Protein AF-A0AAW5D9L4-F1 (afdb_monomer)

Sequence (599 aa):
HSESVCVPRGEPIRIAPPEHSPKPMVFTATVRSLSGSKTNPHVDTQGQYATQVHFDSQVTESVKRLTQYACRGQKQPTGLHFPLLPDSNVLIGCMNNDPDQSYLLGFALNDTQPSVVTSANNTQNVLCSRGQNLLMFDDTPNTPHVVLQTLAGNQHLVLHGDKKRPYIHWLAQLGAMNIFAAKDIQLGSVKSAIRLLTNKTFIASAKQQLALESKKSVIADAATNLDVTANQIDVSATQNITLKAGRSHRSVIQSDIKLKADNNLTITAPAGSQIIQSQGNITIKGSGSGNLTLANGGSEISIDSSGNVNIFADKLLTLKGKAMTVFDGSMEQDIGSKQSATMPSAPQIQALSENARLSLAADGIATMASSTIELSYTYQDGSPIMGAPYTIRFANGTALTGNLDDSGKAKIENAPPGQYTVQYGEDKRNYLPEDNRPKNPLYGQITPAQAAEMVRSGNTAPLIEANGIATQAGDWLWGTLQGDFNQNPSTSQIVVGTLISMIPIIDQVMDLRDITANVMLLTDDDEANDTDAWLAFTLTGIGLVPVVGSAVKGVGKVILKNTGESLSAALAVLRKLGKGDPVKYLRDINWQDLGKQSA

Mean predicted aligned error: 20.17 Å

Radius of gyration: 48.93 Å; Cα contacts (8 Å, |Δi|>4): 688; chains: 1; bounding box: 108×112×160 Å

Nearest PDB structures (foldseek):
  4uhv-assembly2_A  TM=4.428E-01  e=2.367E-08  Pseudomonas aeruginosa PAO1
  6h3n-assembly1_B  TM=4.010E-01  e=1.027E-08  Pseudomonas aeruginosa PAO1

pLDDT: mean 75.52, std 17.88, range [33.03, 98.25]

Foldseek 3Di:
DDDDDDDDPPDPDDDDPPDDDDDPQKFKKFFAAPVNDQFAGDQDPVRATWIGTPVDPDIDHGAAEDFPDDDPDDPDDDGDDAGDGGGFMFMWGAVVSHPVRIHTDGGDDDPVHHDPDDPVQPQKDWDAHPQRQIWIWGNPPQWTKTWGDGPNRLAIWMQTRRPVDTDIDGHHNPDDDDDDDPDDDDDDDDPDDDFDDDPPDDDDDDPPDDDDDDPPDDDDDDPPDDDDDDPDDDDDDPPDDDDDDPPDDDDDDDDDDDDDDPPDDDDDDPPDDDDDDDPDDDDDDDPDQAWDWDDDDFWIWIAGPVGDTDTTHPPDDDDDDPPDDDDPDDDDDDPDDDDTDPDDDDDDDDDDDDDFHFDQDPVRDGDRQKDKDKFFAAAPVRQAQAFKKKWKQFPVRDIDIDTAHRRNIDIDTRDDDHDIDMDIGGRADAKDFDPPDDPDLCVVVADPVNVVVCVVPVDCVVVVVSDPDDPPCPPVVVLLVCALVPVDDDLVSLLVNLVQLLHPPSVVVNLVNQLVSLVVQCVDPVSVPDPVSVVLNVLSLLSQQHPVSSLSSSLSVQCVVDVPPRNVSSVVSSSNRTGGHVVVVVVPDPPVVSNVSSD

Solvent-accessible surface area (backbone atoms only — not comparable to full-atom values): 38967 Å² total; per-residue (Å²): 138,87,85,81,92,82,77,62,96,88,57,83,87,72,79,76,76,74,85,76,73,88,67,79,65,60,46,57,25,30,30,34,28,88,86,68,40,84,79,48,39,34,61,51,100,86,68,18,30,19,33,28,40,78,93,52,93,60,71,47,66,76,36,41,60,67,68,92,43,83,78,84,94,65,92,70,91,61,67,74,84,80,83,71,46,35,66,38,50,27,32,35,33,32,55,94,78,32,76,94,46,43,29,37,71,51,69,57,81,44,96,93,46,70,70,94,55,45,89,92,43,70,49,45,49,76,49,72,46,96,77,47,35,32,44,35,43,34,64,43,86,71,53,30,32,38,39,43,32,29,73,82,61,44,31,32,41,36,46,39,52,28,83,91,68,59,49,76,46,80,46,55,76,87,57,87,86,86,88,86,62,98,73,79,85,87,87,86,54,94,90,70,74,85,84,88,88,72,96,83,74,86,87,88,86,60,97,85,69,84,87,89,86,62,100,82,70,86,87,89,84,60,97,86,68,86,89,88,86,70,100,71,86,89,86,86,62,97,85,72,85,85,90,86,60,99,84,69,83,86,85,88,73,94,81,79,90,87,87,86,59,98,81,72,86,87,87,86,50,97,90,56,82,87,86,87,86,62,98,65,82,86,87,87,84,71,90,58,87,54,64,46,73,51,75,57,96,52,28,34,41,34,33,45,64,87,70,50,76,50,79,48,47,79,87,69,81,83,88,84,56,98,80,73,83,80,79,91,71,90,85,81,90,82,89,72,80,92,81,77,69,84,77,79,80,80,83,84,78,80,85,78,76,82,82,77,56,79,40,69,48,98,84,68,51,76,38,74,68,54,48,67,45,75,48,77,43,57,48,98,87,64,49,52,36,26,47,17,41,35,38,38,41,36,76,88,72,53,73,50,76,52,57,25,37,83,71,8,33,38,78,41,75,69,44,80,88,75,64,67,49,78,46,74,58,56,26,69,46,76,52,43,80,52,91,78,78,75,82,67,91,56,74,89,76,66,53,75,68,56,55,53,49,34,67,74,67,71,56,59,64,72,65,60,77,72,56,92,75,76,99,80,45,69,74,65,49,51,66,38,71,50,51,66,72,46,89,78,72,52,76,67,44,48,55,50,36,32,62,53,36,60,38,88,69,46,28,60,54,49,46,53,49,39,50,52,37,44,53,59,46,50,69,35,82,76,44,57,74,36,68,66,54,54,49,53,45,52,37,50,47,42,28,66,26,79,58,61,18,32,47,51,28,37,34,51,55,40,46,74,75,35,91,83,77,35,63,65,61,38,47,50,54,46,60,74,40,28,51,38,16,56,70,60,42,67,72,68,58,62,66,71,59,54,54,62,67,44,105

Secondary structure (DSSP, 8-state):
--------TTS---PPPPP-----SEEEEEE--TT--SS---B-TTS-EEEEETT-SPEEEEEEEP-S---SS-SS--S---PPPTT-EEEEEEGGG-GGGEEEEEE--BTTB--S--GGGTTEEEEE-TT--EEEEE--TT--EEEEEEGGGTEEEEEE--SSS-EEEEEESSS------SS------SSS------SS------SS------SS------SS------S------SS------SS------SS------SS------TTS------SS-------SSSPEEEEETTEEEEE-TTS-EEEEESS------SS-----S-------------PPPPPPPPPPPPP-PEEE-TTS-EEES-EEEEEE-B-TTS-B-TT-EEEEEETTS-EEEEE--TTSEEEEEEEPSS-EEEEE---SSBPEE-------TTTTTS-HHHHHHHHHH---HHHHHT-SS-TT-HHHHHHHHSGGG-SS--HHHHHHHHHHHTSTTHHHHHHHHHHHHHHHHTTSTTGGG-HHHHHHHHHHHHTTSTTHHHHHHHHHHHHHH-TTT-HHHHHHHHHHHEESBHHHHHHH--HHHHHHHH-

Structure (mmCIF, N/CA/C/O backbone):
data_AF-A0AAW5D9L4-F1
#
_entry.id   AF-A0AAW5D9L4-F1
#
loop_
_atom_site.group_PDB
_atom_site.id
_atom_site.type_symbol
_atom_site.label_atom_id
_atom_site.label_alt_id
_atom_site.label_comp_id
_atom_site.label_asym_id
_atom_site.label_entity_id
_atom_site.label_seq_id
_atom_site.pdbx_PDB_ins_code
_atom_site.Cartn_x
_atom_site.Cartn_y
_atom_site.Cartn_z
_atom_site.occupancy
_atom_site.B_iso_or_equiv
_atom_site.auth_seq_id
_atom_site.auth_comp_id
_atom_site.auth_asym_id
_atom_site.auth_atom_id
_atom_site.pdbx_PDB_model_num
ATOM 1 N N . HIS A 1 1 ? 62.415 17.741 -86.215 1.00 49.44 1 HIS A N 1
ATOM 2 C CA . HIS A 1 1 ? 61.368 18.771 -86.108 1.00 49.44 1 HIS A CA 1
ATOM 3 C C . HIS A 1 1 ? 61.276 19.179 -84.655 1.00 49.44 1 HIS A C 1
ATOM 5 O O . HIS A 1 1 ? 60.987 18.327 -83.828 1.00 49.44 1 HIS A O 1
ATOM 11 N N . SER A 1 2 ? 61.618 20.427 -84.351 1.00 54.44 2 SER A N 1
ATOM 12 C CA . SER A 1 2 ? 61.484 20.989 -83.007 1.00 54.44 2 SER A CA 1
ATOM 13 C C . SER A 1 2 ? 60.299 21.939 -83.046 1.00 54.44 2 SER A C 1
ATOM 15 O O . SER A 1 2 ? 60.297 22.868 -83.850 1.00 54.44 2 SER A O 1
ATOM 17 N N . GLU A 1 3 ? 59.287 21.671 -82.234 1.00 64.00 3 GLU A N 1
ATOM 18 C CA . GLU A 1 3 ? 58.110 22.522 -82.098 1.00 64.00 3 GLU A CA 1
ATOM 19 C C . GLU A 1 3 ? 58.241 23.312 -80.792 1.00 64.00 3 GLU A C 1
ATOM 21 O O . GLU A 1 3 ? 58.731 22.796 -79.787 1.00 64.00 3 GLU A O 1
ATOM 26 N N . SER A 1 4 ? 57.900 24.599 -80.815 1.00 71.69 4 SER A N 1
ATOM 27 C CA . SER A 1 4 ? 57.999 25.486 -79.654 1.00 71.69 4 SER A CA 1
ATOM 28 C C . SER A 1 4 ? 56.685 26.225 -79.476 1.00 71.69 4 SER A C 1
ATOM 30 O O . SER A 1 4 ? 56.174 26.824 -80.419 1.00 71.69 4 SER A O 1
ATOM 32 N N . VAL A 1 5 ? 56.149 26.179 -78.258 1.00 73.19 5 VAL A N 1
ATOM 33 C CA . VAL A 1 5 ? 54.929 26.889 -77.873 1.00 73.19 5 VAL A CA 1
ATOM 34 C C . VAL A 1 5 ? 55.338 28.220 -77.247 1.00 73.19 5 VAL A C 1
ATOM 36 O O . VAL A 1 5 ? 55.982 28.249 -76.200 1.00 73.19 5 VAL A O 1
ATOM 39 N N . CYS A 1 6 ? 54.985 29.323 -77.903 1.00 73.50 6 CYS A N 1
ATOM 40 C CA . CYS A 1 6 ? 55.267 30.684 -77.445 1.00 73.50 6 CYS A CA 1
ATOM 41 C C . CYS A 1 6 ? 53.976 31.337 -76.936 1.00 73.50 6 CYS A C 1
ATOM 43 O O . CYS A 1 6 ? 52.929 31.184 -77.561 1.00 73.50 6 CYS A O 1
ATOM 45 N N . VAL A 1 7 ? 54.052 32.100 -75.840 1.00 75.00 7 VAL A N 1
ATOM 46 C CA . VAL A 1 7 ? 52.904 32.824 -75.260 1.00 75.00 7 VAL A CA 1
ATOM 47 C C . VAL A 1 7 ? 53.143 34.343 -75.368 1.00 75.00 7 VAL A C 1
ATOM 49 O O . VAL A 1 7 ? 54.280 34.777 -75.152 1.00 75.00 7 VAL A O 1
ATOM 52 N N . PRO A 1 8 ? 52.141 35.171 -75.733 1.00 78.56 8 PRO A N 1
ATOM 53 C CA . PRO A 1 8 ? 52.316 36.617 -75.906 1.00 78.56 8 PRO A CA 1
ATOM 54 C C . PRO A 1 8 ? 52.785 37.330 -74.629 1.00 78.56 8 PRO A C 1
ATOM 56 O O . PRO A 1 8 ? 52.255 37.106 -73.547 1.00 78.56 8 PRO A O 1
ATOM 59 N N . ARG A 1 9 ? 53.734 38.270 -74.758 1.00 74.06 9 ARG A N 1
ATOM 60 C CA . ARG A 1 9 ? 54.400 38.976 -73.636 1.00 74.06 9 ARG A CA 1
ATOM 61 C C . ARG A 1 9 ? 53.457 39.749 -72.690 1.00 74.06 9 ARG A C 1
ATOM 63 O O . ARG A 1 9 ? 53.872 40.093 -71.588 1.00 74.06 9 ARG A O 1
ATOM 70 N N . GLY A 1 10 ? 52.229 40.049 -73.118 1.00 76.44 10 GLY A N 1
ATOM 71 C CA . GLY A 1 10 ? 51.215 40.757 -72.326 1.00 76.44 10 GLY A CA 1
ATOM 72 C C . GLY A 1 10 ? 50.153 39.858 -71.689 1.00 76.44 10 GLY A C 1
ATOM 73 O O . GLY A 1 10 ? 49.334 40.359 -70.923 1.00 76.44 10 GLY A O 1
ATOM 74 N N . GLU A 1 11 ? 50.154 38.556 -71.986 1.00 74.44 11 GLU A N 1
ATOM 75 C CA . GLU A 1 11 ? 49.182 37.610 -71.445 1.00 74.44 11 GLU A CA 1
ATOM 76 C C . GLU A 1 11 ? 49.843 36.733 -70.374 1.00 74.44 11 GLU A C 1
ATOM 78 O O . GLU A 1 11 ? 50.841 36.061 -70.649 1.00 74.44 11 GLU A O 1
ATOM 83 N N . PRO A 1 12 ? 49.328 36.724 -69.132 1.00 74.88 12 PRO A N 1
ATOM 84 C CA . PRO A 1 12 ? 49.855 35.840 -68.107 1.00 74.88 12 PRO A CA 1
ATOM 85 C C . PRO A 1 12 ? 49.635 34.382 -68.523 1.00 74.88 12 PRO A C 1
ATOM 87 O O . PRO A 1 12 ? 48.502 33.958 -68.760 1.00 74.88 12 PRO A O 1
ATOM 90 N N . ILE A 1 13 ? 50.723 33.609 -68.579 1.00 76.38 13 ILE A N 1
ATOM 91 C CA . ILE A 1 13 ? 50.680 32.167 -68.839 1.00 76.38 13 ILE A CA 1
ATOM 92 C C . ILE A 1 13 ? 49.817 31.512 -67.757 1.00 76.38 13 ILE A C 1
ATOM 94 O O . ILE A 1 13 ? 50.177 31.517 -66.580 1.00 76.38 13 ILE A O 1
ATOM 98 N N . ARG A 1 14 ? 48.683 30.927 -68.151 1.00 71.50 14 ARG A N 1
ATOM 99 C CA . ARG A 1 14 ? 47.897 30.045 -67.285 1.00 71.50 14 ARG A CA 1
ATOM 100 C C . ARG A 1 14 ? 48.244 28.608 -67.635 1.00 71.50 14 ARG A C 1
ATOM 102 O O . ARG A 1 14 ? 47.965 28.156 -68.741 1.00 71.50 14 ARG A O 1
ATOM 109 N N . ILE A 1 15 ? 48.866 27.904 -66.695 1.00 75.81 15 ILE A N 1
ATOM 110 C CA . ILE A 1 15 ? 49.065 26.459 -66.806 1.00 75.81 15 ILE A CA 1
ATOM 111 C C . ILE A 1 15 ? 47.669 25.835 -66.844 1.00 75.81 15 ILE A C 1
ATOM 113 O O . ILE A 1 15 ? 46.850 26.118 -65.965 1.00 75.81 15 ILE A O 1
ATOM 117 N N . ALA A 1 16 ? 47.378 25.045 -67.880 1.00 69.56 16 ALA A N 1
ATOM 118 C CA . ALA A 1 16 ? 46.135 24.290 -67.929 1.00 69.56 16 ALA A CA 1
ATOM 119 C C . ALA A 1 16 ? 46.063 23.423 -66.661 1.00 69.56 16 ALA A C 1
ATOM 121 O O . ALA A 1 16 ? 47.038 22.723 -66.367 1.00 69.56 16 ALA A O 1
ATOM 122 N N . PRO A 1 17 ? 44.977 23.501 -65.872 1.00 66.88 17 PRO A N 1
ATOM 123 C CA . PRO A 1 17 ? 44.864 22.669 -64.689 1.00 66.88 17 PRO A CA 1
ATOM 124 C C . PRO A 1 17 ? 44.977 21.200 -65.122 1.00 66.88 17 PRO A C 1
ATOM 126 O O . PRO A 1 17 ? 44.405 20.836 -66.154 1.00 66.88 17 PRO A O 1
ATOM 129 N N . PRO A 1 18 ? 45.741 20.371 -64.390 1.00 70.31 18 PRO A N 1
ATOM 130 C CA . PRO A 1 18 ? 45.852 18.956 -64.709 1.00 70.31 18 PRO A CA 1
ATOM 131 C C . PRO A 1 18 ? 44.459 18.322 -64.770 1.00 70.31 18 PRO A C 1
ATOM 133 O O . PRO A 1 18 ? 43.557 18.711 -64.022 1.00 70.31 18 PRO A O 1
ATOM 136 N N . GLU A 1 19 ? 44.290 17.360 -65.678 1.00 65.44 19 GLU A N 1
ATOM 137 C CA . GLU A 1 19 ? 43.034 16.635 -65.851 1.00 65.44 19 GLU A CA 1
ATOM 138 C C . GLU A 1 19 ? 42.618 16.024 -64.504 1.00 65.44 19 GLU A C 1
ATOM 140 O O . GLU A 1 19 ? 43.398 15.335 -63.841 1.00 65.44 19 GLU A O 1
ATOM 145 N N . HIS A 1 20 ? 41.418 16.367 -64.034 1.00 59.72 20 HIS A N 1
ATOM 146 C CA . HIS A 1 20 ? 41.008 16.043 -62.675 1.00 59.72 20 HIS A CA 1
ATOM 147 C C . HIS A 1 20 ? 40.617 14.562 -62.608 1.00 59.72 20 HIS A C 1
ATOM 149 O O . HIS A 1 20 ? 39.579 14.168 -63.139 1.00 59.72 20 HIS A O 1
ATOM 155 N N . SER A 1 21 ? 41.426 13.733 -61.943 1.00 60.91 21 SER A N 1
ATOM 156 C CA . SER A 1 21 ? 41.052 12.342 -61.673 1.00 60.91 21 SER A CA 1
ATOM 157 C C . SER A 1 21 ? 39.732 12.296 -60.887 1.00 60.91 21 SER A C 1
ATOM 159 O O . SER A 1 21 ? 39.571 13.079 -59.941 1.00 60.91 21 SER A O 1
ATOM 161 N N . PRO A 1 22 ? 38.782 11.401 -61.225 1.00 61.88 22 PRO A N 1
ATOM 162 C CA . PRO A 1 22 ? 37.550 11.251 -60.459 1.00 61.88 22 PRO A CA 1
ATOM 163 C C . PRO A 1 22 ? 37.895 10.832 -59.025 1.00 61.88 22 PRO A C 1
ATOM 165 O O . PRO A 1 22 ? 38.379 9.727 -58.782 1.00 61.88 22 PRO A O 1
ATOM 168 N N . LYS A 1 23 ? 37.691 11.743 -58.069 1.00 63.66 23 LYS A N 1
ATOM 169 C CA . LYS A 1 23 ? 37.896 11.482 -56.639 1.00 63.66 23 LYS A CA 1
ATOM 170 C C . LYS A 1 23 ? 36.647 10.795 -56.070 1.00 63.66 23 LYS A C 1
ATOM 172 O O . LYS A 1 23 ? 35.537 11.159 -56.469 1.00 63.66 23 LYS A O 1
ATOM 177 N N . PRO A 1 24 ? 36.787 9.827 -55.146 1.00 64.88 24 PRO A N 1
ATOM 178 C CA . PRO A 1 24 ? 35.636 9.233 -54.475 1.00 64.88 24 PRO A CA 1
ATOM 179 C C . PRO A 1 24 ? 34.849 10.324 -53.735 1.00 64.88 24 PRO A C 1
ATOM 181 O O . PRO A 1 24 ? 35.404 11.056 -52.922 1.00 64.88 24 PRO A O 1
ATOM 184 N N . MET A 1 25 ? 33.556 10.449 -54.044 1.00 79.38 25 MET A N 1
ATOM 185 C CA . MET A 1 25 ? 32.675 11.495 -53.497 1.00 79.38 25 MET A CA 1
ATOM 186 C C . MET A 1 25 ? 32.329 11.282 -52.019 1.00 79.38 25 MET A C 1
ATOM 188 O O . MET A 1 25 ? 31.965 12.223 -51.313 1.00 79.38 25 MET A O 1
ATOM 192 N N . VAL A 1 26 ? 32.417 10.030 -51.574 1.00 87.06 26 VAL A N 1
ATOM 193 C CA . VAL A 1 26 ? 32.274 9.608 -50.187 1.00 87.06 26 VAL A CA 1
ATOM 194 C C . VAL A 1 26 ? 33.347 8.564 -49.923 1.00 87.06 26 VAL A C 1
ATOM 196 O O . VAL A 1 26 ? 33.497 7.623 -50.704 1.00 87.06 26 VAL A O 1
ATOM 199 N N . PHE A 1 27 ? 34.093 8.723 -48.839 1.00 87.88 27 PHE A N 1
ATOM 200 C CA . PHE A 1 27 ? 35.146 7.789 -48.446 1.00 87.88 27 PHE A CA 1
ATOM 201 C C . PHE A 1 27 ? 35.152 7.563 -46.938 1.00 87.88 27 PHE A C 1
ATOM 203 O O . PHE A 1 27 ? 34.604 8.349 -46.163 1.00 87.88 27 PHE A O 1
ATOM 210 N N . THR A 1 28 ? 35.753 6.454 -46.520 1.00 90.00 28 THR A N 1
ATOM 211 C CA . THR A 1 28 ? 35.854 6.078 -45.115 1.00 90.00 28 THR A CA 1
ATOM 212 C C . THR A 1 28 ? 37.047 6.752 -44.444 1.00 90.00 28 THR A C 1
ATOM 214 O O . THR A 1 28 ? 38.124 6.914 -45.026 1.00 90.00 28 THR A O 1
ATOM 217 N N . ALA A 1 29 ? 36.851 7.137 -43.190 1.00 90.50 29 ALA A N 1
ATOM 218 C CA . ALA A 1 29 ? 37.896 7.646 -42.321 1.00 90.50 29 ALA A CA 1
ATOM 219 C C . ALA A 1 29 ? 37.723 7.094 -40.908 1.00 90.50 29 ALA A C 1
ATOM 221 O O . ALA A 1 29 ? 36.645 6.647 -40.519 1.00 90.50 29 ALA A O 1
ATOM 222 N N . THR A 1 30 ? 38.787 7.158 -40.127 1.00 90.56 30 THR A N 1
ATOM 223 C CA . THR A 1 30 ? 38.804 6.788 -38.718 1.00 90.56 30 THR A CA 1
ATOM 224 C C . THR A 1 30 ? 38.936 8.050 -37.876 1.00 90.56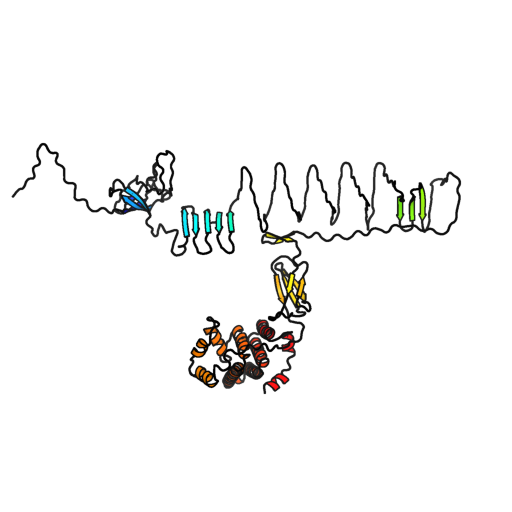 30 THR A C 1
ATOM 226 O O . THR A 1 30 ? 39.826 8.867 -38.110 1.00 90.56 30 THR A O 1
ATOM 229 N N . VAL A 1 31 ? 38.061 8.227 -36.888 1.00 89.94 31 VAL A N 1
ATOM 230 C CA . VAL A 1 31 ? 38.156 9.331 -35.920 1.00 89.94 31 VAL A CA 1
ATOM 231 C C . VAL A 1 31 ? 39.387 9.132 -35.043 1.00 89.94 31 VAL A C 1
ATOM 233 O O . VAL A 1 31 ? 39.611 8.042 -34.527 1.00 89.94 31 VAL A O 1
ATOM 236 N N . ARG A 1 32 ? 40.190 10.176 -34.835 1.00 90.06 32 ARG A N 1
ATOM 237 C CA . ARG A 1 32 ? 41.437 10.094 -34.065 1.00 90.06 32 ARG A CA 1
ATOM 238 C C . ARG A 1 32 ? 41.388 10.926 -32.793 1.00 90.06 32 ARG A C 1
ATOM 240 O O . ARG A 1 32 ? 40.601 11.860 -32.636 1.00 90.06 32 ARG A O 1
ATOM 247 N N . SER A 1 33 ? 42.264 10.560 -31.867 1.00 85.38 33 SER A N 1
ATOM 248 C CA . SER A 1 33 ? 42.548 11.329 -30.663 1.00 85.38 33 SER A CA 1
ATOM 249 C C . SER A 1 33 ? 43.945 11.926 -30.779 1.00 85.38 33 SER A C 1
ATOM 251 O O . SER A 1 33 ? 44.928 11.189 -30.759 1.00 85.38 33 SER A O 1
ATOM 253 N N . LEU A 1 34 ? 44.043 13.254 -30.894 1.00 83.44 34 LEU A N 1
ATOM 254 C CA . LEU A 1 34 ? 45.335 13.950 -30.993 1.00 83.44 34 LEU A CA 1
ATOM 255 C C . LEU A 1 34 ? 46.171 13.825 -29.707 1.00 83.44 34 LEU A C 1
ATOM 257 O O . LEU A 1 34 ? 47.389 13.929 -29.748 1.00 83.44 34 LEU A O 1
ATOM 261 N N . SER A 1 35 ? 45.532 13.549 -28.566 1.00 80.62 35 SER A N 1
ATOM 262 C CA . SER A 1 35 ? 46.207 13.275 -27.290 1.00 80.62 35 SER A CA 1
ATOM 263 C C . SER A 1 35 ? 46.583 11.800 -27.096 1.00 80.62 35 SER A C 1
ATOM 265 O O . SER A 1 35 ? 47.120 11.442 -26.050 1.00 80.62 35 SER A O 1
ATOM 267 N N . GLY A 1 36 ? 46.260 10.924 -28.057 1.00 75.50 36 GLY A N 1
ATOM 268 C CA . GLY A 1 36 ? 46.433 9.474 -27.929 1.00 75.50 36 GLY A CA 1
ATOM 269 C C . GLY A 1 36 ? 45.449 8.805 -26.960 1.00 75.50 36 GLY A C 1
ATOM 270 O O . GLY A 1 36 ? 45.633 7.642 -26.595 1.00 75.50 36 GLY A O 1
ATOM 271 N N . SER A 1 37 ? 44.401 9.511 -26.518 1.00 74.94 37 SER A N 1
ATOM 272 C CA . SER A 1 37 ? 43.390 8.946 -25.624 1.00 74.94 37 SER A CA 1
ATOM 273 C C . SER A 1 37 ? 42.578 7.855 -26.324 1.00 74.94 37 SER A C 1
ATOM 275 O O . SER A 1 37 ? 41.976 8.083 -27.370 1.00 74.94 37 SER A O 1
ATOM 277 N N . LYS A 1 38 ? 42.492 6.680 -25.689 1.00 70.81 38 LYS A N 1
ATOM 278 C CA . LYS A 1 38 ? 41.616 5.577 -26.122 1.00 70.81 38 LYS A CA 1
ATOM 279 C C . LYS A 1 38 ? 40.153 5.762 -25.713 1.00 70.81 38 LYS A C 1
ATOM 281 O O . LYS A 1 38 ? 39.304 4.971 -26.104 1.00 70.81 38 LYS A O 1
ATOM 286 N N . THR A 1 39 ? 39.850 6.766 -24.891 1.00 70.12 39 THR A N 1
ATOM 287 C CA . THR A 1 39 ? 38.508 6.970 -24.328 1.00 70.12 39 THR A CA 1
ATOM 288 C C . THR A 1 39 ? 37.787 8.166 -24.932 1.00 70.12 39 THR A C 1
ATOM 290 O O . THR A 1 39 ? 36.566 8.120 -25.055 1.00 70.12 39 THR A O 1
ATOM 293 N N . ASN A 1 40 ? 38.521 9.210 -25.334 1.00 76.88 40 ASN A N 1
ATOM 294 C CA . ASN A 1 40 ? 37.947 10.459 -25.831 1.00 76.88 40 ASN A CA 1
ATOM 295 C C . ASN A 1 40 ? 38.543 10.839 -27.199 1.00 76.88 40 ASN A C 1
ATOM 297 O O . ASN A 1 40 ? 39.775 10.878 -27.327 1.00 76.88 40 ASN A O 1
ATOM 301 N N . PRO A 1 41 ? 37.712 11.130 -28.220 1.00 79.88 41 PRO A N 1
ATOM 302 C CA . PRO A 1 41 ? 38.208 11.626 -29.505 1.00 79.88 41 PRO A CA 1
ATOM 303 C C . PRO A 1 41 ? 38.769 13.047 -29.349 1.00 79.88 41 PRO A C 1
ATOM 305 O O . PRO A 1 41 ? 38.509 13.724 -28.351 1.00 79.88 41 PRO A O 1
ATOM 308 N N . HIS A 1 42 ? 39.468 13.540 -30.369 1.00 83.94 42 HIS A N 1
ATOM 309 C CA . HIS A 1 42 ? 39.678 14.978 -30.491 1.00 83.94 42 HIS A CA 1
ATOM 310 C C . HIS A 1 42 ? 38.401 15.643 -31.017 1.00 83.94 42 HIS A C 1
ATOM 312 O O . HIS A 1 42 ? 37.926 15.292 -32.098 1.00 83.94 42 HIS A O 1
ATOM 318 N N . VAL A 1 43 ? 37.858 16.582 -30.241 1.00 88.00 43 VAL A N 1
ATOM 319 C CA . VAL A 1 43 ? 36.800 17.505 -30.662 1.00 88.00 43 VAL A CA 1
ATOM 320 C C . VAL A 1 43 ? 37.238 18.911 -30.289 1.00 88.00 43 VAL A C 1
ATOM 322 O O . VAL A 1 43 ? 37.539 19.162 -29.120 1.00 88.00 43 VAL A O 1
ATOM 325 N N . ASP A 1 44 ? 37.299 19.807 -31.268 1.00 88.12 44 ASP A N 1
ATOM 326 C CA . ASP A 1 44 ? 37.724 21.188 -31.045 1.00 88.12 44 ASP A CA 1
ATOM 327 C C . ASP A 1 44 ? 36.606 22.066 -30.442 1.00 88.12 44 ASP A C 1
ATOM 329 O O . ASP A 1 44 ? 35.477 21.628 -30.198 1.00 88.12 44 ASP A O 1
ATOM 333 N N . THR A 1 45 ? 36.905 23.346 -30.205 1.00 87.81 45 THR A N 1
ATOM 334 C CA . THR A 1 45 ? 35.947 24.312 -29.633 1.00 87.81 45 THR A CA 1
ATOM 335 C C . THR A 1 45 ? 34.752 24.617 -30.544 1.00 87.81 45 THR A C 1
ATOM 337 O O . THR A 1 45 ? 33.788 25.232 -30.089 1.00 87.81 45 THR A O 1
ATOM 340 N N . GLN A 1 46 ? 34.797 24.192 -31.810 1.00 86.12 46 GLN A N 1
ATOM 341 C CA . GLN A 1 46 ? 33.735 24.334 -32.806 1.00 86.12 46 GLN A CA 1
ATOM 342 C C . GLN A 1 46 ? 32.978 23.016 -33.048 1.00 86.12 46 GLN A C 1
ATOM 344 O O . GLN A 1 46 ? 32.074 22.977 -33.884 1.00 86.12 46 GLN A O 1
ATOM 349 N N . GLY A 1 47 ? 33.316 21.936 -32.333 1.00 87.12 47 GLY A N 1
ATOM 350 C CA . GLY A 1 47 ? 32.673 20.631 -32.485 1.00 87.12 47 GLY A CA 1
ATOM 351 C C . GLY A 1 47 ? 33.179 19.801 -33.672 1.00 87.12 47 GLY A C 1
ATOM 352 O O . GLY A 1 47 ? 32.486 18.867 -34.083 1.00 87.12 47 GLY A O 1
ATOM 353 N N . GLN A 1 48 ? 34.341 20.139 -34.238 1.00 91.06 48 GLN A N 1
ATOM 354 C CA . GLN A 1 48 ? 34.956 19.442 -35.374 1.00 91.06 48 GLN A CA 1
ATOM 355 C C . GLN A 1 48 ? 35.871 18.314 -34.894 1.00 91.06 48 GLN A C 1
ATOM 357 O O . GLN A 1 48 ? 36.401 18.373 -33.787 1.00 91.06 48 GLN A O 1
ATOM 362 N N . TYR A 1 49 ? 36.041 17.281 -35.719 1.00 92.06 49 TYR A N 1
ATOM 363 C CA . TYR A 1 49 ? 36.767 16.060 -35.368 1.00 92.06 49 TYR A CA 1
ATOM 364 C C . TYR A 1 49 ? 38.112 15.965 -36.078 1.00 92.06 49 TYR A C 1
ATOM 366 O O . TYR A 1 49 ? 38.220 16.339 -37.245 1.00 92.06 49 TYR A O 1
ATOM 374 N N . ALA A 1 50 ? 39.083 15.338 -35.412 1.00 91.75 50 ALA A N 1
ATOM 375 C CA . ALA A 1 50 ? 40.266 14.838 -36.095 1.00 91.75 50 ALA A CA 1
ATOM 376 C C . ALA A 1 50 ? 39.951 13.496 -36.774 1.00 91.75 50 ALA A C 1
ATOM 378 O O . ALA A 1 50 ? 39.459 12.573 -36.119 1.00 91.75 50 ALA A O 1
ATOM 379 N N . THR A 1 51 ? 40.246 13.354 -38.064 1.00 91.06 51 THR A N 1
ATOM 380 C CA . THR A 1 51 ? 39.994 12.121 -38.824 1.00 91.06 51 THR A CA 1
ATOM 381 C C . THR A 1 51 ? 41.179 11.744 -39.697 1.00 91.06 51 THR A C 1
ATOM 383 O O . THR A 1 51 ? 41.833 12.610 -40.268 1.00 91.06 51 THR A O 1
ATOM 386 N N . GLN A 1 52 ? 41.416 10.446 -39.843 1.00 91.25 52 GLN A N 1
ATOM 387 C CA . GLN A 1 52 ? 42.400 9.876 -40.754 1.00 91.25 52 GLN A CA 1
ATOM 388 C C . GLN A 1 52 ? 41.675 9.085 -41.842 1.00 91.25 52 GLN A C 1
ATOM 390 O O . GLN A 1 52 ? 40.998 8.102 -41.538 1.00 91.25 52 GLN A O 1
ATOM 395 N N . VAL A 1 53 ? 41.791 9.506 -43.098 1.00 89.38 53 VAL A N 1
ATOM 396 C CA . VAL A 1 53 ? 41.195 8.790 -44.238 1.00 89.38 53 VAL A CA 1
ATOM 397 C C . VAL A 1 53 ? 41.953 7.489 -44.504 1.00 89.38 53 VAL A C 1
ATOM 399 O O . VAL A 1 53 ? 43.155 7.422 -44.295 1.00 89.38 53 VAL A O 1
ATOM 402 N N . HIS A 1 54 ? 41.282 6.431 -44.961 1.00 87.88 54 HIS A N 1
ATOM 403 C CA . HIS A 1 54 ? 41.920 5.101 -45.055 1.00 87.88 54 HIS A CA 1
ATOM 404 C C . HIS A 1 54 ? 42.943 4.944 -46.184 1.00 87.88 54 HIS A C 1
ATOM 406 O O . HIS A 1 54 ? 43.712 3.987 -46.183 1.00 87.88 54 HIS A O 1
ATOM 412 N N . PHE A 1 55 ? 42.965 5.873 -47.136 1.00 85.00 55 PHE A N 1
ATOM 413 C CA . PHE A 1 55 ? 43.929 5.899 -48.237 1.00 85.00 55 PHE A CA 1
ATOM 414 C C . PHE A 1 55 ? 45.118 6.841 -47.977 1.00 85.00 55 PHE A C 1
ATOM 416 O O . PHE A 1 55 ? 45.956 7.002 -48.862 1.00 85.00 55 PHE A O 1
ATOM 423 N N . ASP A 1 56 ? 45.200 7.463 -46.793 1.00 82.19 56 ASP A N 1
ATOM 424 C CA . ASP A 1 56 ? 46.294 8.358 -46.402 1.00 82.19 56 ASP A CA 1
ATOM 425 C C . ASP A 1 56 ? 46.729 8.097 -44.945 1.00 82.19 56 ASP A C 1
ATOM 427 O O . ASP A 1 56 ? 45.973 7.636 -44.089 1.00 82.19 56 ASP A O 1
ATOM 431 N N . SER A 1 57 ? 47.987 8.390 -44.640 1.00 82.50 57 SER A N 1
ATOM 432 C CA . SER A 1 57 ? 48.531 8.313 -43.283 1.00 82.50 57 SER A CA 1
ATOM 433 C C . SER A 1 57 ? 48.355 9.611 -42.484 1.00 82.50 57 SER A C 1
ATOM 435 O O . SER A 1 57 ? 48.541 9.598 -41.267 1.00 82.50 57 SER A O 1
ATOM 437 N N . GLN A 1 58 ? 47.978 10.718 -43.136 1.00 86.75 58 GLN A N 1
ATOM 438 C CA . GLN A 1 58 ? 47.797 12.014 -42.481 1.00 86.75 58 GLN A CA 1
ATOM 439 C C . GLN A 1 58 ? 46.467 12.134 -41.724 1.00 86.75 58 GLN A C 1
ATOM 441 O O . GLN A 1 58 ? 45.434 11.592 -42.122 1.00 86.75 58 GLN A O 1
ATOM 446 N N . VAL A 1 59 ? 46.497 12.884 -40.620 1.00 85.25 59 VAL A N 1
ATOM 447 C CA . VAL A 1 59 ? 45.314 13.227 -39.822 1.00 85.25 59 VAL A CA 1
ATOM 448 C C . VAL A 1 59 ? 44.878 14.645 -40.172 1.00 85.25 59 VAL A C 1
ATOM 450 O O . VAL A 1 59 ? 45.652 15.588 -40.037 1.00 85.25 59 VAL A O 1
ATOM 453 N N . THR A 1 60 ? 43.624 14.808 -40.578 1.00 85.44 60 THR A N 1
ATOM 454 C CA . THR A 1 60 ? 42.976 16.116 -40.699 1.00 85.44 60 THR A CA 1
ATOM 455 C C . THR A 1 60 ? 42.359 16.475 -39.355 1.00 85.44 60 THR A C 1
ATOM 457 O O . THR A 1 60 ? 41.489 15.751 -38.887 1.00 85.44 60 THR A O 1
ATOM 460 N N . GLU A 1 61 ? 42.794 17.564 -38.722 1.00 85.50 61 GLU A N 1
ATOM 461 C CA . GLU A 1 61 ? 42.429 17.877 -37.328 1.00 85.50 61 GLU A CA 1
ATOM 462 C C . GLU A 1 61 ? 41.044 18.527 -37.158 1.00 85.50 61 GLU A C 1
ATOM 464 O O . GLU A 1 61 ? 40.448 18.427 -36.086 1.00 85.50 61 GLU A O 1
ATOM 469 N N . SER A 1 62 ? 40.512 19.152 -38.213 1.00 87.06 62 SER A N 1
ATOM 470 C CA . SER A 1 62 ? 39.295 19.975 -38.156 1.00 87.06 62 SER A CA 1
ATOM 471 C C . SER A 1 62 ? 38.306 19.603 -39.262 1.00 87.06 62 SER A C 1
ATOM 473 O O . SER A 1 62 ? 38.122 20.333 -40.235 1.00 87.06 62 SER A O 1
ATOM 475 N N . VAL A 1 63 ? 37.665 18.440 -39.126 1.00 89.31 63 VAL A N 1
ATOM 476 C CA . VAL A 1 63 ? 36.593 18.005 -40.032 1.00 89.31 63 VAL A CA 1
ATOM 477 C C . VAL A 1 63 ? 35.227 18.302 -39.423 1.00 89.31 63 VAL A C 1
ATOM 479 O O . VAL A 1 63 ? 34.880 17.829 -38.336 1.00 89.31 63 VAL A O 1
ATOM 482 N N . LYS A 1 64 ? 34.421 19.089 -40.142 1.00 88.62 64 LYS A N 1
ATOM 483 C CA . LYS A 1 64 ? 33.064 19.471 -39.725 1.00 88.62 64 LYS A CA 1
ATOM 484 C C . LYS A 1 64 ? 32.129 18.269 -39.780 1.00 88.62 64 LYS A C 1
ATOM 486 O O . LYS A 1 64 ? 32.247 17.438 -40.669 1.00 88.62 64 LYS A O 1
ATOM 491 N N . ARG A 1 65 ? 31.144 18.194 -38.885 1.00 88.00 65 ARG A N 1
ATOM 492 C CA . ARG A 1 65 ? 30.081 17.180 -38.953 1.00 88.00 65 ARG A CA 1
ATOM 493 C C . ARG A 1 65 ? 28.820 17.751 -39.586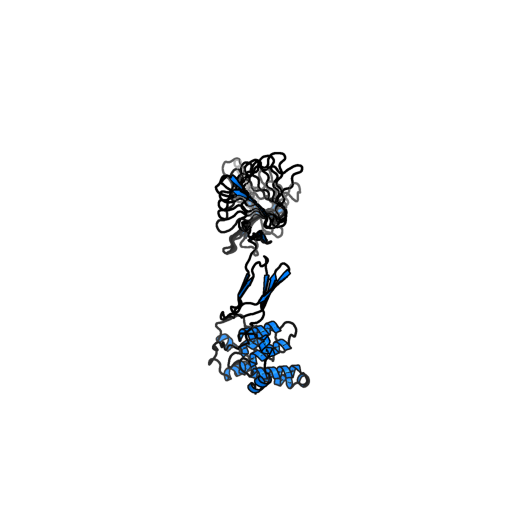 1.00 88.00 65 ARG A C 1
ATOM 495 O O . ARG A 1 65 ? 28.435 18.878 -39.276 1.00 88.00 65 ARG A O 1
ATOM 502 N N . LEU A 1 66 ? 28.129 16.952 -40.396 1.00 86.44 66 LEU A N 1
ATOM 503 C CA . LEU A 1 66 ? 26.757 17.251 -40.785 1.00 86.44 66 LEU A CA 1
ATOM 504 C C . LEU A 1 66 ? 25.876 17.319 -39.524 1.00 86.44 66 LEU A C 1
ATOM 506 O O . LEU A 1 66 ? 25.945 16.459 -38.637 1.00 86.44 66 LEU A O 1
ATOM 510 N N . THR A 1 67 ? 25.054 18.363 -39.426 1.00 78.38 67 THR A N 1
ATOM 511 C CA . THR A 1 67 ? 24.108 18.537 -38.319 1.00 78.38 67 THR A CA 1
ATOM 512 C C . THR A 1 67 ? 22.684 18.287 -38.796 1.00 78.38 67 THR A C 1
ATOM 514 O O . THR A 1 67 ? 22.277 18.776 -39.845 1.00 78.38 67 THR A O 1
ATOM 517 N N . GLN A 1 68 ? 21.919 17.525 -38.014 1.00 76.31 68 GLN A N 1
ATOM 518 C CA . GLN A 1 68 ? 20.524 17.186 -38.318 1.00 76.31 68 GLN A CA 1
ATOM 519 C C . GLN A 1 68 ? 19.531 18.266 -37.854 1.00 76.31 68 GLN A C 1
ATOM 521 O O . GLN A 1 68 ? 18.350 18.199 -38.175 1.00 76.31 68 GLN A O 1
ATOM 526 N N . TYR A 1 69 ? 19.994 19.269 -37.103 1.00 78.25 69 TYR A N 1
ATOM 527 C CA . TYR A 1 69 ? 19.186 20.405 -36.666 1.00 78.25 69 TYR A CA 1
ATOM 528 C C . TYR A 1 69 ? 20.078 21.645 -36.544 1.00 78.25 69 TYR A C 1
ATOM 530 O O . TYR A 1 69 ? 21.121 21.596 -35.888 1.00 78.25 69 TYR A O 1
ATOM 538 N N . ALA A 1 70 ? 19.686 22.745 -37.189 1.00 72.31 70 ALA A N 1
ATOM 539 C CA . ALA A 1 70 ? 20.410 24.013 -37.174 1.00 72.31 70 ALA A CA 1
ATOM 540 C C . ALA A 1 70 ? 19.429 25.177 -37.003 1.00 72.31 70 ALA A C 1
ATOM 542 O O . ALA A 1 70 ? 18.351 25.180 -37.595 1.00 72.31 70 ALA A O 1
ATOM 543 N N . CYS A 1 71 ? 19.820 26.186 -36.226 1.00 71.69 71 CYS A N 1
ATOM 544 C CA . CYS A 1 71 ? 19.049 27.416 -36.072 1.00 71.69 71 CYS A CA 1
ATOM 545 C C . CYS A 1 71 ? 19.711 28.569 -36.822 1.00 71.69 71 CYS A C 1
ATOM 547 O O . CYS A 1 71 ? 20.936 28.667 -36.898 1.00 71.69 71 CYS A O 1
ATOM 549 N N . ARG A 1 72 ? 18.889 29.486 -37.338 1.00 78.69 72 ARG A N 1
ATOM 550 C CA . ARG A 1 72 ? 19.355 30.685 -38.037 1.00 78.69 72 ARG A CA 1
ATOM 551 C C . ARG A 1 72 ? 19.357 31.883 -37.088 1.00 78.69 72 ARG A C 1
ATOM 553 O O . ARG A 1 72 ? 18.320 32.229 -36.539 1.00 78.69 72 ARG A O 1
ATOM 560 N N . GLY A 1 73 ? 20.501 32.555 -36.963 1.00 76.44 73 GLY A N 1
ATOM 561 C CA . GLY A 1 73 ? 20.572 33.894 -36.364 1.00 76.44 73 GLY A CA 1
ATOM 562 C C . GLY A 1 73 ? 20.535 33.959 -34.833 1.00 76.44 73 GLY A C 1
ATOM 563 O O . GLY A 1 73 ? 20.141 34.986 -34.292 1.00 76.44 73 GLY A O 1
ATOM 564 N N . GLN A 1 74 ? 20.961 32.910 -34.125 1.00 76.31 74 GLN A N 1
ATOM 565 C CA . GLN A 1 74 ? 21.049 32.920 -32.660 1.00 76.31 74 GLN A CA 1
ATOM 566 C C . GLN A 1 74 ? 22.449 32.554 -32.161 1.00 76.31 74 GLN A C 1
ATOM 568 O O . GLN A 1 74 ? 23.157 31.776 -32.792 1.00 76.31 74 GLN A O 1
ATOM 573 N N . LYS A 1 75 ? 22.840 33.120 -31.012 1.00 74.56 75 LYS A N 1
ATOM 574 C CA . LYS A 1 75 ? 24.152 32.879 -30.382 1.00 74.56 75 LYS A CA 1
ATOM 575 C C . LYS A 1 75 ? 24.207 31.597 -29.540 1.00 74.56 75 LYS A C 1
ATOM 577 O O . LYS A 1 75 ? 25.296 31.143 -29.217 1.00 74.56 75 LYS A O 1
ATOM 582 N N . GLN A 1 76 ? 23.057 31.042 -29.155 1.00 79.75 76 GLN A N 1
ATOM 583 C CA . GLN A 1 76 ? 22.981 29.835 -28.326 1.00 79.75 76 GLN A CA 1
ATOM 584 C C . GLN A 1 76 ? 23.114 28.573 -29.202 1.00 79.75 76 GLN A C 1
ATOM 586 O O . GLN A 1 76 ? 22.376 28.467 -30.188 1.00 79.75 76 GLN A O 1
ATOM 591 N N . PRO A 1 77 ? 24.004 27.615 -28.868 1.00 76.31 77 PRO A N 1
ATOM 592 C CA . PRO A 1 77 ? 24.097 26.338 -29.572 1.00 76.31 77 PRO A CA 1
ATOM 593 C C . PRO A 1 77 ? 22.785 25.548 -29.493 1.00 76.31 77 PRO A C 1
ATOM 595 O O . PRO A 1 77 ? 22.204 25.390 -28.422 1.00 76.31 77 PRO A O 1
ATOM 598 N N . THR A 1 78 ? 22.333 25.014 -30.624 1.00 77.00 78 THR A N 1
ATOM 599 C CA . THR A 1 78 ? 21.147 24.149 -30.722 1.00 77.00 78 THR A CA 1
ATOM 600 C C . THR A 1 78 ? 21.396 23.060 -31.748 1.00 77.00 78 THR A C 1
ATOM 602 O O . THR A 1 78 ? 21.872 23.361 -32.841 1.00 77.00 78 THR A O 1
ATOM 605 N N . GLY A 1 79 ? 21.048 21.817 -31.430 1.00 82.69 79 GLY A N 1
ATOM 606 C CA . GLY A 1 79 ? 21.275 20.686 -32.322 1.00 82.69 79 GLY A CA 1
ATOM 607 C C . GLY A 1 79 ? 21.257 19.352 -31.588 1.00 82.69 79 GLY A C 1
ATOM 608 O O . GLY A 1 79 ? 21.058 19.297 -30.376 1.00 82.69 79 GLY A O 1
ATOM 609 N N . LEU A 1 80 ? 21.502 18.280 -32.336 1.00 85.00 80 LEU A N 1
ATOM 610 C CA . LEU A 1 80 ? 21.730 16.936 -31.808 1.00 85.00 80 LEU A CA 1
ATOM 611 C C . LEU A 1 80 ? 23.215 16.615 -31.948 1.00 85.00 80 LEU A C 1
ATOM 613 O O . LEU A 1 80 ? 23.718 16.577 -33.067 1.00 85.00 80 LEU A O 1
ATOM 617 N N . HIS A 1 81 ? 23.932 16.373 -30.849 1.00 84.69 81 HIS A N 1
ATOM 618 C CA . HIS A 1 81 ? 25.353 16.008 -30.888 1.00 84.69 81 HIS A CA 1
ATOM 619 C C . HIS A 1 81 ? 25.637 14.796 -30.008 1.00 84.69 81 HIS A C 1
ATOM 621 O O . HIS A 1 81 ? 25.707 14.912 -28.791 1.00 84.69 81 HIS A O 1
ATOM 627 N N . PHE A 1 82 ? 25.877 13.647 -30.639 1.00 84.38 82 PHE A N 1
ATOM 628 C CA . PHE A 1 82 ? 26.429 12.464 -29.980 1.00 84.38 82 PHE A CA 1
ATOM 629 C C . PHE A 1 82 ? 27.931 12.414 -30.263 1.00 84.38 82 PHE A C 1
ATOM 631 O O . PHE A 1 82 ? 28.308 12.292 -31.433 1.00 84.38 82 PHE A O 1
ATOM 638 N N . PRO A 1 83 ? 28.799 12.589 -29.248 1.00 83.81 83 PRO A N 1
ATOM 639 C CA . PRO A 1 83 ? 30.233 12.548 -29.470 1.00 83.81 83 PRO A CA 1
ATOM 640 C C . PRO A 1 83 ? 30.671 11.192 -30.017 1.00 83.81 83 PRO A C 1
ATOM 642 O O . PRO A 1 83 ? 30.256 10.151 -29.508 1.00 83.81 83 PRO A O 1
ATOM 645 N N . LEU A 1 84 ? 31.514 11.223 -31.046 1.00 85.31 84 LEU A N 1
ATOM 646 C CA . LEU A 1 84 ? 32.133 10.022 -31.601 1.00 85.31 84 LEU A CA 1
ATOM 647 C C . LEU A 1 84 ? 33.128 9.420 -30.604 1.00 85.31 84 LEU A C 1
ATOM 649 O O . LEU A 1 84 ? 33.525 10.080 -29.646 1.00 85.31 84 LEU A O 1
ATOM 653 N N . LEU A 1 85 ? 33.548 8.180 -30.822 1.00 80.75 85 LEU A N 1
ATOM 654 C CA . LEU A 1 85 ? 34.626 7.563 -30.047 1.00 80.75 85 LEU A CA 1
ATOM 655 C C . LEU A 1 85 ? 35.927 7.578 -30.855 1.00 80.75 85 LEU A C 1
ATOM 657 O O . LEU A 1 85 ? 35.862 7.597 -32.091 1.00 80.75 85 LEU A O 1
ATOM 661 N N . PRO A 1 86 ? 37.101 7.549 -30.198 1.00 80.81 86 PRO A N 1
ATOM 662 C CA . PRO A 1 86 ? 38.341 7.233 -30.890 1.00 80.81 86 PRO A CA 1
ATOM 663 C C . PRO A 1 86 ? 38.173 5.962 -31.712 1.00 80.81 86 PRO A C 1
ATOM 665 O O . PRO A 1 86 ? 37.481 5.032 -31.305 1.00 80.81 86 PRO A O 1
ATOM 668 N N . ASP A 1 87 ? 38.787 5.969 -32.880 1.00 84.50 87 ASP A N 1
ATOM 669 C CA . ASP A 1 87 ? 38.808 4.871 -33.830 1.00 84.50 87 ASP A CA 1
ATOM 670 C C . ASP A 1 87 ? 37.441 4.498 -34.446 1.00 84.50 87 ASP A C 1
ATOM 672 O O . ASP A 1 87 ? 37.325 3.492 -35.143 1.00 84.50 87 ASP A O 1
ATOM 676 N N . SER A 1 88 ? 36.411 5.342 -34.280 1.00 86.88 88 SER A N 1
ATOM 677 C CA . SER A 1 88 ? 35.125 5.168 -34.978 1.00 86.88 88 SER A CA 1
ATOM 678 C C . SER A 1 88 ? 35.308 5.286 -36.493 1.00 86.88 88 SER A C 1
ATOM 680 O O . SER A 1 88 ? 35.922 6.247 -36.964 1.00 86.88 88 SER A O 1
ATOM 682 N N . ASN A 1 89 ? 34.712 4.366 -37.256 1.00 89.94 89 ASN A N 1
ATOM 683 C CA . ASN A 1 89 ? 34.712 4.423 -38.717 1.00 89.94 89 ASN A CA 1
ATOM 684 C C . ASN A 1 89 ? 33.553 5.282 -39.226 1.00 89.94 89 ASN A C 1
ATOM 686 O O . ASN A 1 89 ? 32.376 5.015 -38.972 1.00 89.94 89 ASN A O 1
ATOM 690 N N . VAL A 1 90 ? 33.902 6.326 -39.966 1.00 90.75 90 VAL A N 1
ATOM 691 C CA . VAL A 1 90 ? 32.980 7.362 -40.421 1.00 90.75 90 VAL A CA 1
ATOM 692 C C . VAL A 1 90 ? 33.031 7.514 -41.929 1.00 90.75 90 VAL A C 1
ATOM 694 O O . VAL A 1 90 ? 34.018 7.163 -42.572 1.00 90.75 90 VAL A O 1
ATOM 697 N N . LEU A 1 91 ? 31.951 8.047 -42.486 1.00 91.44 91 LEU A N 1
ATOM 698 C CA . LEU A 1 91 ? 31.872 8.448 -43.882 1.00 91.44 91 LEU A CA 1
ATOM 699 C C . LEU A 1 91 ? 32.123 9.950 -43.977 1.00 91.44 91 LEU A C 1
ATOM 701 O O . LEU A 1 91 ? 31.447 10.741 -43.313 1.00 91.44 91 LEU A O 1
ATOM 705 N N . ILE A 1 92 ? 33.080 10.331 -44.813 1.00 91.19 92 ILE A N 1
ATOM 706 C CA . ILE A 1 92 ? 33.387 11.715 -45.154 1.00 91.19 92 ILE A CA 1
ATOM 707 C C . ILE A 1 92 ? 32.843 11.991 -46.551 1.00 91.19 92 ILE A C 1
ATOM 709 O O . ILE A 1 92 ? 33.124 11.237 -47.481 1.00 91.19 92 ILE A O 1
ATOM 713 N N . GLY A 1 93 ? 32.052 13.051 -46.684 1.00 90.50 93 GLY A N 1
ATOM 714 C CA . GLY A 1 93 ? 31.597 13.598 -47.958 1.00 90.50 93 GLY A CA 1
ATOM 715 C C . GLY A 1 93 ? 32.266 14.936 -48.256 1.00 90.50 93 GLY A C 1
ATOM 716 O O . GLY A 1 93 ? 32.817 15.577 -47.362 1.00 90.50 93 GLY A O 1
ATOM 717 N N . CYS A 1 94 ? 32.190 15.371 -49.509 1.00 87.25 94 CYS A N 1
ATOM 718 C CA . CYS A 1 94 ? 32.756 16.639 -49.976 1.00 87.25 94 CYS A CA 1
ATOM 719 C C . CYS A 1 94 ? 31.648 17.538 -50.532 1.00 87.25 94 CYS A C 1
ATOM 721 O O . CYS A 1 94 ? 30.887 17.118 -51.408 1.00 87.25 94 CYS A O 1
ATOM 723 N N . MET A 1 95 ? 31.511 18.766 -50.019 1.00 84.06 95 MET A N 1
ATOM 724 C CA . MET A 1 95 ? 30.481 19.690 -50.510 1.00 84.06 95 MET A CA 1
ATOM 725 C C . MET A 1 95 ? 30.836 20.115 -51.931 1.00 84.06 95 MET A C 1
ATOM 727 O O . MET A 1 95 ? 31.966 20.508 -52.185 1.00 84.06 95 MET A O 1
ATOM 731 N N . ASN A 1 96 ? 29.884 20.036 -52.865 1.00 83.00 96 ASN A N 1
ATOM 732 C CA . ASN A 1 96 ? 30.104 20.387 -54.276 1.00 83.00 96 ASN A CA 1
ATOM 733 C C . ASN A 1 96 ? 31.319 19.684 -54.920 1.00 83.00 96 ASN A C 1
ATOM 735 O O . ASN A 1 96 ? 31.942 20.242 -55.819 1.00 83.00 96 ASN A O 1
ATOM 739 N N . ASN A 1 97 ? 31.655 18.468 -54.468 1.00 77.56 97 ASN A N 1
ATOM 740 C CA . ASN A 1 97 ? 32.847 17.721 -54.891 1.00 77.56 97 ASN A CA 1
ATOM 741 C C . ASN A 1 97 ? 34.184 18.438 -54.614 1.00 77.56 97 ASN A C 1
ATOM 743 O O . ASN A 1 97 ? 35.175 18.166 -55.290 1.00 77.56 97 ASN A O 1
ATOM 747 N N . ASP A 1 98 ? 34.221 19.317 -53.611 1.00 81.38 98 ASP A N 1
ATOM 748 C CA . ASP A 1 98 ? 35.422 20.006 -53.143 1.00 81.38 98 ASP A CA 1
ATOM 749 C C . ASP A 1 98 ? 36.004 19.297 -51.897 1.00 81.38 98 ASP A C 1
ATOM 751 O O . ASP A 1 98 ? 35.386 19.345 -50.825 1.00 81.38 98 ASP A O 1
ATOM 755 N N . PRO A 1 99 ? 37.162 18.608 -51.999 1.00 79.00 99 PRO A N 1
ATOM 756 C CA . PRO A 1 99 ? 37.811 17.947 -50.863 1.00 79.00 99 PRO A CA 1
ATOM 757 C C . PRO A 1 99 ? 38.207 18.892 -49.726 1.00 79.00 99 PRO A C 1
ATOM 759 O O . PRO A 1 99 ? 38.227 18.461 -48.571 1.00 79.00 99 PRO A O 1
ATOM 762 N N . ASP A 1 100 ? 38.450 20.171 -50.027 1.00 81.62 100 ASP A N 1
ATOM 763 C CA . ASP A 1 100 ? 38.758 21.186 -49.014 1.00 81.62 100 ASP A CA 1
ATOM 764 C C . ASP A 1 100 ? 37.511 21.544 -48.183 1.00 81.62 100 ASP A C 1
ATOM 766 O O . ASP A 1 100 ? 37.602 22.108 -47.091 1.00 81.62 100 ASP A O 1
ATOM 770 N N . GLN A 1 101 ? 36.325 21.151 -48.660 1.00 84.69 101 GLN A N 1
ATOM 771 C CA . GLN A 1 101 ? 35.042 21.274 -47.971 1.00 84.69 101 GLN A CA 1
ATOM 772 C C . GLN A 1 101 ? 34.506 19.904 -47.545 1.00 84.69 101 GLN A C 1
ATOM 774 O O . GLN A 1 101 ? 33.343 19.554 -47.785 1.00 84.69 101 GLN A O 1
ATOM 779 N N . SER A 1 102 ? 35.370 19.119 -46.904 1.00 87.75 102 SER A N 1
ATOM 780 C CA . SER A 1 102 ? 35.006 17.824 -46.340 1.00 87.75 102 SER A CA 1
ATOM 781 C C . SER A 1 102 ? 34.120 17.950 -45.095 1.00 87.75 102 SER A C 1
ATOM 783 O O . SER A 1 102 ? 34.223 18.887 -44.295 1.00 87.75 102 SER A O 1
ATOM 785 N N . TYR A 1 103 ? 33.217 16.987 -44.931 1.00 89.94 103 TYR A N 1
ATOM 786 C CA . TYR A 1 103 ? 32.347 16.888 -43.771 1.00 89.94 103 TYR A CA 1
ATOM 787 C C . TYR A 1 103 ? 32.001 15.438 -43.446 1.00 89.94 103 TYR A C 1
ATOM 789 O O . TYR A 1 103 ? 31.812 14.592 -44.316 1.00 89.94 103 TYR A O 1
ATOM 797 N N . LEU A 1 104 ? 31.876 15.157 -42.159 1.00 91.38 104 LEU A N 1
ATOM 798 C CA . LEU A 1 104 ? 31.469 13.870 -41.634 1.00 91.38 104 LEU A CA 1
ATOM 799 C C . LEU A 1 104 ? 29.955 13.706 -41.807 1.00 91.38 104 LEU A C 1
ATOM 801 O O . LEU A 1 104 ? 29.170 14.419 -41.178 1.00 91.38 104 LEU A O 1
ATOM 805 N N . LEU A 1 105 ? 29.562 12.762 -42.660 1.00 88.94 105 LEU A N 1
ATOM 806 C CA . LEU A 1 105 ? 28.175 12.430 -43.001 1.00 88.94 105 LEU A CA 1
ATOM 807 C C . LEU A 1 105 ? 27.498 11.585 -41.920 1.00 88.94 105 LEU A C 1
ATOM 809 O O . LEU A 1 105 ? 26.346 11.815 -41.559 1.00 88.94 105 LEU A O 1
ATOM 813 N N . GLY A 1 106 ? 28.220 10.586 -41.422 1.00 85.56 106 GLY A N 1
ATOM 814 C CA . GLY A 1 106 ? 27.703 9.572 -40.515 1.00 85.56 106 GLY A CA 1
ATOM 815 C C . GLY A 1 106 ? 28.697 8.431 -40.354 1.00 85.56 106 GLY A C 1
ATOM 816 O O . GLY A 1 106 ? 29.897 8.613 -40.554 1.00 85.56 106 GLY A O 1
ATOM 817 N N . PHE A 1 107 ? 28.197 7.251 -40.009 1.00 80.88 107 PHE A N 1
ATOM 818 C CA . PHE A 1 107 ? 29.021 6.081 -39.725 1.00 80.88 107 PHE A CA 1
ATOM 819 C C . PHE A 1 107 ? 28.775 4.960 -40.720 1.00 80.88 107 PHE A C 1
ATOM 821 O O . PHE A 1 107 ? 27.662 4.808 -41.224 1.00 80.88 107 PHE A O 1
ATOM 828 N N . ALA A 1 108 ? 29.799 4.139 -40.926 1.00 75.19 108 ALA A N 1
ATOM 829 C CA . ALA A 1 108 ? 29.660 2.856 -41.597 1.00 75.19 108 ALA A CA 1
ATOM 830 C C . ALA A 1 108 ? 29.556 1.740 -40.544 1.00 75.19 108 ALA A C 1
ATOM 832 O O . ALA A 1 108 ? 30.447 1.597 -39.703 1.00 75.19 108 ALA A O 1
ATOM 833 N N . LEU A 1 109 ? 28.477 0.951 -40.593 1.00 79.12 109 LEU A N 1
ATOM 834 C CA . LEU A 1 109 ? 28.323 -0.249 -39.762 1.00 79.12 109 LEU A CA 1
ATOM 835 C C . LEU A 1 109 ? 29.477 -1.226 -40.024 1.00 79.12 109 LEU A C 1
ATOM 837 O O . LEU A 1 109 ? 29.873 -1.426 -41.171 1.00 79.12 109 LEU A O 1
ATOM 841 N N . ASN A 1 110 ? 30.017 -1.821 -38.961 1.00 78.62 110 ASN A N 1
ATOM 842 C CA . ASN A 1 110 ? 31.091 -2.817 -39.021 1.00 78.62 110 ASN A CA 1
ATOM 843 C C . ASN A 1 110 ? 31.124 -3.647 -37.720 1.00 78.62 110 ASN A C 1
ATOM 845 O O . ASN A 1 110 ? 30.417 -3.320 -36.769 1.00 78.62 110 ASN A O 1
ATOM 849 N N . ASP A 1 111 ? 31.970 -4.677 -37.648 1.00 79.50 111 ASP A N 1
ATOM 850 C CA . ASP A 1 111 ? 32.035 -5.605 -36.501 1.00 79.50 111 ASP A CA 1
ATOM 851 C C . ASP A 1 111 ? 32.405 -4.929 -35.172 1.00 79.50 111 ASP A C 1
ATOM 853 O O . ASP A 1 111 ? 32.019 -5.388 -34.098 1.00 79.50 111 ASP A O 1
ATOM 857 N N . THR A 1 112 ? 33.125 -3.808 -35.229 1.00 75.00 112 THR A N 1
ATOM 858 C CA . THR A 1 112 ? 33.487 -3.012 -34.043 1.00 75.00 112 THR A CA 1
ATOM 859 C C . THR A 1 112 ? 32.456 -1.930 -33.709 1.00 75.00 112 THR A C 1
ATOM 861 O O . THR A 1 112 ? 32.538 -1.298 -32.658 1.00 75.00 112 THR A O 1
ATOM 864 N N . GLN A 1 113 ? 31.459 -1.736 -34.577 1.00 76.62 113 GLN A N 1
ATOM 865 C CA . GLN A 1 113 ? 30.368 -0.780 -34.420 1.00 76.62 113 GLN A CA 1
ATOM 866 C C . GLN A 1 113 ? 29.030 -1.421 -34.846 1.00 76.62 113 GLN A C 1
ATOM 868 O O . GLN A 1 113 ? 28.471 -1.066 -35.893 1.00 76.62 113 GLN A O 1
ATOM 873 N N . PRO A 1 114 ? 28.521 -2.390 -34.060 1.00 84.50 114 PRO A N 1
ATOM 874 C CA . PRO A 1 114 ? 27.292 -3.102 -34.384 1.00 84.50 114 PRO A CA 1
ATOM 875 C C . PRO A 1 114 ? 26.065 -2.188 -34.294 1.00 84.50 114 PRO A C 1
ATOM 877 O O . PRO A 1 114 ? 26.048 -1.186 -33.574 1.00 84.50 114 PRO A O 1
ATOM 880 N N . SER A 1 115 ? 25.006 -2.565 -35.009 1.00 89.00 115 SER A N 1
ATOM 881 C CA . SER A 1 115 ? 23.714 -1.887 -34.918 1.00 89.00 115 SER A CA 1
ATOM 882 C C . SER A 1 115 ? 22.999 -2.240 -33.611 1.00 89.00 115 SER A C 1
ATOM 884 O O . SER A 1 115 ? 23.020 -3.387 -33.169 1.00 89.00 115 SER A O 1
ATOM 886 N N . VAL A 1 116 ? 22.302 -1.263 -33.027 1.00 90.94 116 VAL A N 1
ATOM 887 C CA . VAL A 1 116 ? 21.377 -1.473 -31.896 1.00 90.94 116 VAL A CA 1
ATOM 888 C C . VAL A 1 116 ? 20.048 -2.108 -32.328 1.00 90.94 116 VAL A C 1
ATOM 890 O O . VAL A 1 116 ? 19.286 -2.590 -31.491 1.00 90.94 116 VAL A O 1
ATOM 893 N N . VAL A 1 117 ? 19.784 -2.127 -33.636 1.00 93.81 117 VAL A N 1
ATOM 894 C CA . VAL A 1 117 ? 18.630 -2.776 -34.263 1.00 93.81 117 VAL A CA 1
ATOM 895 C C . VAL A 1 117 ? 19.134 -3.802 -35.270 1.00 93.81 117 VAL A C 1
ATOM 897 O O . VAL A 1 117 ? 19.907 -3.493 -36.177 1.00 93.81 117 VAL A O 1
ATOM 900 N N . THR A 1 118 ? 18.692 -5.035 -35.105 1.00 93.81 118 THR A N 1
ATOM 901 C CA . THR A 1 118 ? 19.042 -6.204 -35.910 1.00 93.81 118 THR A CA 1
ATOM 902 C C . THR A 1 118 ? 17.761 -6.897 -36.368 1.00 93.81 118 THR A C 1
ATOM 904 O O . THR A 1 118 ? 16.656 -6.487 -36.010 1.00 93.81 118 THR A O 1
ATOM 907 N N . SER A 1 119 ? 17.878 -7.987 -37.128 1.00 94.56 119 SER A N 1
ATOM 908 C CA . SER A 1 119 ? 16.717 -8.814 -37.478 1.00 94.56 119 SER A CA 1
ATOM 909 C C . SER A 1 119 ? 15.971 -9.362 -36.253 1.00 94.56 119 SER A C 1
ATOM 911 O O . SER A 1 119 ? 14.772 -9.600 -36.350 1.00 94.56 119 SER A O 1
ATOM 913 N N . ALA A 1 120 ? 16.645 -9.520 -35.107 1.00 94.12 120 ALA A N 1
ATOM 914 C CA . ALA A 1 120 ? 16.039 -10.011 -33.870 1.00 94.12 120 ALA A CA 1
ATOM 915 C C . ALA A 1 120 ? 15.102 -8.992 -33.193 1.00 94.12 120 ALA A C 1
ATOM 917 O O . ALA A 1 120 ? 14.284 -9.378 -32.364 1.00 94.12 120 ALA A O 1
ATOM 918 N N . ASN A 1 121 ? 15.220 -7.704 -33.526 1.00 94.38 121 ASN A N 1
ATOM 919 C CA . ASN A 1 121 ? 14.456 -6.617 -32.914 1.00 94.38 121 ASN A CA 1
ATOM 920 C C . ASN A 1 121 ? 14.081 -5.524 -33.930 1.00 94.38 121 ASN A C 1
ATOM 922 O O . ASN A 1 121 ? 14.138 -4.331 -33.645 1.00 94.38 121 ASN A O 1
ATOM 926 N N . ASN A 1 122 ? 13.699 -5.944 -35.135 1.00 95.75 122 ASN A N 1
ATOM 927 C CA . ASN A 1 122 ? 13.455 -5.077 -36.292 1.00 95.75 122 ASN A CA 1
ATOM 928 C C . ASN A 1 122 ? 12.219 -4.160 -36.186 1.00 95.75 122 ASN A C 1
ATOM 930 O O . ASN A 1 122 ? 12.023 -3.310 -37.050 1.00 95.75 122 ASN A O 1
ATOM 934 N N . THR A 1 123 ? 11.402 -4.319 -35.147 1.00 96.69 123 THR A N 1
ATOM 935 C CA . THR A 1 123 ? 10.281 -3.432 -34.803 1.00 96.69 123 THR A CA 1
ATOM 936 C C . THR A 1 123 ? 10.685 -2.313 -33.843 1.00 96.69 123 THR A C 1
ATOM 938 O O . THR A 1 123 ? 9.849 -1.489 -33.479 1.00 96.69 123 THR A O 1
ATOM 941 N N . GLN A 1 124 ? 11.943 -2.284 -33.394 1.00 97.19 124 GLN A N 1
ATOM 942 C CA . GLN A 1 124 ? 12.425 -1.320 -32.412 1.00 97.19 124 GLN A CA 1
ATOM 943 C C . GLN A 1 124 ? 13.127 -0.141 -33.077 1.00 97.19 124 GLN A C 1
ATOM 945 O O . GLN A 1 124 ? 13.981 -0.295 -33.947 1.00 97.19 124 GLN A O 1
ATOM 950 N N . ASN A 1 125 ? 12.835 1.051 -32.574 1.00 97.25 125 ASN A N 1
ATOM 951 C CA . ASN A 1 125 ? 13.542 2.285 -32.869 1.00 97.25 125 ASN A CA 1
ATOM 952 C C . ASN A 1 125 ? 14.337 2.662 -31.618 1.00 97.25 125 ASN A C 1
ATOM 954 O O . ASN A 1 125 ? 13.742 3.008 -30.596 1.00 97.25 125 ASN A O 1
ATOM 958 N N . VAL A 1 126 ? 15.668 2.569 -31.670 1.00 96.31 126 VAL A N 1
ATOM 959 C CA . VAL A 1 126 ? 16.527 2.647 -30.477 1.00 96.31 126 VAL A CA 1
ATOM 960 C C . VAL A 1 126 ? 17.521 3.801 -30.575 1.00 96.31 126 VAL A C 1
ATOM 962 O O . VAL A 1 126 ? 18.324 3.874 -31.501 1.00 96.31 126 VAL A O 1
ATOM 965 N N . LEU A 1 127 ? 17.536 4.654 -29.552 1.00 94.00 127 LEU A N 1
ATOM 966 C CA . LEU A 1 127 ? 18.609 5.600 -29.269 1.00 94.00 127 LEU A CA 1
ATOM 967 C C . LEU A 1 127 ? 19.337 5.117 -28.016 1.00 94.00 127 LEU A C 1
ATOM 969 O O . LEU A 1 127 ? 18.783 5.171 -26.922 1.00 94.00 127 LEU A O 1
ATOM 973 N N . CYS A 1 128 ? 20.578 4.654 -28.170 1.00 91.44 128 CYS A N 1
ATOM 974 C CA . CYS A 1 128 ? 21.403 4.160 -27.069 1.00 91.44 128 CYS A CA 1
ATOM 975 C C . CYS A 1 128 ? 22.721 4.939 -26.999 1.00 91.44 128 CYS A C 1
ATOM 977 O O . CYS A 1 128 ? 23.424 5.090 -27.996 1.00 91.44 128 CYS A O 1
ATOM 979 N N . SER A 1 129 ? 23.060 5.444 -25.815 1.00 89.19 129 SER A N 1
ATOM 980 C CA . SER A 1 129 ? 24.347 6.103 -25.556 1.00 89.19 129 SER A CA 1
ATOM 981 C C . SER A 1 129 ? 25.398 5.115 -25.035 1.00 89.19 129 SER A C 1
ATOM 983 O O . SER A 1 129 ? 25.064 4.037 -24.550 1.00 89.19 129 SER A O 1
ATOM 985 N N . ARG A 1 130 ? 26.677 5.521 -25.007 1.00 82.69 130 ARG A N 1
ATOM 986 C CA . ARG A 1 130 ? 27.785 4.716 -24.445 1.00 82.69 130 ARG A CA 1
ATOM 987 C C . ARG A 1 130 ? 27.542 4.249 -23.004 1.00 82.69 130 ARG A C 1
ATOM 989 O O . ARG A 1 130 ? 27.975 3.168 -22.626 1.00 82.69 130 ARG A O 1
ATOM 996 N N . GLY A 1 131 ? 26.866 5.066 -22.196 1.00 84.75 131 GLY A N 1
ATOM 997 C CA . GLY A 1 131 ? 26.510 4.722 -20.816 1.00 84.75 131 GLY A CA 1
ATOM 998 C C . GLY A 1 131 ? 25.360 3.719 -20.699 1.00 84.75 131 GLY A C 1
ATOM 999 O O . GLY A 1 131 ? 24.882 3.500 -19.593 1.00 84.75 131 GLY A O 1
ATOM 1000 N N . GLN A 1 132 ? 24.883 3.164 -21.819 1.00 87.38 132 GLN A N 1
ATOM 1001 C CA . GLN A 1 132 ? 23.676 2.339 -21.907 1.00 87.38 132 GLN A CA 1
ATOM 1002 C C . GLN A 1 132 ? 22.412 3.063 -21.417 1.00 87.38 132 GLN A C 1
ATOM 1004 O O . GLN A 1 132 ? 21.452 2.438 -20.972 1.00 87.38 132 GLN A O 1
ATOM 1009 N N . ASN A 1 133 ? 22.392 4.398 -21.522 1.00 93.88 133 ASN A N 1
ATOM 1010 C CA . ASN A 1 133 ? 21.136 5.142 -21.460 1.00 93.88 133 ASN A CA 1
ATOM 1011 C C . ASN A 1 133 ? 20.400 4.913 -22.772 1.00 93.88 133 ASN A C 1
ATOM 1013 O O . ASN A 1 133 ? 20.990 5.160 -23.830 1.00 93.88 133 ASN A O 1
ATOM 1017 N N . LEU A 1 134 ? 19.153 4.463 -22.696 1.00 95.62 134 LEU A N 1
ATOM 1018 C CA . LEU A 1 134 ? 18.366 4.081 -23.860 1.00 95.62 134 LEU A CA 1
ATOM 1019 C C . LEU A 1 134 ? 17.002 4.766 -23.850 1.00 95.62 134 LEU A C 1
ATOM 1021 O O . LEU A 1 134 ? 16.325 4.809 -22.825 1.00 95.62 134 LEU A O 1
ATOM 1025 N N . LEU A 1 135 ? 16.621 5.276 -25.017 1.00 97.50 135 LEU A N 1
ATOM 1026 C CA . LEU A 1 135 ? 15.261 5.641 -25.384 1.00 97.50 135 LEU A CA 1
ATOM 1027 C C . LEU A 1 135 ? 14.844 4.725 -26.537 1.00 97.50 135 LEU A C 1
ATOM 1029 O O . LEU A 1 135 ? 15.504 4.717 -27.575 1.00 97.50 135 LEU A O 1
ATOM 1033 N N . MET A 1 136 ? 13.781 3.949 -26.356 1.00 97.50 136 MET A N 1
ATOM 1034 C CA . MET A 1 136 ? 13.296 2.998 -27.355 1.00 97.50 136 MET A CA 1
ATOM 1035 C C . MET A 1 136 ? 11.799 3.137 -27.573 1.00 97.50 136 MET A C 1
ATOM 1037 O O . MET A 1 136 ? 11.042 3.236 -26.608 1.00 97.50 136 MET A O 1
ATOM 1041 N N . PHE A 1 137 ? 11.399 3.072 -28.840 1.00 98.19 137 PHE A N 1
ATOM 1042 C CA . PHE A 1 137 ? 10.019 2.900 -29.278 1.00 98.19 137 PHE A CA 1
ATOM 1043 C C . PHE A 1 137 ? 9.912 1.538 -29.957 1.00 98.19 137 PHE A C 1
ATOM 1045 O O . PHE A 1 137 ? 10.580 1.311 -30.964 1.00 98.19 137 PHE A O 1
ATOM 1052 N N . ASP A 1 138 ? 9.124 0.631 -29.396 1.00 96.88 138 ASP A N 1
ATOM 1053 C CA . ASP A 1 138 ? 8.874 -0.686 -29.975 1.00 96.88 138 ASP A CA 1
ATOM 1054 C C . ASP A 1 138 ? 7.486 -0.704 -30.620 1.00 96.88 138 ASP A C 1
ATOM 1056 O O . ASP A 1 138 ? 6.477 -0.510 -29.935 1.00 96.88 138 ASP A O 1
ATOM 1060 N N . ASP A 1 139 ? 7.454 -0.942 -31.930 1.00 96.06 139 ASP A N 1
ATOM 1061 C CA . ASP A 1 139 ? 6.247 -0.974 -32.755 1.00 96.06 139 ASP A CA 1
ATOM 1062 C C . ASP A 1 139 ? 5.687 -2.398 -32.931 1.00 96.06 139 ASP A C 1
ATOM 1064 O O . ASP A 1 139 ? 4.873 -2.652 -33.825 1.00 96.06 139 ASP A O 1
ATOM 1068 N N . THR A 1 140 ? 6.100 -3.352 -32.084 1.00 94.25 140 THR A N 1
ATOM 1069 C CA . THR A 1 140 ? 5.576 -4.724 -32.105 1.00 94.25 140 THR A CA 1
ATOM 1070 C C . THR A 1 140 ? 4.038 -4.717 -32.073 1.00 94.25 140 THR A C 1
ATOM 1072 O O . THR A 1 140 ? 3.434 -4.143 -31.155 1.00 94.25 140 THR A O 1
ATOM 1075 N N . PRO A 1 141 ? 3.359 -5.373 -33.038 1.00 90.50 141 PRO A N 1
ATOM 1076 C CA . PRO A 1 141 ? 1.904 -5.357 -33.119 1.00 90.50 141 PRO A CA 1
ATOM 1077 C C . PRO A 1 141 ? 1.224 -5.811 -31.821 1.00 90.50 141 PRO A C 1
ATOM 1079 O O . PRO A 1 141 ? 1.534 -6.861 -31.271 1.00 90.50 141 PRO A O 1
ATOM 1082 N N . ASN A 1 142 ? 0.217 -5.052 -31.378 1.00 89.81 142 ASN A N 1
ATOM 1083 C CA . ASN A 1 142 ? -0.589 -5.275 -30.162 1.00 89.81 142 ASN A CA 1
ATOM 1084 C C . ASN A 1 142 ? 0.118 -5.079 -28.810 1.00 89.81 142 ASN A C 1
ATOM 1086 O O . ASN A 1 142 ? -0.588 -4.989 -27.804 1.00 89.81 142 ASN A O 1
ATOM 1090 N N . THR A 1 143 ? 1.444 -4.958 -28.779 1.00 93.81 143 THR A N 1
ATOM 1091 C CA . THR A 1 143 ? 2.225 -4.679 -27.562 1.00 93.81 143 THR A CA 1
ATOM 1092 C C . THR A 1 143 ? 3.234 -3.540 -27.768 1.00 93.81 143 THR A C 1
ATOM 1094 O O . THR A 1 143 ? 4.405 -3.692 -27.398 1.00 93.81 143 THR A O 1
ATOM 1097 N N . PRO A 1 144 ? 2.825 -2.396 -28.357 1.00 95.38 144 PRO A N 1
ATOM 1098 C CA . PRO A 1 144 ? 3.742 -1.285 -28.531 1.00 95.38 144 PRO A CA 1
ATOM 1099 C C . PRO A 1 144 ? 4.131 -0.729 -27.165 1.00 95.38 144 PRO A C 1
ATOM 1101 O O . PRO A 1 144 ? 3.299 -0.653 -26.252 1.00 95.38 144 PRO A O 1
ATOM 1104 N N . HIS A 1 145 ? 5.385 -0.330 -27.004 1.00 96.25 145 HIS A N 1
ATOM 1105 C CA . HIS A 1 145 ? 5.830 0.256 -25.749 1.00 96.25 145 HIS A CA 1
ATOM 1106 C C . HIS A 1 145 ? 6.986 1.231 -25.941 1.00 96.25 145 HIS A C 1
ATOM 1108 O O . HIS A 1 145 ? 7.752 1.155 -26.900 1.00 96.25 145 HIS A O 1
ATOM 1114 N N . VAL A 1 146 ? 7.096 2.171 -25.003 1.00 98.25 146 VAL A N 1
ATOM 1115 C CA . VAL A 1 146 ? 8.184 3.150 -24.956 1.00 98.25 146 VAL A CA 1
ATOM 1116 C C . VAL A 1 146 ? 8.987 2.926 -23.688 1.00 98.25 146 VAL A C 1
ATOM 1118 O O . VAL A 1 146 ? 8.409 2.823 -22.604 1.00 98.25 146 VAL A O 1
ATOM 1121 N N . VAL A 1 147 ? 10.311 2.870 -23.820 1.00 97.56 147 VAL A N 1
ATOM 1122 C CA . VAL A 1 147 ? 11.238 2.678 -22.701 1.00 97.56 147 VAL A CA 1
ATOM 1123 C C . VAL A 1 147 ? 12.220 3.832 -22.643 1.00 97.56 147 VAL A C 1
ATOM 1125 O O . VAL A 1 147 ? 12.913 4.110 -23.617 1.00 97.56 147 VAL A O 1
ATOM 1128 N N . LEU A 1 148 ? 12.315 4.461 -21.474 1.00 97.88 148 LEU A N 1
ATOM 1129 C CA . LEU A 1 148 ? 13.427 5.326 -21.099 1.00 97.88 148 LEU A CA 1
ATOM 1130 C C . LEU A 1 148 ? 14.178 4.654 -19.950 1.00 97.88 148 LEU A C 1
ATOM 1132 O O . LEU A 1 148 ? 13.596 4.457 -18.885 1.00 97.88 148 LEU A O 1
ATOM 1136 N N . GLN A 1 149 ? 15.448 4.305 -20.149 1.00 95.19 149 GLN A N 1
ATOM 1137 C CA . GLN A 1 149 ? 16.235 3.578 -19.150 1.00 95.19 149 GLN A CA 1
ATOM 1138 C C . GLN A 1 149 ? 17.659 4.104 -18.968 1.00 95.19 149 GLN A C 1
ATOM 1140 O O . GLN A 1 149 ? 18.257 4.696 -19.869 1.00 95.19 149 GLN A O 1
ATOM 1145 N N . THR A 1 150 ? 18.213 3.796 -17.798 1.00 93.44 150 THR A N 1
ATOM 1146 C CA . THR A 1 150 ? 19.629 3.932 -17.444 1.00 93.44 150 THR A CA 1
ATOM 1147 C C . THR A 1 150 ? 20.054 2.770 -16.534 1.00 93.44 150 THR A C 1
ATOM 1149 O O . THR A 1 150 ? 19.232 1.930 -16.157 1.00 93.44 150 THR A O 1
ATOM 1152 N N . LEU A 1 151 ? 21.346 2.694 -16.197 1.00 85.12 151 LEU A N 1
ATOM 1153 C CA . LEU A 1 151 ? 21.930 1.675 -15.313 1.00 85.12 151 LEU A CA 1
ATOM 1154 C C . LEU A 1 151 ? 21.565 0.238 -15.719 1.00 85.12 151 LEU A C 1
ATOM 1156 O O . LEU A 1 151 ? 21.154 -0.562 -14.877 1.00 85.12 151 LEU A O 1
ATOM 1160 N N . ALA A 1 152 ? 21.691 -0.072 -17.013 1.00 80.50 152 ALA A N 1
ATOM 1161 C CA . ALA A 1 152 ? 21.371 -1.386 -17.578 1.00 80.50 152 ALA A CA 1
ATOM 1162 C C . ALA A 1 152 ? 19.943 -1.876 -17.242 1.00 80.50 152 ALA A C 1
ATOM 1164 O O . ALA A 1 152 ? 19.723 -3.058 -17.001 1.00 80.50 152 ALA A O 1
ATOM 1165 N N . GLY A 1 153 ? 18.977 -0.954 -17.176 1.00 83.69 153 GLY A N 1
ATOM 1166 C CA . GLY A 1 153 ? 17.565 -1.268 -16.941 1.00 83.69 153 GLY A CA 1
ATOM 1167 C C . GLY A 1 153 ? 17.135 -1.265 -15.473 1.00 83.69 153 GLY A C 1
ATOM 1168 O O . GLY A 1 153 ? 15.938 -1.332 -15.202 1.00 83.69 153 GLY A O 1
ATOM 1169 N N . ASN A 1 154 ? 18.056 -1.092 -14.516 1.00 86.25 154 ASN A N 1
ATOM 1170 C CA . ASN A 1 154 ? 17.714 -1.003 -13.086 1.00 86.25 154 ASN A CA 1
ATOM 1171 C C . ASN A 1 154 ? 16.941 0.280 -12.720 1.00 86.25 154 ASN A C 1
ATOM 1173 O O . ASN A 1 154 ? 16.367 0.389 -11.631 1.00 86.25 154 ASN A O 1
ATOM 1177 N N . GLN A 1 155 ? 16.953 1.269 -13.614 1.00 91.38 155 GLN A N 1
ATOM 1178 C CA . GLN A 1 155 ? 16.159 2.486 -13.524 1.00 91.38 155 GLN A CA 1
ATOM 1179 C C . GLN A 1 155 ? 15.479 2.723 -14.863 1.00 91.38 155 GLN A C 1
ATOM 1181 O O . GLN A 1 155 ? 16.153 2.965 -15.867 1.00 91.38 155 GLN A O 1
ATOM 1186 N N . HIS A 1 156 ? 14.151 2.645 -14.881 1.00 93.75 156 HIS A N 1
ATOM 1187 C CA . HIS A 1 156 ? 13.404 2.824 -16.115 1.00 93.75 156 HIS A CA 1
ATOM 1188 C C . HIS A 1 156 ? 12.004 3.392 -15.906 1.00 93.75 156 HIS A C 1
ATOM 1190 O O . HIS A 1 156 ? 11.376 3.230 -14.856 1.00 93.75 156 HIS A O 1
ATOM 1196 N N . LEU A 1 157 ? 11.520 4.028 -16.967 1.00 97.00 157 LEU A N 1
ATOM 1197 C CA . LEU A 1 157 ? 10.126 4.358 -17.193 1.00 97.00 157 LEU A CA 1
ATOM 1198 C C . LEU A 1 157 ? 9.657 3.598 -18.435 1.00 97.00 157 LEU A C 1
ATOM 1200 O O . LEU A 1 157 ? 10.234 3.756 -19.511 1.00 97.00 157 LEU A O 1
ATOM 1204 N N . VAL A 1 158 ? 8.613 2.789 -18.278 1.00 96.88 158 VAL A N 1
ATOM 1205 C CA . VAL A 1 158 ? 7.990 2.027 -19.365 1.00 96.88 158 VAL A CA 1
ATOM 1206 C C . VAL A 1 158 ? 6.545 2.479 -19.520 1.00 96.88 158 VAL A C 1
ATOM 1208 O O . VAL A 1 158 ? 5.776 2.440 -18.560 1.00 96.88 158 VAL A O 1
ATOM 1211 N N . LEU A 1 159 ? 6.178 2.876 -20.736 1.00 97.50 159 LEU A N 1
ATOM 1212 C CA . LEU A 1 159 ? 4.800 3.118 -21.157 1.00 97.50 159 LEU A CA 1
ATOM 1213 C C . LEU A 1 159 ? 4.366 1.923 -22.006 1.00 97.50 159 LEU A C 1
ATOM 1215 O O . LEU A 1 159 ? 4.779 1.813 -23.159 1.00 97.50 159 LEU A O 1
ATOM 1219 N N . HIS A 1 160 ? 3.584 1.010 -21.435 1.00 95.12 160 HIS A N 1
ATOM 1220 C CA . HIS A 1 160 ? 3.216 -0.245 -22.084 1.00 95.12 160 HIS A CA 1
ATOM 1221 C C . HIS A 1 160 ? 1.792 -0.189 -22.645 1.00 95.12 160 HIS A C 1
ATOM 1223 O O . HIS A 1 160 ? 0.822 -0.039 -21.898 1.00 95.12 160 HIS A O 1
ATOM 1229 N N . GLY A 1 161 ? 1.666 -0.332 -23.964 1.00 91.94 161 GLY A N 1
ATOM 1230 C CA . GLY A 1 161 ? 0.424 -0.193 -24.727 1.00 91.94 161 GLY A CA 1
ATOM 1231 C C . GLY A 1 161 ? -0.297 -1.505 -25.050 1.00 91.94 161 GLY A C 1
ATOM 1232 O O . GLY A 1 161 ? -0.999 -1.570 -26.058 1.00 91.94 161 GLY A O 1
ATOM 1233 N N . ASP A 1 162 ? -0.133 -2.554 -24.238 1.00 87.81 162 ASP A N 1
ATOM 1234 C CA . ASP A 1 162 ? -0.867 -3.819 -24.412 1.00 87.81 162 ASP A CA 1
ATOM 1235 C C . ASP A 1 162 ? -2.385 -3.583 -24.351 1.00 87.81 162 ASP A C 1
ATOM 1237 O O . ASP A 1 162 ? -2.909 -3.049 -23.374 1.00 87.81 162 ASP A O 1
ATOM 1241 N N . LYS A 1 163 ? -3.107 -4.016 -25.393 1.00 84.00 163 LYS A N 1
ATOM 1242 C CA . LYS A 1 163 ? -4.565 -3.832 -25.515 1.00 84.00 163 LYS A CA 1
ATOM 1243 C C . LYS A 1 163 ? -5.374 -4.483 -24.388 1.00 84.00 163 LYS A C 1
ATOM 1245 O O . LYS A 1 163 ? -6.468 -4.017 -24.080 1.00 84.00 163 LYS A O 1
ATOM 1250 N N . LYS A 1 164 ? -4.884 -5.576 -23.802 1.00 88.12 164 LYS A N 1
ATOM 1251 C CA . LYS A 1 164 ? -5.538 -6.303 -22.706 1.00 88.12 164 LYS A CA 1
ATOM 1252 C C . LYS A 1 164 ? -5.158 -5.727 -21.347 1.00 88.12 164 LYS A C 1
ATOM 1254 O O . LYS A 1 164 ? -5.985 -5.752 -20.435 1.00 88.12 164 LYS A O 1
ATOM 1259 N N . ARG A 1 165 ? -3.910 -5.270 -21.186 1.00 87.31 165 ARG A N 1
ATOM 1260 C CA . ARG A 1 165 ? -3.352 -4.816 -19.899 1.00 87.31 165 ARG A CA 1
ATOM 1261 C C . ARG A 1 165 ? -2.340 -3.675 -20.085 1.00 87.31 165 ARG A C 1
ATOM 1263 O O . ARG A 1 165 ? -1.144 -3.898 -19.905 1.00 87.31 165 ARG A O 1
ATOM 1270 N N . PRO A 1 166 ? -2.788 -2.454 -20.418 1.00 92.94 166 PRO A N 1
ATOM 1271 C CA . PRO A 1 166 ? -1.883 -1.319 -20.511 1.00 92.94 166 PRO A CA 1
ATOM 1272 C C . PRO A 1 166 ? -1.408 -0.920 -19.111 1.00 92.94 166 PRO A C 1
ATOM 1274 O O . PRO A 1 166 ? -2.183 -0.956 -18.150 1.00 92.94 166 PRO A O 1
ATOM 1277 N N . TYR A 1 167 ? -0.143 -0.530 -18.984 1.00 92.56 167 TYR A N 1
ATOM 1278 C CA . TYR A 1 167 ? 0.415 -0.085 -17.708 1.00 92.56 167 TYR A CA 1
ATOM 1279 C C . TYR A 1 167 ? 1.550 0.916 -17.900 1.00 92.56 167 TYR A C 1
ATOM 1281 O O . TYR A 1 167 ? 2.174 1.001 -18.956 1.00 92.56 167 TYR A O 1
ATOM 1289 N N . ILE A 1 168 ? 1.830 1.664 -16.836 1.00 95.62 168 ILE A N 1
ATOM 1290 C CA . ILE A 1 168 ? 3.028 2.487 -16.713 1.00 95.62 168 ILE A CA 1
ATOM 1291 C C . ILE A 1 168 ? 3.854 1.901 -15.577 1.00 95.62 168 ILE A C 1
ATOM 1293 O O . ILE A 1 168 ? 3.320 1.660 -14.494 1.00 95.62 168 ILE A O 1
ATOM 1297 N N . HIS A 1 169 ? 5.140 1.674 -15.817 1.00 93.19 169 HIS A N 1
ATOM 1298 C CA . HIS A 1 169 ? 6.065 1.205 -14.794 1.00 93.19 169 HIS A CA 1
ATOM 1299 C C . HIS A 1 169 ? 7.174 2.230 -14.600 1.00 93.19 169 HIS A C 1
ATOM 1301 O O . HIS A 1 169 ? 7.920 2.512 -15.533 1.00 93.19 169 HIS A O 1
ATOM 1307 N N . TRP A 1 170 ? 7.269 2.787 -13.393 1.00 94.31 170 TRP A N 1
ATOM 1308 C CA . TRP A 1 170 ? 8.365 3.659 -12.987 1.00 94.31 170 TRP A CA 1
ATOM 1309 C C . TRP A 1 170 ? 9.146 2.966 -11.877 1.00 94.31 170 TRP A C 1
ATOM 1311 O O . TRP A 1 170 ? 8.626 2.759 -10.782 1.00 94.31 170 TRP A O 1
ATOM 1321 N N . LEU A 1 171 ? 10.380 2.573 -12.182 1.00 90.88 171 LEU A N 1
ATOM 1322 C CA . LEU A 1 171 ? 11.179 1.704 -11.332 1.00 90.88 171 LEU A CA 1
ATOM 1323 C C . LEU A 1 171 ? 12.542 2.326 -11.027 1.00 90.88 171 LEU A C 1
ATOM 1325 O O . LEU A 1 171 ? 13.216 2.841 -11.919 1.00 90.88 171 LEU A O 1
ATOM 1329 N N . ALA A 1 172 ? 12.967 2.207 -9.768 1.00 90.62 172 ALA A N 1
ATOM 1330 C CA . ALA A 1 172 ? 14.334 2.461 -9.324 1.00 90.62 172 ALA A CA 1
ATOM 1331 C C . ALA A 1 172 ? 14.776 1.344 -8.361 1.00 90.62 172 ALA A C 1
ATOM 1333 O O . ALA A 1 172 ? 14.464 1.386 -7.176 1.00 90.62 172 ALA A O 1
ATOM 1334 N N . GLN A 1 173 ? 15.481 0.324 -8.862 1.00 85.75 173 GLN A N 1
ATOM 1335 C CA . GLN A 1 173 ? 15.847 -0.862 -8.064 1.00 85.75 173 GLN A CA 1
ATOM 1336 C C . GLN A 1 173 ? 17.028 -0.628 -7.116 1.00 85.75 173 GLN A C 1
ATOM 1338 O O . GLN A 1 173 ? 17.098 -1.237 -6.054 1.00 85.75 173 GLN A O 1
ATOM 1343 N N . LEU A 1 174 ? 17.962 0.246 -7.500 1.00 81.69 174 LEU A N 1
ATOM 1344 C CA . LEU A 1 174 ? 19.230 0.458 -6.790 1.00 81.69 174 LEU A CA 1
ATOM 1345 C C . LEU A 1 174 ? 19.316 1.822 -6.089 1.00 81.69 174 LEU A C 1
ATOM 1347 O O . LEU A 1 174 ? 20.401 2.243 -5.694 1.00 81.69 174 LEU A O 1
ATOM 1351 N N . GLY A 1 175 ? 18.207 2.555 -5.961 1.00 81.81 175 GLY A N 1
ATOM 1352 C CA . GLY A 1 175 ? 18.248 3.921 -5.442 1.00 81.81 175 GLY A CA 1
ATOM 1353 C C . GLY A 1 175 ? 16.912 4.455 -4.945 1.00 81.81 175 GLY A C 1
ATOM 1354 O O . GLY A 1 175 ? 15.898 3.765 -4.951 1.00 81.81 175 GLY A O 1
ATOM 1355 N N . ALA A 1 176 ? 16.934 5.710 -4.501 1.00 89.44 176 ALA A N 1
ATOM 1356 C CA . ALA A 1 176 ? 15.747 6.421 -4.047 1.00 89.44 176 ALA A CA 1
ATOM 1357 C C . ALA A 1 176 ? 14.958 7.009 -5.226 1.00 89.44 176 ALA A C 1
ATOM 1359 O O . ALA A 1 176 ? 15.532 7.424 -6.233 1.00 89.44 176 ALA A O 1
ATOM 1360 N N . MET A 1 177 ? 13.642 7.112 -5.055 1.00 93.19 177 MET A N 1
ATOM 1361 C CA . MET A 1 177 ? 12.754 7.862 -5.938 1.00 93.19 177 MET A CA 1
ATOM 1362 C C . MET A 1 177 ? 12.206 9.065 -5.171 1.00 93.19 177 MET A C 1
ATOM 1364 O O . MET A 1 177 ? 11.575 8.897 -4.130 1.00 93.19 177 MET A O 1
ATOM 1368 N N . ASN A 1 178 ? 12.449 10.271 -5.685 1.00 94.62 178 ASN A N 1
ATOM 1369 C CA . ASN A 1 178 ? 11.966 11.518 -5.096 1.00 94.62 178 ASN A CA 1
ATOM 1370 C C . ASN A 1 178 ? 10.941 12.162 -6.034 1.00 94.62 178 ASN A C 1
ATOM 1372 O O . ASN A 1 178 ? 11.249 12.414 -7.197 1.00 94.62 178 ASN A O 1
ATOM 1376 N N . ILE A 1 179 ? 9.747 12.461 -5.520 1.00 95.25 179 ILE A N 1
ATOM 1377 C CA . ILE A 1 179 ? 8.682 13.154 -6.256 1.00 95.25 179 ILE A CA 1
ATOM 1378 C C . ILE A 1 179 ? 8.385 14.458 -5.514 1.00 95.25 179 ILE A C 1
ATOM 1380 O O . ILE A 1 179 ? 7.963 14.433 -4.361 1.00 95.25 179 ILE A O 1
ATOM 1384 N N . PHE A 1 180 ? 8.635 15.592 -6.167 1.00 96.12 180 PHE A N 1
ATOM 1385 C CA . PHE A 1 180 ? 8.458 16.931 -5.603 1.00 96.12 180 PHE A CA 1
ATOM 1386 C C . PHE A 1 180 ? 7.668 17.810 -6.571 1.00 96.12 180 PHE A C 1
ATOM 1388 O O . PHE A 1 180 ? 7.938 17.812 -7.771 1.00 96.12 180 PHE A O 1
ATOM 1395 N N . ALA A 1 181 ? 6.733 18.596 -6.040 1.00 97.44 181 ALA A N 1
ATOM 1396 C CA . ALA A 1 181 ? 6.015 19.622 -6.786 1.00 97.44 181 ALA A CA 1
ATOM 1397 C C . ALA A 1 181 ? 5.957 20.913 -5.965 1.00 97.44 181 ALA A C 1
ATOM 1399 O O . ALA A 1 181 ? 5.839 20.875 -4.744 1.00 97.44 181 ALA A O 1
ATOM 1400 N N . ALA A 1 182 ? 6.023 22.063 -6.640 1.00 97.56 182 ALA A N 1
ATOM 1401 C CA . ALA A 1 182 ? 5.861 23.370 -5.995 1.00 97.56 182 ALA A CA 1
ATOM 1402 C C . ALA A 1 182 ? 4.399 23.675 -5.614 1.00 97.56 182 ALA A C 1
ATOM 1404 O O . ALA A 1 182 ? 4.143 24.564 -4.808 1.00 97.56 182 ALA A O 1
ATOM 1405 N N . LYS A 1 183 ? 3.455 22.963 -6.237 1.00 97.12 183 LYS A N 1
ATOM 1406 C CA . LYS A 1 183 ? 2.019 23.033 -5.970 1.00 97.12 183 LYS A CA 1
ATOM 1407 C C . LYS A 1 183 ? 1.552 21.656 -5.497 1.00 97.12 183 LYS A C 1
ATOM 1409 O O . LYS A 1 183 ? 2.007 21.182 -4.462 1.00 97.12 183 LYS A O 1
ATOM 1414 N N . ASP A 1 184 ? 0.732 20.989 -6.297 1.00 96.56 184 ASP A N 1
ATOM 1415 C CA . ASP A 1 184 ? 0.032 19.779 -5.898 1.00 96.56 184 ASP A CA 1
ATOM 1416 C C . ASP A 1 184 ? 0.634 18.525 -6.539 1.00 96.56 184 ASP A C 1
ATOM 1418 O O . ASP A 1 184 ? 1.054 18.529 -7.699 1.00 96.56 184 ASP A O 1
ATOM 1422 N N . ILE A 1 185 ? 0.619 17.427 -5.782 1.00 97.56 185 ILE A N 1
ATOM 1423 C CA . ILE A 1 185 ? 0.767 16.066 -6.301 1.00 97.56 185 ILE A CA 1
ATOM 1424 C C . ILE A 1 185 ? -0.567 15.370 -6.052 1.00 97.56 185 ILE A C 1
ATOM 1426 O O . ILE A 1 185 ? -0.959 15.176 -4.903 1.00 97.56 185 ILE A O 1
ATOM 1430 N N . GLN A 1 186 ? -1.256 14.977 -7.120 1.00 96.00 186 GLN A N 1
ATOM 1431 C CA . GLN A 1 186 ? -2.521 14.254 -7.031 1.00 96.00 186 GLN A CA 1
ATOM 1432 C C . GLN A 1 186 ? -2.338 12.812 -7.503 1.00 96.00 186 GLN A C 1
ATOM 1434 O O . GLN A 1 186 ? -1.910 12.567 -8.629 1.00 96.00 186 GLN A O 1
ATOM 1439 N N . LEU A 1 187 ? -2.713 11.859 -6.650 1.00 95.38 187 LEU A N 1
ATOM 1440 C CA . LEU A 1 187 ? -2.762 10.434 -6.971 1.00 95.38 187 LEU A CA 1
ATOM 1441 C C . LEU A 1 187 ? -4.215 9.967 -6.855 1.00 95.38 187 LEU A C 1
ATOM 1443 O O . LEU A 1 187 ? -4.850 10.167 -5.822 1.00 95.38 187 LEU A O 1
ATOM 1447 N N . GLY A 1 188 ? -4.755 9.372 -7.919 1.00 94.19 188 GLY A N 1
ATOM 1448 C CA . GLY A 1 188 ? -6.168 9.005 -8.014 1.00 94.19 188 GLY A CA 1
ATOM 1449 C C . GLY A 1 188 ? -6.374 7.697 -8.772 1.00 94.19 188 GLY A C 1
ATOM 1450 O O . GLY A 1 188 ? -5.710 7.447 -9.773 1.00 94.19 188 GLY A O 1
ATOM 1451 N N . SER A 1 189 ? -7.325 6.878 -8.318 1.00 94.62 189 SER A N 1
ATOM 1452 C CA . SER A 1 189 ? -7.825 5.708 -9.049 1.00 94.62 189 SER A CA 1
ATOM 1453 C C . SER A 1 189 ? -9.348 5.776 -9.102 1.00 94.62 189 SER A C 1
ATOM 1455 O O . SER A 1 189 ? -9.994 5.909 -8.069 1.00 94.62 189 SER A O 1
ATOM 1457 N N . VAL A 1 190 ? -9.925 5.717 -10.305 1.00 93.81 190 VAL A N 1
ATOM 1458 C CA . VAL A 1 190 ? -11.377 5.908 -10.509 1.00 93.81 190 VAL A CA 1
ATOM 1459 C C . VAL A 1 190 ? -12.159 4.606 -10.332 1.00 93.81 190 VAL A C 1
ATOM 1461 O O . VAL A 1 190 ? -13.286 4.616 -9.850 1.00 93.81 190 VAL A O 1
ATOM 1464 N N . LYS A 1 191 ? -11.577 3.475 -10.745 1.00 90.94 191 LYS A N 1
ATOM 1465 C CA . LYS A 1 191 ? -12.278 2.180 -10.803 1.00 90.94 191 LYS A CA 1
ATOM 1466 C C . LYS A 1 191 ? -11.911 1.220 -9.678 1.00 90.94 191 LYS A C 1
ATOM 1468 O O . LYS A 1 191 ? -12.584 0.212 -9.494 1.00 90.94 191 LYS A O 1
ATOM 1473 N N . SER A 1 192 ? -10.800 1.450 -8.989 1.00 92.00 192 SER A N 1
ATOM 1474 C CA . SER A 1 192 ? -10.284 0.497 -8.006 1.00 92.00 192 SER A CA 1
ATOM 1475 C C . SER A 1 192 ? -9.619 1.232 -6.850 1.00 92.00 192 SER A C 1
ATOM 1477 O O . SER A 1 192 ? -10.256 2.067 -6.220 1.00 92.00 192 SER A O 1
ATOM 1479 N N . ALA A 1 193 ? -8.371 0.905 -6.534 1.00 89.25 193 ALA A N 1
ATOM 1480 C CA . ALA A 1 193 ? -7.717 1.320 -5.308 1.00 89.25 193 ALA A CA 1
ATOM 1481 C C . ALA A 1 193 ? -6.362 1.967 -5.595 1.00 89.25 193 ALA A C 1
ATOM 1483 O O . ALA A 1 193 ? -5.756 1.735 -6.643 1.00 89.25 193 ALA A O 1
ATOM 1484 N N . ILE A 1 194 ? -5.888 2.735 -4.619 1.00 93.38 194 ILE A N 1
ATOM 1485 C CA . ILE A 1 194 ? -4.489 3.137 -4.482 1.00 93.38 194 ILE A CA 1
ATOM 1486 C C . ILE A 1 194 ? -3.895 2.272 -3.373 1.00 93.38 194 ILE A C 1
ATOM 1488 O O . ILE A 1 194 ? -4.503 2.125 -2.314 1.00 93.38 194 ILE A O 1
ATOM 1492 N N . ARG A 1 195 ? -2.721 1.687 -3.621 1.00 90.25 195 ARG A N 1
ATOM 1493 C CA . ARG A 1 195 ? -1.992 0.864 -2.650 1.00 90.25 195 ARG A CA 1
ATOM 1494 C C . ARG A 1 195 ? -0.621 1.473 -2.410 1.00 90.25 195 ARG A C 1
ATOM 1496 O O . ARG A 1 195 ? 0.114 1.704 -3.364 1.00 90.25 195 ARG A O 1
ATOM 1503 N N . LEU A 1 196 ? -0.294 1.711 -1.144 1.00 93.00 196 LEU A N 1
ATOM 1504 C CA . LEU A 1 196 ? 1.011 2.192 -0.698 1.00 93.00 196 LEU A CA 1
ATOM 1505 C C . LEU A 1 196 ? 1.604 1.122 0.219 1.00 93.00 196 LEU A C 1
ATOM 1507 O O . LEU A 1 196 ? 1.010 0.803 1.247 1.00 93.00 196 LEU A O 1
ATOM 1511 N N . LEU A 1 197 ? 2.740 0.546 -0.172 1.00 89.38 197 LEU A N 1
ATOM 1512 C CA . LEU A 1 197 ? 3.387 -0.556 0.539 1.00 89.38 197 LEU A CA 1
ATOM 1513 C C . LEU A 1 197 ? 4.830 -0.184 0.887 1.00 89.38 197 LEU A C 1
ATOM 1515 O O . LEU A 1 197 ? 5.550 0.384 0.071 1.00 89.38 197 LEU A O 1
ATOM 1519 N N . THR A 1 198 ? 5.251 -0.529 2.101 1.00 88.19 198 THR A N 1
ATOM 1520 C CA . THR A 1 198 ? 6.623 -0.365 2.591 1.00 88.19 198 THR A CA 1
ATOM 1521 C C . THR A 1 198 ? 6.969 -1.531 3.507 1.00 88.19 198 THR A C 1
ATOM 1523 O O . THR A 1 198 ? 6.115 -2.017 4.244 1.00 88.19 198 THR A O 1
ATOM 1526 N N . ASN A 1 199 ? 8.229 -1.964 3.488 1.00 85.62 199 ASN A N 1
ATOM 1527 C CA . ASN A 1 199 ? 8.693 -3.070 4.330 1.00 85.62 199 ASN A CA 1
ATOM 1528 C C . ASN A 1 199 ? 9.103 -2.624 5.738 1.00 85.62 199 ASN A C 1
ATOM 1530 O O . ASN A 1 199 ? 9.257 -3.464 6.619 1.00 85.62 199 ASN A O 1
ATOM 1534 N N . LYS A 1 200 ? 9.360 -1.326 5.943 1.00 90.50 200 LYS A N 1
ATOM 1535 C CA . LYS A 1 200 ? 9.907 -0.812 7.208 1.00 90.50 200 LYS A CA 1
ATOM 1536 C C . LYS A 1 200 ? 9.049 0.297 7.789 1.00 90.50 200 LYS A C 1
ATOM 1538 O O . LYS A 1 200 ? 8.470 0.137 8.855 1.00 90.50 200 LYS A O 1
ATOM 1543 N N . THR A 1 201 ? 8.991 1.434 7.105 1.00 91.44 201 THR A N 1
ATOM 1544 C CA . THR A 1 201 ? 8.400 2.649 7.669 1.00 91.44 201 THR A CA 1
ATOM 1545 C C . THR A 1 201 ? 7.625 3.400 6.602 1.00 91.44 201 THR A C 1
ATOM 1547 O O . THR A 1 201 ? 8.098 3.557 5.475 1.00 91.44 201 THR A O 1
ATOM 1550 N N . PHE A 1 202 ? 6.433 3.860 6.975 1.00 95.81 202 PHE A N 1
ATOM 1551 C CA . PHE A 1 202 ? 5.643 4.842 6.245 1.00 95.81 202 PHE A CA 1
ATOM 1552 C C . PHE A 1 202 ? 5.525 6.082 7.131 1.00 95.81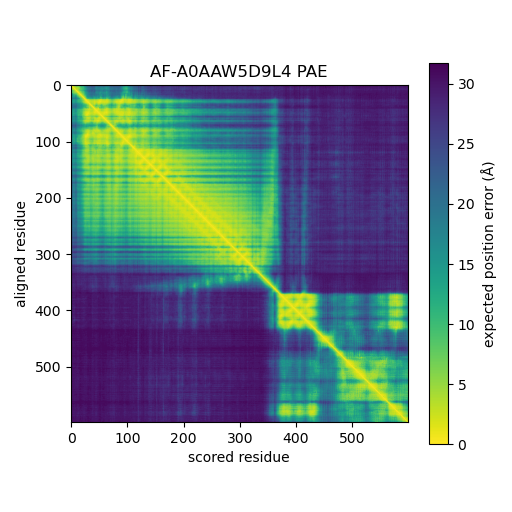 202 PHE A C 1
ATOM 1554 O O . PHE A 1 202 ? 5.161 5.963 8.299 1.00 95.81 202 PHE A O 1
ATOM 1561 N N . ILE A 1 203 ? 5.853 7.257 6.596 1.00 94.75 203 ILE A N 1
ATOM 1562 C CA . ILE A 1 203 ? 5.774 8.525 7.327 1.00 94.75 203 ILE A CA 1
ATOM 1563 C C . ILE A 1 203 ? 4.891 9.471 6.521 1.00 94.75 203 ILE A C 1
ATOM 1565 O O . ILE A 1 203 ? 5.205 9.786 5.375 1.00 94.75 203 ILE A O 1
ATOM 1569 N N . ALA A 1 204 ? 3.814 9.946 7.142 1.00 96.19 204 ALA A N 1
ATOM 1570 C CA . ALA A 1 204 ? 2.980 11.022 6.626 1.00 96.19 204 ALA A CA 1
ATOM 1571 C C . ALA A 1 204 ? 3.078 12.210 7.584 1.00 96.19 204 ALA A C 1
ATOM 1573 O O . ALA A 1 204 ? 2.830 12.072 8.779 1.00 96.19 204 ALA A O 1
ATOM 1574 N N . SER A 1 205 ? 3.465 13.371 7.064 1.00 95.50 205 SER A N 1
ATOM 1575 C CA . SER A 1 205 ? 3.604 14.597 7.846 1.00 95.50 205 SER A CA 1
ATOM 1576 C C . SER A 1 205 ? 3.052 15.776 7.060 1.00 95.50 205 SER A C 1
ATOM 1578 O O . SER A 1 205 ? 3.279 15.891 5.856 1.00 95.50 205 SER A O 1
ATOM 1580 N N . ALA A 1 206 ? 2.330 16.652 7.752 1.00 97.06 206 ALA A N 1
ATOM 1581 C CA . ALA A 1 206 ? 1.778 17.877 7.203 1.00 97.06 206 ALA A CA 1
ATOM 1582 C C . ALA A 1 206 ? 1.982 19.018 8.202 1.00 97.06 206 ALA A C 1
ATOM 1584 O O . ALA A 1 206 ? 1.816 18.838 9.405 1.00 97.06 206 ALA A O 1
ATOM 1585 N N . LYS A 1 207 ? 2.332 20.209 7.702 1.00 96.44 207 LYS A N 1
ATOM 1586 C CA . LYS A 1 207 ? 2.597 21.383 8.555 1.00 96.44 207 LYS A CA 1
ATOM 1587 C C . LYS A 1 207 ? 1.336 22.000 9.163 1.00 96.44 207 LYS A C 1
ATOM 1589 O O . LYS A 1 207 ? 1.437 22.686 10.171 1.00 96.44 207 LYS A O 1
ATOM 1594 N N . GLN A 1 208 ? 0.185 21.814 8.519 1.00 96.94 208 GLN A N 1
ATOM 1595 C CA . GLN A 1 208 ? -1.086 22.412 8.935 1.00 96.94 208 GLN A CA 1
ATOM 1596 C C . GLN A 1 208 ? -2.121 21.341 9.270 1.00 96.94 208 GLN A C 1
ATOM 1598 O O . GLN A 1 208 ? -2.659 21.340 10.370 1.00 96.94 208 GLN A O 1
ATOM 1603 N N . GLN A 1 209 ? -2.387 20.423 8.338 1.00 96.56 209 GLN A N 1
ATOM 1604 C CA . GLN A 1 209 ? -3.447 19.435 8.500 1.00 96.56 209 GLN A CA 1
ATOM 1605 C C . GLN A 1 209 ? -3.140 18.149 7.734 1.00 96.56 209 GLN A C 1
ATOM 1607 O O . GLN A 1 209 ? -2.696 18.189 6.588 1.00 96.56 209 GLN A O 1
ATOM 1612 N N . LEU A 1 210 ? -3.448 17.016 8.362 1.00 97.00 210 LEU A N 1
ATOM 1613 C CA . LEU A 1 210 ? -3.578 15.714 7.720 1.00 97.00 210 LEU A CA 1
ATOM 1614 C C . LEU A 1 210 ? -5.040 15.270 7.862 1.00 97.00 210 LEU A C 1
ATOM 1616 O O . LEU A 1 210 ? -5.530 15.145 8.982 1.00 97.00 210 LEU A O 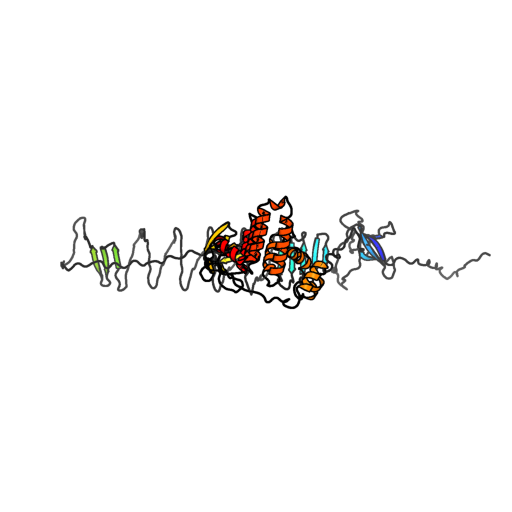1
ATOM 1620 N N . ALA A 1 211 ? -5.739 15.064 6.746 1.00 96.75 211 ALA A N 1
ATOM 1621 C CA . ALA A 1 211 ? -7.143 14.657 6.728 1.00 96.75 211 ALA A CA 1
ATOM 1622 C C . ALA A 1 211 ? -7.297 13.269 6.095 1.00 96.75 211 ALA A C 1
ATOM 1624 O O . ALA A 1 211 ? -6.723 12.997 5.041 1.00 96.75 211 ALA A O 1
ATOM 1625 N N . LEU A 1 212 ? -8.089 12.406 6.735 1.00 96.00 212 LEU A N 1
ATOM 1626 C CA . LEU A 1 212 ? -8.460 11.082 6.238 1.00 96.00 212 LEU A CA 1
ATOM 1627 C C . LEU A 1 212 ? -9.985 10.996 6.206 1.00 96.00 212 LEU A C 1
ATOM 1629 O O . LEU A 1 212 ? -10.628 10.963 7.252 1.00 96.00 212 LEU A O 1
ATOM 1633 N N . GLU A 1 213 ? -10.557 10.970 5.007 1.00 95.31 213 GLU A N 1
ATOM 1634 C CA . GLU A 1 213 ? -12.003 10.933 4.800 1.00 95.31 213 GLU A CA 1
ATOM 1635 C C . GLU A 1 213 ? -12.401 9.658 4.053 1.00 95.31 213 GLU A C 1
ATOM 1637 O O . GLU A 1 213 ? -11.778 9.266 3.066 1.00 95.31 213 GLU A O 1
ATOM 1642 N N . SER A 1 214 ? -13.466 9.007 4.517 1.00 93.88 214 SER A N 1
ATOM 1643 C CA . SER A 1 214 ? -14.068 7.858 3.848 1.00 93.88 214 SER A CA 1
ATOM 1644 C C . SER A 1 214 ? -15.577 7.891 4.027 1.00 93.88 214 SER A C 1
ATOM 1646 O O . SER A 1 214 ? -16.075 8.093 5.130 1.00 93.88 214 SER A O 1
ATOM 1648 N N . LYS A 1 215 ? -16.317 7.622 2.947 1.00 92.56 215 LYS A N 1
ATOM 1649 C CA . LYS A 1 215 ? -17.789 7.546 2.977 1.00 92.56 215 LYS A CA 1
ATOM 1650 C C . LYS A 1 215 ? -18.325 6.282 3.654 1.00 92.56 215 LYS A C 1
ATOM 1652 O O . LYS A 1 215 ? -19.529 6.177 3.859 1.00 92.56 215 LYS A O 1
ATOM 1657 N N . LYS A 1 216 ? -17.462 5.295 3.920 1.00 92.06 216 LYS A N 1
ATOM 1658 C CA . LYS A 1 216 ? -17.852 4.014 4.527 1.00 92.06 216 LYS A CA 1
ATOM 1659 C C . LYS A 1 216 ? -17.116 3.766 5.834 1.00 92.06 216 LYS A C 1
ATOM 1661 O O . LYS A 1 216 ? -17.741 3.679 6.880 1.00 92.06 216 LYS A O 1
ATOM 1666 N N . SER A 1 217 ? -15.796 3.633 5.767 1.00 89.31 217 SER A N 1
ATOM 1667 C CA . SER A 1 217 ? -14.986 3.237 6.918 1.00 89.31 217 SER A CA 1
ATOM 1668 C C . SER A 1 217 ? -13.540 3.695 6.782 1.00 89.31 217 SER A C 1
ATOM 1670 O O . SER A 1 217 ? -12.983 3.697 5.680 1.00 89.31 217 SER A O 1
ATOM 1672 N N . VAL A 1 218 ? -12.927 4.008 7.920 1.00 93.00 218 VAL A N 1
ATOM 1673 C CA . VAL A 1 218 ? -11.477 4.149 8.101 1.00 93.00 218 VAL A CA 1
ATOM 1674 C C . VAL A 1 218 ? -11.054 3.084 9.110 1.00 93.00 218 VAL A C 1
ATOM 1676 O O . VAL A 1 218 ? -11.704 2.940 10.143 1.00 93.00 218 VAL A O 1
ATOM 1679 N N . ILE A 1 219 ? -10.003 2.318 8.805 1.00 89.62 219 ILE A N 1
ATOM 1680 C CA . ILE A 1 219 ? -9.497 1.255 9.683 1.00 89.62 219 ILE A CA 1
ATOM 1681 C C . ILE A 1 219 ? -8.013 1.507 9.949 1.00 89.62 219 ILE A C 1
ATOM 1683 O O . ILE A 1 219 ? -7.237 1.658 9.007 1.00 89.62 219 ILE A O 1
ATOM 1687 N N . ALA A 1 220 ? -7.635 1.539 11.227 1.00 92.12 220 ALA A N 1
ATOM 1688 C CA . ALA A 1 220 ? -6.254 1.601 11.691 1.00 92.12 220 ALA A CA 1
ATOM 1689 C C . ALA A 1 220 ? -5.976 0.365 12.555 1.00 92.12 220 ALA A C 1
ATOM 1691 O O . ALA A 1 220 ? -6.608 0.186 13.595 1.00 92.12 220 ALA A O 1
ATOM 1692 N N . ASP A 1 221 ? -5.064 -0.492 12.101 1.00 89.25 221 ASP A N 1
ATOM 1693 C CA . ASP A 1 221 ? -4.698 -1.745 12.765 1.00 89.25 221 ASP A CA 1
ATOM 1694 C C . ASP A 1 221 ? -3.180 -1.798 12.967 1.00 89.25 221 ASP A C 1
ATOM 1696 O O . ASP A 1 221 ? -2.414 -1.407 12.083 1.00 89.25 221 ASP A O 1
ATOM 1700 N N . ALA A 1 222 ? -2.750 -2.258 14.139 1.00 88.75 222 ALA A N 1
ATOM 1701 C CA . ALA A 1 222 ? -1.346 -2.365 14.513 1.00 88.75 222 ALA A CA 1
ATOM 1702 C C . ALA A 1 222 ? -1.128 -3.605 15.386 1.00 88.75 222 ALA A C 1
ATOM 1704 O O . ALA A 1 222 ? -1.838 -3.828 16.366 1.00 88.75 222 ALA A O 1
ATOM 1705 N N . ALA A 1 223 ? -0.117 -4.410 15.049 1.00 88.44 223 ALA A N 1
ATOM 1706 C CA . ALA A 1 223 ? 0.142 -5.674 15.739 1.00 88.44 223 ALA A CA 1
ATOM 1707 C C . ALA A 1 223 ? 0.635 -5.491 17.186 1.00 88.44 223 ALA A C 1
ATOM 1709 O O . ALA A 1 223 ? 0.393 -6.357 18.027 1.00 88.44 223 ALA A O 1
ATOM 1710 N N . THR A 1 224 ? 1.338 -4.390 17.463 1.00 92.12 224 THR A N 1
ATOM 1711 C CA . THR A 1 224 ? 1.988 -4.128 18.755 1.00 92.12 224 THR A CA 1
ATOM 1712 C C . THR A 1 224 ? 1.296 -3.015 19.535 1.00 92.12 224 THR A C 1
ATOM 1714 O O . THR A 1 224 ? 0.860 -3.236 20.663 1.00 92.12 224 THR A O 1
ATOM 1717 N N . ASN A 1 225 ? 1.196 -1.822 18.952 1.00 94.50 225 ASN A N 1
ATOM 1718 C CA . ASN A 1 225 ? 0.721 -0.615 19.620 1.00 94.50 225 ASN A CA 1
ATOM 1719 C C . ASN A 1 225 ? 0.142 0.384 18.612 1.00 94.50 225 ASN A C 1
ATOM 1721 O O . ASN A 1 225 ? 0.598 0.468 17.474 1.00 94.50 225 ASN A O 1
ATOM 1725 N N . LEU A 1 226 ? -0.838 1.161 19.072 1.00 96.38 226 LEU A N 1
ATOM 1726 C CA . LEU A 1 226 ? -1.361 2.346 18.401 1.00 96.38 226 LEU A CA 1
ATOM 1727 C C . LEU A 1 226 ? -1.282 3.506 19.395 1.00 96.38 226 LEU A C 1
ATOM 1729 O O . LEU A 1 226 ? -2.010 3.509 20.387 1.00 96.38 226 LEU A O 1
ATOM 1733 N N . ASP A 1 227 ? -0.408 4.470 19.122 1.00 96.81 227 ASP A N 1
ATOM 1734 C CA . ASP A 1 227 ? -0.199 5.636 19.979 1.00 96.81 227 ASP A CA 1
ATOM 1735 C C . ASP A 1 227 ? -0.849 6.877 19.363 1.00 96.81 227 ASP A C 1
ATOM 1737 O O . ASP A 1 227 ? -0.657 7.179 18.184 1.00 96.81 227 ASP A O 1
ATOM 1741 N N . VAL A 1 228 ? -1.610 7.613 20.176 1.00 97.38 228 VAL A N 1
ATOM 1742 C CA . VAL A 1 228 ? -2.238 8.882 19.794 1.00 97.38 228 VAL A CA 1
ATOM 1743 C C . VAL A 1 228 ? -1.868 9.927 20.836 1.00 97.38 228 VAL A C 1
ATOM 1745 O O . VAL A 1 228 ? -2.290 9.841 21.988 1.00 97.38 228 VAL A O 1
ATOM 1748 N N . THR A 1 229 ? -1.093 10.922 20.415 1.00 97.19 229 THR A N 1
ATOM 1749 C CA . THR A 1 229 ? -0.630 12.018 21.272 1.00 97.19 229 THR A CA 1
ATOM 1750 C C . THR A 1 229 ? -0.999 13.341 20.625 1.00 97.19 229 THR A C 1
ATOM 1752 O O . THR A 1 229 ? -0.626 13.602 19.482 1.00 97.19 229 THR A O 1
ATOM 1755 N N . ALA A 1 230 ? -1.721 14.183 21.357 1.00 97.44 230 ALA A N 1
ATOM 1756 C CA . ALA A 1 230 ? -2.134 15.505 20.911 1.00 97.44 230 ALA A CA 1
ATOM 1757 C C . ALA A 1 230 ? -2.415 16.407 22.120 1.00 97.44 230 ALA A C 1
ATOM 1759 O O . ALA A 1 230 ? -2.603 15.918 23.233 1.00 97.44 230 ALA A O 1
ATOM 1760 N N . ASN A 1 231 ? -2.500 17.718 21.886 1.00 97.81 231 ASN A N 1
ATOM 1761 C CA . ASN A 1 231 ? -2.979 18.661 22.903 1.00 97.81 231 ASN A CA 1
ATOM 1762 C C . ASN A 1 231 ? -4.462 18.429 23.242 1.00 97.81 231 ASN A C 1
ATOM 1764 O O . ASN A 1 231 ? -4.880 18.670 24.369 1.00 97.81 231 ASN A O 1
ATOM 1768 N N . GLN A 1 232 ? -5.247 17.960 22.267 1.00 97.81 232 GLN A N 1
ATOM 1769 C CA . GLN A 1 232 ? -6.664 17.639 22.402 1.00 97.81 232 GLN A CA 1
ATOM 1770 C C . GLN A 1 232 ? -7.007 16.440 21.514 1.00 97.81 232 GLN A C 1
ATOM 1772 O O . GLN A 1 232 ? -6.492 16.322 20.401 1.00 97.81 232 GLN A O 1
ATOM 1777 N N . ILE A 1 233 ? -7.873 15.557 22.014 1.00 98.00 233 ILE A N 1
ATOM 1778 C CA . ILE A 1 233 ? -8.409 14.407 21.282 1.00 98.00 233 ILE A CA 1
ATOM 1779 C C . ILE A 1 233 ? -9.929 14.440 21.429 1.00 98.00 233 ILE A C 1
ATOM 1781 O O . ILE A 1 233 ? -10.439 14.257 22.533 1.00 98.00 233 ILE A O 1
ATOM 1785 N N . ASP A 1 234 ? -10.635 14.626 20.315 1.00 97.62 234 ASP A N 1
ATOM 1786 C CA . ASP A 1 234 ? -12.095 14.570 20.257 1.00 97.62 234 ASP A CA 1
ATOM 1787 C C . ASP A 1 234 ? -12.542 13.299 19.531 1.00 97.62 234 ASP A C 1
ATOM 1789 O O . ASP A 1 234 ? -12.123 13.025 18.405 1.00 97.62 234 ASP A O 1
ATOM 1793 N N . VAL A 1 235 ? -13.420 12.521 20.167 1.00 97.38 235 VAL A N 1
ATOM 1794 C CA . VAL A 1 235 ? -14.032 11.324 19.579 1.00 97.38 235 VAL A CA 1
ATOM 1795 C C . VAL A 1 235 ? -15.541 11.478 19.661 1.00 97.38 235 VAL A C 1
ATOM 1797 O O . VAL A 1 235 ? -16.102 11.601 20.747 1.00 97.38 235 VAL A O 1
ATOM 1800 N N . SER A 1 236 ? -16.205 11.466 18.508 1.00 96.81 236 SER A N 1
ATOM 1801 C CA . SER A 1 236 ? -17.659 11.570 18.413 1.00 96.81 236 SER A CA 1
ATOM 1802 C C . SER A 1 236 ? -18.206 10.521 17.451 1.00 96.81 236 SER A C 1
ATOM 1804 O O . SER A 1 236 ? -17.581 10.190 16.445 1.00 96.81 236 SER A O 1
ATOM 1806 N N . ALA A 1 237 ? -19.375 9.976 17.780 1.00 96.44 237 ALA A N 1
ATOM 1807 C CA . ALA A 1 237 ? -20.114 9.054 16.932 1.00 96.44 237 ALA A CA 1
ATOM 1808 C C . ALA A 1 237 ? -21.610 9.336 17.079 1.00 96.44 237 ALA A C 1
ATOM 1810 O O . ALA A 1 237 ? -22.081 9.637 18.174 1.00 96.44 237 ALA A O 1
ATOM 1811 N N . THR A 1 238 ? -22.360 9.224 15.985 1.00 95.75 238 THR A N 1
ATOM 1812 C CA . THR A 1 238 ? -23.815 9.455 15.983 1.00 95.75 238 THR A CA 1
ATOM 1813 C C . THR A 1 238 ? -24.610 8.280 16.548 1.00 95.75 238 THR A C 1
ATOM 1815 O O . THR A 1 238 ? -25.759 8.462 16.933 1.00 95.75 238 THR A O 1
ATOM 1818 N N . GLN A 1 239 ? -24.013 7.084 16.586 1.00 93.69 239 GLN A N 1
ATOM 1819 C CA . GLN A 1 239 ? -24.646 5.870 17.105 1.00 93.69 239 GLN A CA 1
ATOM 1820 C C . GLN A 1 239 ? -23.968 5.402 18.393 1.00 93.69 239 GLN A C 1
ATOM 1822 O O . GLN A 1 239 ? -24.560 5.478 19.465 1.00 93.69 239 GLN A O 1
ATOM 1827 N N . ASN A 1 240 ? -22.719 4.937 18.311 1.00 92.75 240 ASN A N 1
ATOM 1828 C CA . ASN A 1 240 ? -22.027 4.348 19.453 1.00 92.75 240 ASN A CA 1
ATOM 1829 C C . ASN A 1 240 ? -20.510 4.560 19.399 1.00 92.75 240 ASN A C 1
ATOM 1831 O O . ASN A 1 240 ? -19.901 4.564 18.332 1.00 92.75 240 ASN A O 1
ATOM 1835 N N . ILE A 1 241 ? -19.903 4.660 20.583 1.00 95.19 241 ILE A N 1
ATOM 1836 C CA . ILE A 1 241 ? -18.460 4.521 20.803 1.00 95.19 241 ILE A CA 1
ATOM 1837 C C . ILE A 1 241 ? -18.255 3.252 21.631 1.00 95.19 241 ILE A C 1
ATOM 1839 O O . ILE A 1 241 ? -18.899 3.071 22.664 1.00 95.19 241 ILE A O 1
ATOM 1843 N N . THR A 1 242 ? -17.353 2.375 21.193 1.00 91.94 242 THR A N 1
ATOM 1844 C CA . THR A 1 242 ? -17.043 1.117 21.884 1.00 91.94 242 THR A CA 1
ATOM 1845 C C . THR A 1 242 ? -15.546 1.026 22.154 1.00 91.94 242 THR A C 1
ATOM 1847 O O . THR A 1 242 ? -14.741 1.110 21.232 1.00 91.94 242 THR A O 1
ATOM 1850 N N . LEU A 1 243 ? -15.174 0.817 23.419 1.00 92.81 243 LEU A N 1
ATOM 1851 C CA . LEU A 1 243 ? -13.790 0.628 23.854 1.00 92.81 243 LEU A CA 1
ATOM 1852 C C . LEU A 1 243 ? -13.646 -0.770 24.460 1.00 92.81 243 LEU A C 1
ATOM 1854 O O . LEU A 1 243 ? -14.157 -1.040 25.545 1.00 92.81 243 LEU A O 1
ATOM 1858 N N . LYS A 1 244 ? -12.954 -1.666 23.752 1.00 89.38 244 LYS A N 1
ATOM 1859 C CA . LYS A 1 244 ? -12.717 -3.051 24.181 1.00 89.38 244 LYS A CA 1
ATOM 1860 C C . LYS A 1 244 ? -11.233 -3.254 24.469 1.00 89.38 244 LYS A C 1
ATOM 1862 O O . LYS A 1 244 ? -10.397 -2.996 23.609 1.00 89.38 244 LYS A O 1
ATOM 1867 N N . ALA A 1 245 ? -10.913 -3.757 25.658 1.00 90.69 245 ALA A N 1
ATOM 1868 C CA . ALA A 1 245 ? -9.556 -4.124 26.049 1.00 90.69 245 ALA A CA 1
ATOM 1869 C C . ALA A 1 245 ? -9.519 -5.591 26.493 1.00 90.69 245 ALA A C 1
ATOM 1871 O O . ALA A 1 245 ? -10.359 -6.015 27.280 1.00 90.69 245 ALA A O 1
ATOM 1872 N N . GLY A 1 246 ? -8.537 -6.362 26.016 1.00 87.06 246 GLY A N 1
ATOM 1873 C CA . GLY A 1 246 ? -8.409 -7.784 26.368 1.00 87.06 246 GLY A CA 1
ATOM 1874 C C . GLY A 1 246 ? -7.921 -8.045 27.800 1.00 87.06 246 GLY A C 1
ATOM 1875 O O . GLY A 1 246 ? -8.069 -9.154 28.297 1.00 87.06 246 GLY A O 1
ATOM 1876 N N . ARG A 1 247 ? -7.326 -7.041 28.463 1.00 90.81 247 ARG A N 1
ATOM 1877 C CA . ARG A 1 247 ? -6.811 -7.150 29.842 1.00 90.81 247 ARG A CA 1
ATOM 1878 C C . ARG A 1 247 ? -7.350 -6.053 30.752 1.00 90.81 247 ARG A C 1
ATOM 1880 O O . ARG A 1 247 ? -8.008 -6.351 31.739 1.00 90.81 247 ARG A O 1
ATOM 1887 N N . SER A 1 248 ? -7.061 -4.791 30.443 1.00 93.88 248 SER A N 1
ATOM 1888 C CA . SER A 1 248 ? -7.509 -3.651 31.246 1.00 93.88 248 SER A CA 1
ATOM 1889 C C . SER A 1 248 ? -7.692 -2.394 30.401 1.00 93.88 248 SER A C 1
ATOM 1891 O O . SER A 1 248 ? -6.967 -2.170 29.432 1.00 93.88 248 SER A O 1
ATOM 1893 N N . HIS A 1 249 ? -8.657 -1.564 30.795 1.00 96.19 249 HIS A N 1
ATOM 1894 C CA . HIS A 1 249 ? -8.760 -0.172 30.372 1.00 96.19 249 HIS A CA 1
ATOM 1895 C C . HIS A 1 249 ? -8.298 0.713 31.533 1.00 96.19 249 HIS A C 1
ATOM 1897 O O . HIS A 1 249 ? -8.727 0.510 32.668 1.00 96.19 249 HIS A O 1
ATOM 1903 N N . ARG A 1 250 ? -7.410 1.674 31.268 1.00 96.62 250 ARG A N 1
ATOM 1904 C CA . ARG A 1 250 ? -6.876 2.593 32.280 1.00 96.62 250 ARG A CA 1
ATOM 1905 C C . ARG A 1 250 ? -6.977 4.024 31.778 1.00 96.62 250 ARG A C 1
ATOM 1907 O O . ARG A 1 250 ? -6.316 4.375 30.806 1.00 96.62 250 ARG A O 1
ATOM 1914 N N . SER A 1 251 ? -7.748 4.839 32.485 1.00 96.50 251 SER A N 1
ATOM 1915 C CA . SER A 1 251 ? -7.868 6.277 32.243 1.00 96.50 251 SER A CA 1
ATOM 1916 C C . SER A 1 251 ? -7.217 7.020 33.406 1.00 96.50 251 SER A C 1
ATOM 1918 O O . SER A 1 251 ? -7.563 6.784 34.561 1.00 96.50 251 SER A O 1
ATOM 1920 N N . VAL A 1 252 ? -6.262 7.899 33.112 1.00 97.62 252 VAL A N 1
ATOM 1921 C CA . VAL A 1 252 ? -5.619 8.767 34.108 1.00 97.62 252 VAL A CA 1
ATOM 1922 C C . VAL A 1 252 ? -5.944 10.206 33.728 1.00 97.62 252 VAL A C 1
ATOM 1924 O O . VAL A 1 252 ? -5.501 10.675 32.684 1.00 97.62 252 VAL A O 1
ATOM 1927 N N . ILE A 1 253 ? -6.747 10.882 34.548 1.00 97.50 253 ILE A N 1
ATOM 1928 C CA . ILE A 1 253 ? -7.212 12.251 34.309 1.00 97.50 253 ILE A CA 1
ATOM 1929 C C . ILE A 1 253 ? -6.717 13.143 35.451 1.00 97.50 253 ILE A C 1
ATOM 1931 O O . ILE A 1 253 ? -6.840 12.773 36.613 1.00 97.50 253 ILE A O 1
ATOM 1935 N N . GLN A 1 254 ? -6.150 14.307 35.116 1.00 97.62 254 GLN A N 1
ATOM 1936 C CA . GLN A 1 254 ? -5.571 15.234 36.101 1.00 97.62 254 GLN A CA 1
ATOM 1937 C C . GLN A 1 254 ? -6.598 16.162 36.762 1.00 97.62 254 GLN A C 1
ATOM 1939 O O . GLN A 1 254 ? -6.391 16.563 37.901 1.00 97.62 254 GLN A O 1
ATOM 1944 N N . SER A 1 255 ? -7.672 16.515 36.049 1.00 97.19 255 SER A N 1
ATOM 1945 C CA . SER A 1 255 ? -8.747 17.371 36.566 1.00 97.19 255 SER A CA 1
ATOM 1946 C C . SER A 1 255 ? -10.034 16.564 36.713 1.00 97.19 255 SER A C 1
ATOM 1948 O O . SER A 1 255 ? -10.214 15.878 37.713 1.00 97.19 255 SER A O 1
ATOM 1950 N N . ASP A 1 256 ? -10.903 16.581 35.697 1.00 96.88 256 ASP A N 1
ATOM 1951 C CA . ASP A 1 256 ? -12.280 16.116 35.850 1.00 96.88 256 ASP A CA 1
ATOM 1952 C C . ASP A 1 256 ? -12.623 14.996 34.871 1.00 96.88 256 ASP A C 1
ATOM 1954 O O . ASP A 1 256 ? -12.332 15.081 33.677 1.00 96.88 256 ASP A O 1
ATOM 1958 N N . ILE A 1 257 ? -13.364 14.000 35.356 1.00 96.94 257 ILE A N 1
ATOM 1959 C CA . ILE A 1 257 ? -14.093 13.053 34.510 1.00 96.94 257 ILE A CA 1
ATOM 1960 C C . ILE A 1 257 ? -15.570 13.449 34.538 1.00 96.94 257 ILE A C 1
ATOM 1962 O O . ILE A 1 257 ? -16.188 13.470 35.602 1.00 96.94 257 ILE A O 1
ATOM 1966 N N . LYS A 1 258 ? -16.151 13.745 33.370 1.00 96.94 258 LYS A N 1
ATOM 1967 C CA . LYS A 1 258 ? -17.577 14.071 33.218 1.00 96.94 258 LYS A CA 1
ATOM 1968 C C . LYS A 1 258 ? -18.249 13.010 32.354 1.00 96.94 258 LYS A C 1
ATOM 1970 O O . LYS A 1 258 ? -17.918 12.874 31.182 1.00 96.94 258 LYS A O 1
ATOM 1975 N N . LEU A 1 259 ? -19.193 12.273 32.937 1.00 96.38 259 LEU A N 1
ATOM 1976 C CA . LEU A 1 259 ? -19.989 11.259 32.247 1.00 96.38 259 LEU A CA 1
ATOM 1977 C C . LEU A 1 259 ? -21.459 11.669 32.296 1.00 96.38 259 LEU A C 1
ATOM 1979 O O . LEU A 1 259 ? -22.009 11.879 33.376 1.00 96.38 259 LEU A O 1
ATOM 1983 N N . LYS A 1 260 ? -22.088 11.778 31.127 1.00 95.38 260 LYS A N 1
ATOM 1984 C CA . LYS A 1 260 ? -23.522 12.023 30.987 1.00 95.38 260 LYS A CA 1
ATOM 1985 C C . LYS A 1 260 ? -24.100 10.965 30.056 1.00 95.38 260 LYS A C 1
ATOM 1987 O O . LYS A 1 260 ? -23.593 10.775 28.956 1.00 95.38 260 LYS A O 1
ATOM 1992 N N . ALA A 1 261 ? -25.172 10.322 30.496 1.00 94.50 261 ALA A N 1
ATOM 1993 C CA . ALA A 1 261 ? -26.021 9.486 29.665 1.00 94.50 261 ALA A CA 1
ATOM 1994 C C . ALA A 1 261 ? -27.454 10.010 29.784 1.00 94.50 261 ALA A C 1
ATOM 1996 O O . ALA A 1 261 ? -27.888 10.331 30.888 1.00 94.50 261 ALA A O 1
ATOM 1997 N N . ASP A 1 262 ? -28.176 10.104 28.668 1.00 93.12 262 ASP A N 1
ATOM 1998 C CA . ASP A 1 262 ? -29.563 10.592 28.683 1.00 93.12 262 ASP A CA 1
ATOM 1999 C C . ASP A 1 262 ? -30.549 9.547 29.235 1.00 93.12 262 ASP A C 1
ATOM 2001 O O . ASP A 1 262 ? -31.639 9.905 29.667 1.00 93.12 262 ASP A O 1
ATOM 2005 N N . ASN A 1 263 ? -30.165 8.264 29.238 1.00 91.31 263 ASN A N 1
ATOM 2006 C CA . ASN A 1 263 ? -30.966 7.175 29.798 1.00 91.31 263 ASN A CA 1
ATOM 2007 C C . ASN A 1 263 ? -30.299 6.581 31.051 1.00 91.31 263 ASN A C 1
ATOM 2009 O O . ASN A 1 263 ? -30.654 6.944 32.165 1.00 91.31 263 ASN A O 1
ATOM 2013 N N . ASN A 1 264 ? -29.289 5.717 30.882 1.00 89.69 264 ASN A N 1
ATOM 2014 C CA . ASN A 1 264 ? -28.650 5.007 31.993 1.00 89.69 264 ASN A CA 1
ATOM 2015 C C . ASN A 1 264 ? -27.120 5.081 31.928 1.00 89.69 264 ASN A C 1
ATOM 2017 O O . ASN A 1 264 ? -26.534 4.981 30.851 1.00 89.69 264 ASN A O 1
ATOM 2021 N N . LEU A 1 265 ? -26.482 5.168 33.099 1.00 93.06 265 LEU A N 1
ATOM 2022 C CA . LEU A 1 265 ? -25.058 4.888 33.294 1.00 93.06 265 LEU A CA 1
ATOM 2023 C C . LEU A 1 265 ? -24.922 3.582 34.087 1.00 93.06 265 LEU A C 1
ATOM 2025 O O . LEU A 1 265 ? -25.363 3.504 35.231 1.00 93.06 265 LEU A O 1
ATOM 2029 N N . THR A 1 266 ? -24.301 2.563 33.494 1.00 91.25 266 THR A N 1
ATOM 2030 C CA . THR A 1 266 ? -24.105 1.248 34.125 1.00 91.25 266 THR A CA 1
ATOM 2031 C C . THR A 1 266 ? -22.616 0.946 34.267 1.00 91.25 266 THR A C 1
ATOM 2033 O O . THR A 1 266 ? -21.870 1.022 33.294 1.00 91.25 266 THR A O 1
ATOM 2036 N N . ILE A 1 267 ? -22.189 0.573 35.477 1.00 91.94 267 ILE A N 1
ATOM 2037 C CA . ILE A 1 267 ? -20.831 0.106 35.782 1.00 91.94 267 ILE A CA 1
ATOM 2038 C C . ILE A 1 267 ? -20.962 -1.264 36.449 1.00 91.94 267 ILE A C 1
ATOM 2040 O O . ILE A 1 267 ? -21.703 -1.422 37.419 1.00 91.94 267 ILE A O 1
ATOM 2044 N N . THR A 1 268 ? -20.265 -2.271 35.921 1.00 87.25 268 THR A N 1
ATOM 2045 C CA . THR A 1 268 ? -20.389 -3.659 36.384 1.00 87.25 268 THR A CA 1
ATOM 2046 C C . THR A 1 268 ? -19.013 -4.290 36.561 1.00 87.25 268 THR A C 1
ATOM 2048 O O . THR A 1 268 ? -18.154 -4.175 35.692 1.00 87.25 268 THR A O 1
ATOM 2051 N N . ALA A 1 269 ? -18.824 -4.998 37.675 1.00 90.19 269 ALA A N 1
ATOM 2052 C CA . ALA A 1 269 ? -17.646 -5.811 37.964 1.00 90.19 269 ALA A CA 1
ATOM 2053 C C . ALA A 1 269 ? -18.118 -7.235 38.322 1.00 90.19 269 ALA A C 1
ATOM 2055 O O . ALA A 1 269 ? -18.257 -7.545 39.500 1.00 90.19 269 ALA A O 1
ATOM 2056 N N . PRO A 1 270 ? -18.428 -8.101 37.333 1.00 85.12 270 PRO A N 1
ATOM 2057 C CA . PRO A 1 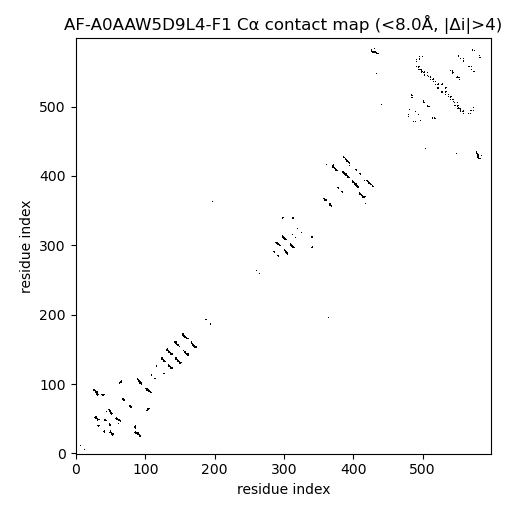270 ? -19.158 -9.354 37.575 1.00 85.12 270 PRO A CA 1
ATOM 2058 C C . PRO A 1 270 ? -18.483 -10.316 38.561 1.00 85.12 270 PRO A C 1
ATOM 2060 O O . PRO A 1 270 ? -19.162 -11.041 39.277 1.00 85.12 270 PRO A O 1
ATOM 2063 N N . ALA A 1 271 ? -17.150 -10.322 38.589 1.00 85.81 271 ALA A N 1
ATOM 2064 C CA . ALA A 1 271 ? -16.344 -11.198 39.439 1.00 85.81 271 ALA A CA 1
ATOM 2065 C C . ALA A 1 271 ? -15.550 -10.434 40.516 1.00 85.81 271 ALA A C 1
ATOM 2067 O O . ALA A 1 271 ? -14.682 -11.019 41.159 1.00 85.81 271 ALA A O 1
ATOM 2068 N N . GLY A 1 272 ? -15.775 -9.126 40.680 1.00 86.81 272 GLY A N 1
ATOM 2069 C CA . GLY A 1 272 ? -14.917 -8.275 41.503 1.00 86.81 272 GLY A CA 1
ATOM 2070 C C . GLY A 1 272 ? -15.659 -7.148 42.209 1.00 86.81 272 GLY A C 1
ATOM 2071 O O . GLY A 1 272 ? -16.870 -6.995 42.096 1.00 86.81 272 GLY A O 1
ATOM 2072 N N . SER A 1 273 ? -14.903 -6.343 42.947 1.00 90.44 273 SER A N 1
ATOM 2073 C CA . SER A 1 273 ? -15.440 -5.204 43.690 1.00 90.44 273 SER A CA 1
ATOM 2074 C C . SER A 1 273 ? -15.437 -3.933 42.847 1.00 90.44 273 SER A C 1
ATOM 2076 O O . SER A 1 273 ? -14.527 -3.701 42.050 1.00 90.44 273 SER A O 1
ATOM 2078 N N . GLN A 1 274 ? -16.418 -3.066 43.084 1.00 94.44 274 GLN A N 1
ATOM 2079 C CA . GLN A 1 274 ? -16.373 -1.671 42.650 1.00 94.44 274 GLN A CA 1
ATOM 2080 C C . GLN A 1 274 ? -15.876 -0.824 43.822 1.00 94.44 274 GLN A C 1
ATOM 2082 O O . GLN A 1 274 ? -16.422 -0.914 44.920 1.00 94.44 274 GLN A O 1
ATOM 2087 N N . ILE A 1 275 ? -14.827 -0.031 43.608 1.00 94.12 275 ILE A N 1
ATOM 2088 C CA . ILE A 1 275 ? -14.212 0.800 44.649 1.00 94.12 275 ILE A CA 1
ATOM 2089 C C . ILE A 1 275 ? -14.346 2.263 44.235 1.00 94.12 275 ILE A C 1
ATOM 2091 O O . ILE A 1 275 ? -13.864 2.655 43.174 1.00 94.12 275 ILE A O 1
ATOM 2095 N N . ILE A 1 276 ? -14.982 3.066 45.087 1.00 94.69 276 ILE A N 1
ATOM 2096 C CA . ILE A 1 276 ? -15.083 4.521 44.947 1.00 94.69 276 ILE A CA 1
ATOM 2097 C C . ILE A 1 276 ? -14.454 5.125 46.195 1.00 94.69 276 ILE A C 1
ATOM 2099 O O . ILE A 1 276 ? -14.904 4.865 47.309 1.00 94.69 276 ILE A O 1
ATOM 2103 N N . GLN A 1 277 ? -13.404 5.919 46.011 1.00 95.06 277 GLN A N 1
ATOM 2104 C CA . GLN A 1 277 ? -12.660 6.526 47.107 1.00 95.06 277 GLN A CA 1
ATOM 2105 C C . GLN A 1 277 ? -12.410 8.003 46.812 1.00 95.06 277 GLN A C 1
ATOM 2107 O O . GLN A 1 277 ? -11.997 8.363 45.713 1.00 95.06 277 GLN A O 1
ATOM 2112 N N . SER A 1 278 ? -12.637 8.847 47.816 1.00 94.44 278 SER A N 1
ATOM 2113 C CA . SER A 1 278 ? -12.345 10.279 47.780 1.00 94.44 278 SER A CA 1
ATOM 2114 C C . SER A 1 278 ? -11.703 10.682 49.103 1.00 94.44 278 SER A C 1
ATOM 2116 O O . SER A 1 278 ? -12.104 10.186 50.154 1.00 94.44 278 SER A O 1
ATOM 2118 N N . GLN A 1 279 ? -10.700 11.564 49.057 1.00 95.62 279 GLN A N 1
ATOM 2119 C CA . GLN A 1 279 ? -10.220 12.251 50.266 1.00 95.62 279 GLN A CA 1
ATOM 2120 C C . GLN A 1 279 ? -11.224 13.314 50.736 1.00 95.62 279 GLN A C 1
ATOM 2122 O O . GLN A 1 279 ? -11.249 13.660 51.913 1.00 95.62 279 GLN A O 1
ATOM 2127 N N . GLY A 1 280 ? -12.035 13.834 49.810 1.00 94.56 280 GLY A N 1
ATOM 2128 C CA . GLY A 1 280 ? -13.162 14.706 50.107 1.00 94.56 280 GLY A CA 1
ATOM 2129 C C . GLY A 1 280 ? -14.473 13.923 50.176 1.00 94.56 280 GLY A C 1
ATOM 2130 O O . GLY A 1 280 ? -14.515 12.746 50.525 1.00 94.56 280 GLY A O 1
ATOM 2131 N N . ASN A 1 281 ? -15.565 14.579 49.792 1.00 94.75 281 ASN A N 1
ATOM 2132 C CA . ASN A 1 281 ? -16.896 13.987 49.869 1.00 94.75 281 ASN A CA 1
ATOM 2133 C C . ASN A 1 281 ? -17.147 12.996 48.724 1.00 94.75 281 ASN A C 1
ATOM 2135 O O . ASN A 1 281 ? -16.786 13.249 47.574 1.00 94.75 281 ASN A O 1
ATOM 2139 N N . ILE A 1 282 ? -17.859 11.911 49.030 1.00 96.62 282 ILE A N 1
ATOM 2140 C CA . ILE A 1 282 ? -18.589 11.112 48.041 1.00 96.62 282 ILE A CA 1
ATOM 2141 C C . ILE A 1 282 ? -20.046 11.567 48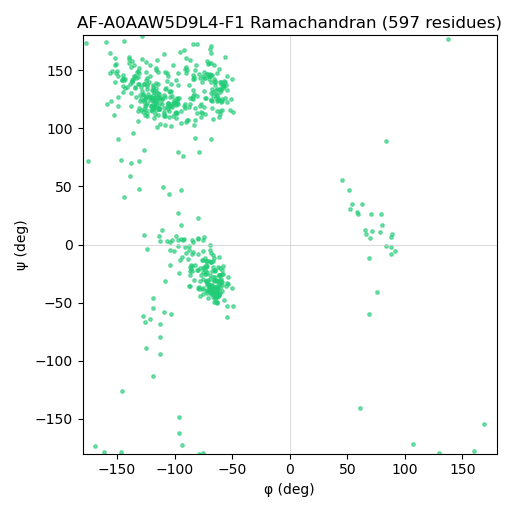.113 1.00 96.62 282 ILE A C 1
ATOM 2143 O O . ILE A 1 282 ? -20.665 11.499 49.170 1.00 96.62 282 ILE A O 1
ATOM 2147 N N . THR A 1 283 ? -20.588 12.077 47.007 1.00 94.56 283 THR A N 1
ATOM 2148 C CA . THR A 1 283 ? -21.972 12.570 46.936 1.00 94.56 283 THR A CA 1
ATOM 2149 C C . THR A 1 283 ? -22.764 11.735 45.941 1.00 94.56 283 THR A C 1
ATOM 2151 O O . THR A 1 283 ? -22.440 11.722 44.758 1.00 94.56 283 THR A O 1
ATOM 2154 N N . ILE A 1 284 ? -23.822 11.077 46.414 1.00 93.00 284 ILE A N 1
ATOM 2155 C CA . ILE A 1 284 ? -24.782 10.334 45.590 1.00 93.00 284 ILE A CA 1
ATOM 2156 C C . ILE A 1 284 ? -26.146 10.988 45.797 1.00 93.00 284 ILE A C 1
ATOM 2158 O O . ILE A 1 284 ? -26.572 11.175 46.934 1.00 93.00 284 ILE A O 1
ATOM 2162 N N . LYS A 1 285 ? -26.808 11.386 44.709 1.00 89.00 285 LYS A N 1
ATOM 2163 C CA . LYS A 1 285 ? -28.102 12.077 44.748 1.00 89.00 285 LYS A CA 1
ATOM 2164 C C . LYS A 1 285 ? -29.052 11.450 43.735 1.00 89.00 285 LYS A C 1
ATOM 2166 O O . LYS A 1 285 ? -28.710 11.367 42.559 1.00 89.00 285 LYS A O 1
ATOM 2171 N N . GLY A 1 286 ? -30.240 11.064 44.190 1.00 85.88 286 GLY A N 1
ATOM 2172 C CA . GLY A 1 286 ? -31.402 10.829 43.337 1.00 85.88 286 GLY A CA 1
ATOM 2173 C C . GLY A 1 286 ? -32.342 12.025 43.460 1.00 85.88 286 GLY A C 1
ATOM 2174 O O . GLY A 1 286 ? -32.770 12.342 44.562 1.00 85.88 286 GLY A O 1
ATOM 2175 N N . SER A 1 287 ? -32.616 12.727 42.361 1.00 82.69 287 SER A N 1
ATOM 2176 C CA . SER A 1 287 ? -33.536 13.881 42.332 1.00 82.69 287 SER A CA 1
ATOM 2177 C C . SER A 1 287 ? -34.815 13.613 41.532 1.00 82.69 287 SER A C 1
ATOM 2179 O O . SER A 1 287 ? -35.602 14.528 41.311 1.00 82.69 287 SER A O 1
ATOM 2181 N N . GLY A 1 288 ? -34.978 12.388 41.029 1.00 80.31 288 GLY A N 1
ATOM 2182 C CA . GLY A 1 288 ? -36.182 11.936 40.335 1.00 80.31 288 GLY A CA 1
ATOM 2183 C C . GLY A 1 288 ? -37.169 11.252 41.282 1.00 80.31 288 GLY A C 1
ATOM 2184 O O . GLY A 1 288 ? -36.952 11.194 42.486 1.00 80.31 288 GLY A O 1
ATOM 2185 N N . SER A 1 289 ? -38.231 10.676 40.723 1.00 83.50 289 SER A N 1
ATOM 2186 C CA . SER A 1 289 ? -39.252 9.917 41.463 1.00 83.50 289 SER A CA 1
ATOM 2187 C C . SER A 1 289 ? -38.844 8.477 41.812 1.00 83.50 289 SER A C 1
ATOM 2189 O O . SER A 1 289 ? -39.673 7.704 42.278 1.00 83.50 289 SER A O 1
ATOM 2191 N N . GLY A 1 290 ? -37.602 8.084 41.522 1.00 85.31 290 GLY A N 1
ATOM 2192 C CA . GLY A 1 290 ? -37.080 6.748 41.803 1.00 85.31 290 GLY A CA 1
ATOM 2193 C C . GLY A 1 290 ? -36.330 6.674 43.131 1.00 85.31 290 GLY A C 1
ATOM 2194 O O . GLY A 1 290 ? -35.926 7.694 43.688 1.00 85.31 290 GLY A O 1
ATOM 2195 N N . ASN A 1 291 ? -36.088 5.451 43.596 1.00 87.75 291 ASN A N 1
ATOM 2196 C CA . ASN A 1 291 ? -35.394 5.205 44.856 1.00 87.75 291 ASN A CA 1
ATOM 2197 C C . ASN A 1 291 ? -33.871 5.251 44.679 1.00 87.75 291 ASN A C 1
ATOM 2199 O O . ASN A 1 291 ? -33.327 4.726 43.704 1.00 87.75 291 ASN A O 1
ATOM 2203 N N . LEU A 1 292 ? -33.160 5.771 45.678 1.00 91.81 292 LEU A N 1
ATOM 2204 C CA . LEU A 1 292 ? -31.743 5.462 45.863 1.00 91.81 292 LEU A CA 1
ATOM 2205 C C . LEU A 1 292 ? -31.647 4.125 46.602 1.00 91.81 292 LEU A C 1
ATOM 2207 O O . LEU A 1 292 ? -32.118 4.043 47.726 1.00 91.81 292 LEU A O 1
ATOM 2211 N N . THR A 1 293 ? -31.053 3.096 45.994 1.00 88.94 293 THR A N 1
ATOM 2212 C CA . THR A 1 293 ? -31.068 1.722 46.536 1.00 88.94 293 THR A CA 1
ATOM 2213 C C . THR A 1 293 ? -29.661 1.136 46.623 1.00 88.94 293 THR A C 1
ATOM 2215 O O . THR A 1 293 ? -28.907 1.171 45.650 1.00 88.94 293 THR A O 1
ATOM 2218 N N . LEU A 1 294 ? -29.325 0.550 47.771 1.00 90.12 294 LEU A N 1
ATOM 2219 C CA . LEU A 1 294 ? -28.152 -0.289 48.003 1.00 90.12 294 LEU A CA 1
ATOM 2220 C C . LEU A 1 294 ? -28.645 -1.668 48.447 1.00 90.12 294 LEU A C 1
ATOM 2222 O O . LEU A 1 294 ? -29.242 -1.786 49.512 1.00 90.12 294 LEU A O 1
ATOM 2226 N N . ALA A 1 295 ? -28.405 -2.711 47.657 1.00 86.75 295 ALA A N 1
ATOM 2227 C CA . ALA A 1 295 ? -28.922 -4.049 47.942 1.00 86.75 295 ALA A CA 1
ATOM 2228 C C . ALA A 1 295 ? -27.836 -5.125 47.837 1.00 86.75 295 ALA A C 1
ATOM 2230 O O . ALA A 1 295 ? -26.915 -5.021 47.026 1.00 86.75 295 ALA A O 1
ATOM 2231 N N . ASN A 1 296 ? -27.959 -6.171 48.656 1.00 82.31 296 ASN A N 1
ATOM 2232 C CA . ASN A 1 296 ? -27.093 -7.345 48.631 1.00 82.31 296 ASN A CA 1
ATOM 2233 C C . ASN A 1 296 ? -27.834 -8.584 49.163 1.00 82.31 296 ASN A C 1
ATOM 2235 O O . ASN A 1 296 ? -28.119 -8.661 50.357 1.00 82.31 296 ASN A O 1
ATOM 2239 N N . GLY A 1 297 ? -28.119 -9.556 48.288 1.00 75.69 297 GLY A N 1
ATOM 2240 C CA . GLY A 1 297 ? -28.538 -10.917 48.657 1.00 75.69 297 GLY A CA 1
ATOM 2241 C C . GLY A 1 297 ? -29.610 -11.013 49.752 1.00 75.69 297 GLY A C 1
ATOM 2242 O O . GLY A 1 297 ? -29.371 -11.668 50.767 1.00 75.69 297 GLY A O 1
ATOM 2243 N N . GLY A 1 298 ? -30.761 -10.356 49.561 1.00 78.19 298 GLY A N 1
ATOM 2244 C CA . GLY A 1 298 ? -31.876 -10.358 50.526 1.00 78.19 298 GLY A CA 1
ATOM 2245 C C . GLY A 1 298 ? -31.817 -9.264 51.602 1.00 78.19 298 GLY A C 1
ATOM 2246 O O . GLY A 1 298 ? -32.613 -9.260 52.538 1.00 78.19 298 GLY A O 1
ATOM 2247 N N . SER A 1 299 ? -30.860 -8.338 51.505 1.00 85.88 299 SER A N 1
ATOM 2248 C CA . SER A 1 299 ? -30.793 -7.126 52.333 1.00 85.88 299 SER A CA 1
ATOM 2249 C C . SER A 1 299 ? -30.802 -5.879 51.454 1.00 85.88 299 SER A C 1
ATOM 2251 O O . SER A 1 299 ? -30.217 -5.889 50.369 1.00 85.88 299 SER A O 1
ATOM 2253 N N . GLU A 1 300 ? -31.438 -4.808 51.918 1.00 90.44 300 GLU A N 1
ATOM 2254 C CA . GLU A 1 300 ? -31.605 -3.557 51.174 1.00 90.44 300 GLU A CA 1
ATOM 2255 C C . GLU A 1 300 ? -31.568 -2.352 52.121 1.00 90.44 300 GLU A C 1
ATOM 2257 O O . GLU A 1 300 ? -32.107 -2.394 53.226 1.00 90.44 300 GLU A O 1
ATOM 2262 N N . ILE A 1 301 ? -30.943 -1.268 51.670 1.00 91.81 301 ILE A N 1
ATOM 2263 C CA . ILE A 1 301 ? -31.123 0.082 52.196 1.00 91.81 301 ILE A CA 1
ATOM 2264 C C . ILE A 1 301 ? -31.612 0.928 51.029 1.00 91.81 301 ILE A C 1
ATOM 2266 O O . ILE A 1 301 ? -30.896 1.064 50.033 1.00 91.81 301 ILE A O 1
ATOM 2270 N N . SER A 1 302 ? -32.801 1.506 51.144 1.00 90.69 302 SER A N 1
ATOM 2271 C CA . SER A 1 302 ? -33.334 2.401 50.123 1.00 90.69 302 SER A CA 1
ATOM 2272 C C . SER A 1 302 ? -33.892 3.694 50.696 1.00 90.69 302 SER A C 1
ATOM 2274 O O . SER A 1 302 ? -34.353 3.752 51.833 1.00 90.69 302 SER A O 1
ATOM 2276 N N . ILE A 1 303 ? -33.801 4.755 49.899 1.00 91.25 303 ILE A N 1
ATOM 2277 C CA . ILE A 1 303 ? -34.425 6.051 50.157 1.00 91.25 303 ILE A CA 1
ATOM 2278 C C . ILE A 1 303 ? -35.403 6.290 49.020 1.00 91.25 303 ILE A C 1
ATOM 2280 O O . ILE A 1 303 ? -34.988 6.313 47.857 1.00 91.25 303 ILE A O 1
ATOM 2284 N N . ASP A 1 304 ? -36.683 6.426 49.345 1.00 87.62 304 ASP A N 1
ATOM 2285 C CA . ASP A 1 304 ? -37.713 6.711 48.349 1.00 87.62 304 ASP A CA 1
ATOM 2286 C C . ASP A 1 304 ? -37.819 8.212 48.033 1.00 87.62 304 ASP A C 1
ATOM 2288 O O . ASP A 1 304 ? -37.200 9.067 48.675 1.00 87.62 304 ASP A O 1
ATOM 2292 N N . SER A 1 305 ? -38.620 8.553 47.022 1.00 87.94 305 SER A N 1
ATOM 2293 C CA . SER A 1 305 ? -38.825 9.945 46.605 1.00 87.94 305 SER A CA 1
ATOM 2294 C C . SER A 1 305 ? -39.583 10.805 47.624 1.00 87.94 305 SER A C 1
ATOM 2296 O O . SER A 1 305 ? -39.597 12.027 47.494 1.00 87.94 305 SER A O 1
ATOM 2298 N N . SER A 1 306 ? -40.237 10.188 48.612 1.00 88.31 306 SER A N 1
ATOM 2299 C CA . SER A 1 306 ? -40.938 10.875 49.702 1.00 88.31 306 SER A CA 1
ATOM 2300 C C . SER A 1 306 ? -40.018 11.176 50.888 1.00 88.31 306 SER A C 1
ATOM 2302 O O . SER A 1 306 ? -40.430 11.872 51.814 1.00 88.31 306 SER A O 1
ATOM 2304 N N . GLY A 1 307 ? -38.767 10.707 50.842 1.00 85.19 307 GLY A N 1
ATOM 2305 C CA . GLY A 1 307 ? -37.771 10.900 51.889 1.00 85.19 307 GLY A CA 1
ATOM 2306 C C . GLY A 1 307 ? -37.790 9.818 52.967 1.00 85.19 307 GLY A C 1
ATOM 2307 O O . GLY A 1 307 ? -37.089 9.969 53.969 1.00 85.19 307 GLY A O 1
ATOM 2308 N N . ASN A 1 308 ? -38.546 8.730 52.784 1.00 88.00 308 ASN A N 1
ATOM 2309 C CA . ASN A 1 308 ? -38.526 7.616 53.726 1.00 88.00 308 ASN A CA 1
ATOM 2310 C C . ASN A 1 308 ? -37.259 6.784 53.526 1.00 88.00 308 ASN A C 1
ATOM 2312 O O . ASN A 1 308 ? -36.844 6.519 52.395 1.00 88.00 308 ASN A O 1
ATOM 2316 N N . VAL A 1 309 ? -36.669 6.339 54.634 1.00 91.44 309 VAL A N 1
ATOM 2317 C CA . VAL A 1 309 ? -35.518 5.432 54.637 1.00 91.44 309 VAL A CA 1
ATOM 2318 C C . VAL A 1 309 ? -35.996 4.037 55.022 1.00 91.44 309 VAL A C 1
ATOM 2320 O O . VAL A 1 309 ? -36.422 3.815 56.153 1.00 91.44 309 VAL A O 1
ATOM 2323 N N . ASN A 1 310 ? -35.887 3.093 54.091 1.00 87.19 310 ASN A N 1
ATOM 2324 C CA . ASN A 1 310 ? -36.252 1.695 54.280 1.00 87.19 310 ASN A CA 1
ATOM 2325 C C . ASN A 1 310 ? -34.986 0.857 54.495 1.00 87.19 310 ASN A C 1
ATOM 2327 O O . ASN A 1 310 ? -34.047 0.922 53.700 1.00 87.19 310 ASN A O 1
ATOM 2331 N N . ILE A 1 311 ? -34.952 0.061 55.568 1.00 90.06 311 ILE A N 1
ATOM 2332 C CA . ILE A 1 311 ? -33.850 -0.861 55.874 1.00 90.06 311 ILE A CA 1
ATOM 23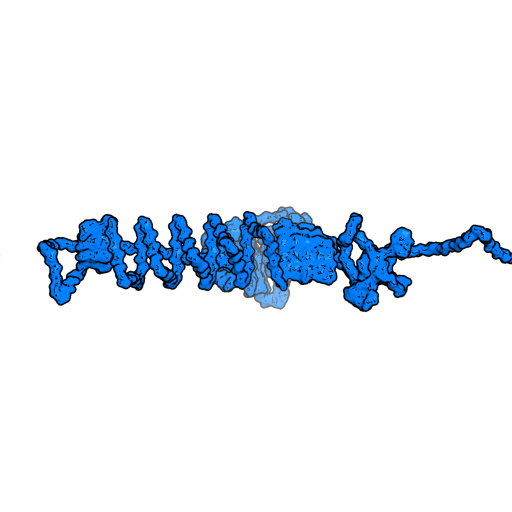33 C C . ILE A 1 311 ? -34.431 -2.261 56.045 1.00 90.06 311 ILE A C 1
ATOM 2335 O O . ILE A 1 311 ? -35.199 -2.512 56.972 1.00 90.06 311 ILE A O 1
ATOM 2339 N N . PHE A 1 312 ? -34.040 -3.175 55.164 1.00 84.81 312 PHE A N 1
ATOM 2340 C CA . PHE A 1 312 ? -34.583 -4.523 55.087 1.00 84.81 312 PHE A CA 1
ATOM 2341 C C . PHE A 1 312 ? -33.486 -5.590 55.186 1.00 84.81 312 PHE A C 1
ATOM 2343 O O . PHE A 1 312 ? -32.404 -5.440 54.613 1.00 84.81 312 PHE A O 1
ATOM 2350 N N . ALA A 1 313 ? -33.778 -6.690 55.886 1.00 85.94 313 ALA A N 1
ATOM 2351 C CA . ALA A 1 313 ? -32.924 -7.874 55.946 1.00 85.94 313 ALA A CA 1
ATOM 2352 C C . ALA A 1 313 ? -33.761 -9.153 56.128 1.00 85.94 313 ALA A C 1
ATOM 2354 O O . ALA A 1 313 ? -34.401 -9.327 57.163 1.00 85.94 313 ALA A O 1
ATOM 2355 N N . ASP A 1 314 ? -33.680 -10.086 55.174 1.00 83.38 314 ASP A N 1
ATOM 2356 C CA . ASP A 1 314 ? -34.423 -11.363 55.193 1.00 83.38 314 ASP A CA 1
ATOM 2357 C C . ASP A 1 314 ? -34.120 -12.254 56.409 1.00 83.38 314 ASP A C 1
ATOM 2359 O O . ASP A 1 314 ? -34.953 -13.057 56.835 1.00 83.38 314 ASP A O 1
ATOM 2363 N N . LYS A 1 315 ? -32.889 -12.176 56.933 1.00 85.12 315 LYS A N 1
ATOM 2364 C CA . LYS A 1 315 ? -32.402 -13.066 58.000 1.00 85.12 315 LYS A CA 1
ATOM 2365 C C . LYS A 1 315 ? -32.379 -12.388 59.363 1.00 85.12 315 LYS A C 1
ATOM 2367 O O . LYS A 1 315 ? -32.984 -12.886 60.306 1.00 85.12 315 LYS A O 1
ATOM 2372 N N . LEU A 1 316 ? -31.619 -11.302 59.488 1.00 84.06 316 LEU A N 1
ATOM 2373 C CA . LEU A 1 316 ? -31.411 -10.606 60.754 1.00 84.06 316 LEU A CA 1
ATOM 2374 C C . LEU A 1 316 ? -30.962 -9.168 60.491 1.00 84.06 316 LEU A C 1
ATOM 2376 O O . LEU A 1 316 ? -29.891 -8.951 59.925 1.00 84.06 316 LEU A O 1
ATOM 2380 N N . LEU A 1 317 ? -31.731 -8.196 60.977 1.00 87.19 317 LEU A N 1
ATOM 2381 C CA . LEU A 1 317 ? -31.284 -6.812 61.106 1.00 87.19 317 LEU A CA 1
ATOM 2382 C C . LEU A 1 317 ? -30.666 -6.621 62.497 1.00 87.19 317 LEU A C 1
ATOM 2384 O O . LEU A 1 317 ? -31.322 -6.840 63.510 1.00 87.19 317 LEU A O 1
ATOM 2388 N N . THR A 1 318 ? -29.394 -6.226 62.561 1.00 85.56 318 THR A N 1
ATOM 2389 C CA . THR A 1 318 ? -28.690 -5.959 63.825 1.00 85.56 318 THR A CA 1
ATOM 2390 C C . THR A 1 318 ? -28.212 -4.512 63.868 1.00 85.56 318 THR A C 1
ATOM 2392 O O . THR A 1 318 ? -27.383 -4.119 63.052 1.00 85.56 318 THR A O 1
ATOM 2395 N N . LEU A 1 319 ? -28.664 -3.742 64.862 1.00 86.00 319 LEU A N 1
ATOM 2396 C CA . LEU A 1 319 ? -28.216 -2.369 65.121 1.00 86.00 319 LEU A CA 1
ATOM 2397 C C . LEU A 1 319 ? -27.445 -2.331 66.450 1.00 86.00 319 LEU A C 1
ATOM 2399 O O . LEU A 1 319 ? -28.042 -2.412 67.520 1.00 86.00 319 LEU A O 1
ATOM 2403 N N . LYS A 1 320 ? -26.110 -2.247 66.394 1.00 79.75 320 LYS A N 1
ATOM 2404 C CA . LYS A 1 320 ? -25.238 -2.203 67.583 1.00 79.75 320 LYS A CA 1
ATOM 2405 C C . LYS A 1 320 ? -24.628 -0.813 67.751 1.00 79.75 320 LYS A C 1
ATOM 2407 O O . LYS A 1 320 ? -23.795 -0.408 66.947 1.00 79.75 320 LYS A O 1
ATOM 2412 N N . GLY A 1 321 ? -24.999 -0.112 68.819 1.00 77.25 321 GLY A N 1
ATOM 2413 C CA . GLY A 1 321 ? -24.324 1.110 69.263 1.00 77.25 321 GLY A CA 1
ATOM 2414 C C . GLY A 1 321 ? -23.205 0.811 70.269 1.00 77.25 321 GLY A C 1
ATOM 2415 O O . GLY A 1 321 ? -23.286 -0.157 71.018 1.00 77.25 321 GLY A O 1
ATOM 2416 N N . LYS A 1 322 ? -22.165 1.657 70.318 1.00 76.44 322 LYS A N 1
ATOM 2417 C CA . LYS A 1 322 ? -21.116 1.597 71.362 1.00 76.44 322 LYS A CA 1
ATOM 2418 C C . LYS A 1 322 ? -21.608 2.072 72.745 1.00 76.44 322 LYS A C 1
ATOM 2420 O O . LYS A 1 322 ? -20.949 1.781 73.735 1.00 76.44 322 LYS A O 1
ATOM 2425 N N . ALA A 1 323 ? -22.722 2.809 72.795 1.00 71.38 323 ALA A N 1
ATOM 2426 C CA . ALA A 1 323 ? -23.357 3.321 74.014 1.00 71.38 323 ALA A CA 1
ATOM 2427 C C . ALA A 1 323 ? -24.837 2.888 74.088 1.00 71.38 323 ALA A C 1
ATOM 2429 O O . ALA A 1 323 ? -25.122 1.814 74.603 1.00 71.38 323 ALA A O 1
ATOM 2430 N N . MET A 1 324 ? -25.764 3.672 73.520 1.00 71.62 324 MET A N 1
ATOM 2431 C CA . MET A 1 324 ? -27.178 3.314 73.322 1.00 71.62 324 MET A CA 1
ATOM 2432 C C . MET A 1 324 ? -27.637 3.728 71.919 1.00 71.62 324 MET A C 1
ATOM 2434 O O . MET A 1 324 ? -27.229 4.778 71.425 1.00 71.62 324 MET A O 1
ATOM 2438 N N . THR A 1 325 ? -28.479 2.916 71.278 1.00 78.44 325 THR A N 1
ATOM 2439 C CA . THR A 1 325 ? -29.215 3.317 70.068 1.00 78.44 325 THR A CA 1
ATOM 2440 C C . THR A 1 325 ? -30.370 4.211 70.512 1.00 78.44 325 THR A C 1
ATOM 2442 O O . THR A 1 325 ? -31.250 3.748 71.232 1.00 78.44 325 THR A O 1
ATOM 2445 N N . VAL A 1 326 ? -30.346 5.491 70.139 1.00 72.69 326 VAL A N 1
ATOM 2446 C CA . VAL A 1 326 ? -31.383 6.465 70.503 1.00 72.69 326 VAL A CA 1
ATOM 2447 C C . VAL A 1 326 ? -32.316 6.650 69.313 1.00 72.69 326 VAL A C 1
ATOM 2449 O O . VAL A 1 326 ? -31.865 7.023 68.232 1.00 72.69 326 VAL A O 1
ATOM 2452 N N . PHE A 1 327 ? -33.603 6.397 69.524 1.00 78.69 327 PHE A N 1
ATOM 2453 C CA . PHE A 1 327 ? -34.669 6.818 68.621 1.00 78.69 327 PHE A CA 1
ATOM 2454 C C . PHE A 1 327 ? -35.307 8.060 69.241 1.00 78.69 327 PHE A C 1
ATOM 2456 O O . PHE A 1 327 ? -35.895 7.975 70.317 1.00 78.69 327 PHE A O 1
ATOM 2463 N N . ASP A 1 328 ? -35.112 9.215 68.611 1.00 72.38 328 ASP A N 1
ATOM 2464 C CA . ASP A 1 328 ? -35.649 10.492 69.082 1.00 72.38 328 ASP A CA 1
ATOM 2465 C C . ASP A 1 328 ? -36.991 10.759 68.384 1.00 72.38 328 ASP A C 1
ATOM 2467 O O . ASP A 1 328 ? -37.031 11.023 67.181 1.00 72.38 328 ASP A O 1
ATOM 2471 N N . GLY A 1 329 ? -38.092 10.582 69.121 1.00 75.19 329 GLY A N 1
ATOM 2472 C CA . GLY A 1 329 ? -39.466 10.678 68.618 1.00 75.19 329 GLY A CA 1
ATOM 2473 C C . GLY A 1 329 ? -40.391 9.575 69.143 1.00 75.19 329 GLY A C 1
ATOM 2474 O O . GLY A 1 329 ? -39.979 8.678 69.880 1.00 75.19 329 GLY A O 1
ATOM 2475 N N . SER A 1 330 ? -41.671 9.639 68.772 1.00 74.69 330 SER A N 1
ATOM 2476 C CA . SER A 1 330 ? -42.650 8.583 69.053 1.00 74.69 330 SER A CA 1
ATOM 2477 C C . SER A 1 330 ? -42.301 7.331 68.242 1.00 74.69 330 SER A C 1
ATOM 2479 O O . SER A 1 330 ? -42.327 7.369 67.014 1.00 74.69 330 SER A O 1
ATOM 2481 N N . MET A 1 331 ? -41.989 6.217 68.910 1.00 78.00 331 MET A N 1
ATOM 2482 C CA . MET A 1 331 ? -41.894 4.913 68.248 1.00 78.00 331 MET A CA 1
ATOM 2483 C C . MET A 1 331 ? -43.269 4.250 68.198 1.00 78.00 331 MET A C 1
ATOM 2485 O O . MET A 1 331 ? -43.897 4.044 69.235 1.00 78.00 331 MET A O 1
ATOM 2489 N N . GLU A 1 332 ? -43.688 3.853 67.002 1.00 72.31 332 GLU A N 1
ATOM 2490 C CA . GLU A 1 332 ? -44.836 2.982 66.773 1.00 72.31 332 GLU A CA 1
ATOM 2491 C C . GLU A 1 332 ? -44.323 1.679 66.153 1.00 72.31 332 GLU A C 1
ATOM 2493 O O . GLU A 1 332 ? -43.555 1.698 65.190 1.00 72.31 332 GLU A O 1
ATOM 2498 N N . GLN A 1 333 ? -44.673 0.542 66.756 1.00 70.44 333 GLN A N 1
ATOM 2499 C CA . GLN A 1 333 ? -44.240 -0.773 66.298 1.00 70.44 333 GLN A CA 1
ATOM 2500 C C . GLN A 1 333 ? -45.430 -1.495 65.674 1.00 70.44 333 GLN A C 1
ATOM 2502 O O . GLN A 1 333 ? -46.275 -2.031 66.388 1.00 70.44 333 GLN A O 1
ATOM 2507 N N . ASP A 1 334 ? -45.469 -1.529 64.345 1.00 66.69 334 ASP A N 1
ATOM 2508 C CA . ASP A 1 334 ? -46.418 -2.347 63.595 1.00 66.69 334 ASP A CA 1
ATOM 2509 C C . ASP A 1 334 ? -45.749 -3.668 63.181 1.00 66.69 334 ASP A C 1
ATOM 2511 O O . ASP A 1 334 ? -44.710 -3.684 62.515 1.00 66.69 334 ASP A O 1
ATOM 2515 N N . ILE A 1 335 ? -46.312 -4.797 63.618 1.00 61.91 335 ILE A N 1
ATOM 2516 C CA . ILE A 1 335 ? -45.827 -6.142 63.280 1.00 61.91 335 ILE A CA 1
ATOM 2517 C C . ILE A 1 335 ? -46.677 -6.658 62.113 1.00 61.91 335 ILE A C 1
ATOM 2519 O O . ILE A 1 335 ? -47.620 -7.428 62.291 1.00 61.91 335 ILE A O 1
ATOM 2523 N N . GLY A 1 336 ? -46.338 -6.201 60.907 1.00 61.56 336 GLY A N 1
ATOM 2524 C CA . GLY A 1 336 ? -46.976 -6.616 59.657 1.00 61.56 336 GLY A CA 1
ATOM 2525 C C . GLY A 1 336 ? -46.466 -7.954 59.096 1.00 61.56 336 GLY A C 1
ATOM 2526 O O . GLY A 1 336 ? -45.497 -8.550 59.571 1.00 61.56 336 GLY A O 1
ATOM 2527 N N . SER A 1 337 ? -47.121 -8.441 58.038 1.00 56.19 337 SER A N 1
ATOM 2528 C CA . SER A 1 337 ? -46.710 -9.632 57.277 1.00 56.19 337 SER A CA 1
ATOM 2529 C C . SER A 1 337 ? -45.329 -9.473 56.620 1.00 56.19 337 SER A C 1
ATOM 2531 O O . SER A 1 337 ? -44.961 -8.369 56.225 1.00 56.19 337 SER A O 1
ATOM 2533 N N . LYS A 1 338 ? -44.594 -10.585 56.437 1.00 57.81 338 LYS A N 1
ATOM 2534 C CA . LYS A 1 338 ? -43.260 -10.619 55.799 1.00 57.81 338 LYS A CA 1
ATOM 2535 C C . LYS A 1 338 ? -43.243 -9.856 54.465 1.00 57.81 338 LYS A C 1
ATOM 2537 O O . LYS A 1 338 ? -43.865 -10.297 53.501 1.00 57.81 338 LYS A O 1
ATOM 2542 N N . GLN A 1 339 ? -42.497 -8.757 54.408 1.00 60.25 339 GLN A N 1
ATOM 2543 C CA . GLN A 1 339 ? -42.089 -8.107 53.160 1.00 60.25 339 GLN A CA 1
ATOM 2544 C C . GLN A 1 339 ? -40.743 -8.691 52.696 1.00 60.25 339 GLN A C 1
ATOM 2546 O O . GLN A 1 339 ? -40.055 -9.332 53.486 1.00 60.25 339 GLN A O 1
ATOM 2551 N N . SER A 1 340 ? -40.397 -8.533 51.419 1.00 60.50 340 SER A N 1
ATOM 2552 C CA . SER A 1 340 ? -39.171 -9.069 50.805 1.00 60.50 340 SER A CA 1
ATOM 2553 C C . SER A 1 340 ? -38.489 -7.973 49.992 1.00 60.50 340 SER A C 1
ATOM 2555 O O . SER A 1 340 ? -39.181 -7.144 49.403 1.00 60.50 340 SER A O 1
ATOM 2557 N N . ALA A 1 341 ? -37.155 -7.997 49.911 1.00 63.00 341 ALA A N 1
ATOM 2558 C CA . ALA A 1 341 ? -36.391 -7.060 49.087 1.00 63.00 341 ALA A CA 1
ATOM 2559 C C . ALA A 1 341 ? -36.807 -7.141 47.607 1.00 63.00 341 ALA A C 1
ATOM 2561 O O . ALA A 1 341 ? -36.893 -8.231 47.031 1.00 63.00 341 ALA A O 1
ATOM 2562 N N . THR A 1 342 ? -36.996 -5.989 46.968 1.00 63.19 342 THR A N 1
ATOM 2563 C CA . THR A 1 342 ? -37.266 -5.872 45.527 1.00 63.19 342 THR A CA 1
ATOM 2564 C C . THR A 1 342 ? -35.949 -5.677 44.783 1.00 63.19 342 THR A C 1
ATOM 2566 O O . THR A 1 342 ? -35.595 -4.570 44.388 1.00 63.19 342 THR A O 1
ATOM 2569 N N . MET A 1 343 ? -35.177 -6.756 44.613 1.00 61.59 343 MET A N 1
ATOM 2570 C CA . MET A 1 343 ? -33.891 -6.682 43.910 1.00 61.59 343 MET A CA 1
ATOM 2571 C C . MET A 1 343 ? -34.090 -6.387 42.410 1.00 61.59 343 MET A C 1
ATOM 2573 O O . MET A 1 343 ? -34.754 -7.170 41.724 1.00 61.59 343 MET A O 1
ATOM 2577 N N . PRO A 1 344 ? -33.475 -5.325 41.858 1.00 62.94 344 PRO A N 1
ATOM 2578 C CA . PRO A 1 344 ? -33.442 -5.112 40.416 1.00 62.94 344 PRO A CA 1
ATOM 2579 C C . PRO A 1 344 ? -32.644 -6.221 39.719 1.00 62.94 344 PRO A C 1
ATOM 2581 O O . PRO A 1 344 ? -31.591 -6.647 40.197 1.00 62.94 344 PRO A O 1
ATOM 2584 N N . SER A 1 345 ? -33.113 -6.675 38.559 1.00 62.00 345 SER A N 1
ATOM 2585 C CA . SER A 1 345 ? -32.390 -7.639 37.724 1.00 62.00 345 SER A CA 1
ATOM 2586 C C . SER A 1 345 ? -31.096 -7.035 37.165 1.00 62.00 345 SER A C 1
ATOM 2588 O O . SER A 1 345 ? -31.115 -5.945 36.592 1.00 62.00 345 SER A O 1
ATOM 2590 N N . ALA A 1 346 ? -29.976 -7.757 37.293 1.00 60.56 346 ALA A N 1
ATOM 2591 C CA . ALA A 1 346 ? -28.689 -7.327 36.752 1.00 60.56 346 ALA A CA 1
ATOM 2592 C C . ALA A 1 346 ? -28.741 -7.250 35.210 1.00 60.56 346 ALA A C 1
ATOM 2594 O O . ALA A 1 346 ? -29.092 -8.247 34.568 1.00 60.56 346 ALA A O 1
ATOM 2595 N N . PRO A 1 347 ? -28.384 -6.110 34.593 1.00 59.44 347 PRO A N 1
ATOM 2596 C CA . PRO A 1 347 ? -28.371 -5.991 33.141 1.00 59.44 347 PRO A CA 1
ATOM 2597 C C . PRO A 1 347 ? -27.324 -6.933 32.530 1.00 59.44 347 PRO A C 1
ATOM 2599 O O . PRO A 1 347 ? -26.163 -6.954 32.938 1.00 59.44 347 PRO A O 1
ATOM 2602 N N . GLN A 1 348 ? -27.743 -7.716 31.535 1.00 58.25 348 GLN A N 1
ATOM 2603 C CA . GLN A 1 348 ? -26.852 -8.565 30.743 1.00 58.25 348 GLN A CA 1
ATOM 2604 C C . GLN A 1 348 ? -26.117 -7.697 29.714 1.00 58.25 348 GLN A C 1
ATOM 2606 O O . GLN A 1 348 ? -26.750 -7.081 28.856 1.00 58.25 348 GLN A O 1
ATOM 2611 N N . ILE A 1 349 ? -24.786 -7.647 29.782 1.00 60.34 349 ILE A N 1
ATOM 2612 C CA . ILE A 1 349 ? -23.957 -6.958 28.782 1.00 60.34 349 ILE A CA 1
ATOM 2613 C C . ILE A 1 349 ? -23.578 -7.980 27.705 1.00 60.34 349 ILE A C 1
ATOM 2615 O O . ILE A 1 349 ? -22.917 -8.974 28.001 1.00 60.34 349 ILE A O 1
ATOM 2619 N N . GLN A 1 350 ? -24.009 -7.752 26.461 1.00 58.91 350 GLN A N 1
ATOM 2620 C CA . GLN A 1 350 ? -23.697 -8.639 25.335 1.00 58.91 350 GLN A CA 1
ATOM 2621 C C . GLN A 1 350 ? -22.184 -8.738 25.094 1.00 58.91 350 GLN A C 1
ATOM 2623 O O . GLN A 1 350 ? -21.459 -7.741 25.149 1.00 58.91 350 GLN A O 1
ATOM 2628 N N . ALA A 1 351 ? -21.710 -9.947 24.783 1.00 57.91 351 ALA A N 1
ATOM 2629 C CA . ALA A 1 351 ? -20.328 -10.173 24.390 1.00 57.91 351 ALA A CA 1
ATOM 2630 C C . ALA A 1 351 ? -20.050 -9.514 23.029 1.00 57.91 351 ALA A C 1
ATOM 2632 O O . ALA A 1 351 ? -20.705 -9.810 22.033 1.00 57.91 351 ALA A O 1
ATOM 2633 N N . LEU A 1 352 ? -19.056 -8.626 22.983 1.00 58.06 352 LEU A N 1
ATOM 2634 C CA . LEU A 1 352 ? -18.584 -8.030 21.734 1.00 58.06 352 LEU A CA 1
ATOM 2635 C C . LEU A 1 352 ? -17.765 -9.061 20.951 1.00 58.06 352 LEU A C 1
ATOM 2637 O O . LEU A 1 352 ? -16.837 -9.654 21.515 1.00 58.06 352 LEU A O 1
ATOM 2641 N N . SER A 1 353 ? -18.046 -9.211 19.656 1.00 56.38 353 SER A N 1
ATOM 2642 C CA . SER A 1 353 ? -17.280 -10.052 18.728 1.00 56.38 353 SER A CA 1
ATOM 2643 C C . SER A 1 353 ? -15.788 -9.681 18.690 1.00 56.38 353 SER A C 1
ATOM 2645 O O . SER A 1 353 ? -15.371 -8.609 19.149 1.00 56.38 353 SER A O 1
ATOM 2647 N N . GLU A 1 354 ? -14.942 -10.585 18.196 1.00 54.19 354 GLU A N 1
ATOM 2648 C CA . GLU A 1 354 ? -13.533 -10.267 17.941 1.00 54.19 354 GLU A CA 1
ATOM 2649 C C . GLU A 1 354 ? -13.393 -9.180 16.870 1.00 54.19 354 GLU A C 1
ATOM 2651 O O . GLU A 1 354 ? -14.209 -9.066 15.954 1.00 54.19 354 GLU A O 1
ATOM 2656 N N . ASN A 1 355 ? -12.348 -8.363 17.006 1.00 52.16 355 ASN A N 1
ATOM 2657 C CA . ASN A 1 355 ? -12.025 -7.354 16.009 1.00 52.16 355 ASN A CA 1
ATOM 2658 C C . ASN A 1 355 ? -11.420 -8.066 14.795 1.00 52.16 355 ASN A C 1
ATOM 2660 O O . ASN A 1 355 ? -10.359 -8.683 14.913 1.00 52.16 355 ASN A O 1
ATOM 2664 N N . ALA A 1 356 ? -12.066 -7.966 13.635 1.00 50.97 356 ALA A N 1
ATOM 2665 C CA . ALA A 1 356 ? -11.490 -8.448 12.387 1.00 50.97 356 ALA A CA 1
ATOM 2666 C C . ALA A 1 356 ? -10.216 -7.643 12.072 1.00 50.97 356 ALA A C 1
ATOM 2668 O O . ALA A 1 356 ? -10.283 -6.431 11.856 1.00 50.97 356 ALA A O 1
ATOM 2669 N N . ARG A 1 357 ? -9.054 -8.306 12.069 1.00 51.38 357 ARG A N 1
ATOM 2670 C CA . ARG A 1 357 ? -7.778 -7.692 11.669 1.00 51.38 357 ARG A CA 1
ATOM 2671 C C . ARG A 1 357 ? -7.714 -7.530 10.154 1.00 51.38 357 ARG A C 1
ATOM 2673 O O . ARG A 1 357 ? -8.257 -8.356 9.413 1.00 51.38 357 ARG A O 1
ATOM 2680 N N . LEU A 1 358 ? -7.020 -6.493 9.686 1.00 49.12 358 LEU A N 1
ATOM 2681 C CA . LEU A 1 358 ? -6.680 -6.410 8.267 1.00 49.12 358 LEU A CA 1
ATOM 2682 C C . LEU A 1 358 ? -5.593 -7.444 7.969 1.00 49.12 358 LEU A C 1
ATOM 2684 O O . LEU A 1 358 ? -4.536 -7.436 8.596 1.00 49.12 358 LEU A O 1
ATOM 2688 N N . SER A 1 359 ? -5.829 -8.313 6.985 1.00 46.91 359 SER A N 1
ATOM 2689 C CA . SER A 1 359 ? -4.776 -9.166 6.440 1.00 46.91 359 SER A CA 1
ATOM 2690 C C . SER A 1 359 ? -4.286 -8.559 5.130 1.00 46.91 359 SER A C 1
ATOM 2692 O O . SER A 1 359 ? -5.058 -8.339 4.194 1.00 46.91 359 SER A O 1
ATOM 2694 N N . LEU A 1 360 ? -2.995 -8.243 5.078 1.00 46.62 360 LEU A N 1
ATOM 2695 C CA . LEU A 1 360 ? -2.311 -7.907 3.838 1.00 46.62 360 LEU A CA 1
ATOM 2696 C C . LEU A 1 360 ? -1.598 -9.164 3.348 1.00 46.62 360 LEU A C 1
ATOM 2698 O O . LEU A 1 360 ? -0.665 -9.643 3.993 1.00 46.62 360 LEU A O 1
ATOM 2702 N N . ALA A 1 361 ? -2.052 -9.704 2.219 1.00 47.94 361 ALA A N 1
ATOM 2703 C CA . ALA A 1 361 ? -1.333 -10.765 1.529 1.00 47.94 361 ALA A CA 1
ATOM 2704 C C . ALA A 1 361 ? -0.056 -10.203 0.874 1.00 47.94 361 ALA A C 1
ATOM 2706 O O . ALA A 1 361 ? 0.061 -9.003 0.609 1.00 47.94 361 ALA A O 1
ATOM 2707 N N . ALA A 1 362 ? 0.915 -11.081 0.605 1.00 41.31 362 ALA A N 1
ATOM 2708 C CA . ALA A 1 362 ? 2.218 -10.728 0.029 1.00 41.31 362 ALA A CA 1
ATOM 2709 C C . ALA A 1 362 ? 2.141 -10.083 -1.376 1.00 41.31 362 ALA A C 1
ATOM 2711 O O . ALA A 1 362 ? 3.133 -9.547 -1.859 1.00 41.31 362 ALA A O 1
ATOM 2712 N N . ASP A 1 363 ? 0.970 -10.102 -2.018 1.00 43.66 363 ASP A N 1
ATOM 2713 C CA . ASP A 1 363 ? 0.671 -9.456 -3.301 1.00 43.66 363 ASP A CA 1
ATOM 2714 C C . ASP A 1 363 ? 0.114 -8.020 -3.160 1.00 43.66 363 ASP A C 1
ATOM 2716 O O . ASP A 1 363 ? -0.254 -7.384 -4.151 1.00 43.66 363 ASP A O 1
ATOM 2720 N N . GLY A 1 364 ? 0.047 -7.483 -1.935 1.00 38.88 364 GLY A N 1
ATOM 2721 C CA . GLY A 1 364 ? -0.437 -6.129 -1.661 1.00 38.88 364 GLY A CA 1
ATOM 2722 C C . GLY A 1 364 ? -1.963 -5.988 -1.679 1.00 38.88 364 GLY A C 1
ATOM 2723 O O . GLY A 1 364 ? -2.477 -4.865 -1.648 1.00 38.88 364 GLY A O 1
ATOM 2724 N N . ILE A 1 365 ? -2.727 -7.083 -1.713 1.00 39.06 365 ILE A N 1
ATOM 2725 C CA . ILE A 1 365 ? -4.181 -7.026 -1.551 1.00 39.06 365 ILE A CA 1
ATOM 2726 C C . ILE A 1 365 ? -4.516 -6.969 -0.053 1.00 39.06 365 ILE A C 1
ATOM 2728 O O . ILE A 1 365 ? -4.416 -7.959 0.670 1.00 39.06 365 ILE A O 1
ATOM 2732 N N . ALA A 1 366 ? -4.955 -5.795 0.415 1.00 36.38 366 ALA A N 1
ATOM 2733 C CA . ALA A 1 366 ? -5.656 -5.673 1.689 1.00 36.38 366 ALA A CA 1
ATOM 2734 C C . ALA A 1 366 ? -7.009 -6.384 1.557 1.00 36.38 366 ALA A C 1
ATOM 2736 O O . ALA A 1 366 ? -7.899 -5.911 0.846 1.00 36.38 366 ALA A O 1
ATOM 2737 N N . THR A 1 367 ? -7.149 -7.535 2.207 1.00 39.09 367 THR A N 1
ATOM 2738 C CA . THR A 1 367 ? -8.430 -8.230 2.336 1.00 39.09 367 THR A CA 1
ATOM 2739 C C . THR A 1 367 ? -8.896 -8.110 3.780 1.00 39.09 367 THR A C 1
ATOM 2741 O O . THR A 1 367 ? -8.131 -8.301 4.727 1.00 39.09 367 THR A O 1
ATOM 2744 N N . MET A 1 368 ? -10.172 -7.763 3.965 1.00 37.78 368 MET A N 1
ATOM 2745 C CA . MET A 1 368 ? -10.822 -8.033 5.243 1.00 37.78 368 MET A CA 1
ATOM 2746 C C . MET A 1 368 ? -10.756 -9.544 5.457 1.00 37.78 368 MET A C 1
ATOM 2748 O O . MET A 1 368 ? -11.179 -10.300 4.581 1.00 37.78 368 MET A O 1
ATOM 2752 N N . ALA A 1 369 ? -10.168 -9.985 6.570 1.00 44.00 369 ALA A N 1
ATOM 2753 C CA . ALA A 1 369 ? -10.051 -11.401 6.879 1.00 44.00 369 ALA A CA 1
ATOM 2754 C C . ALA A 1 369 ? -11.443 -11.982 7.173 1.00 44.00 369 ALA A C 1
ATOM 2756 O O . ALA A 1 369 ? -11.945 -11.924 8.290 1.00 44.00 369 ALA A O 1
ATOM 2757 N N . SER A 1 370 ? -12.088 -12.470 6.117 1.00 49.41 370 SER A N 1
ATOM 2758 C CA . SER A 1 370 ? -13.101 -13.529 6.099 1.00 49.41 370 SER A CA 1
ATOM 2759 C C . SER A 1 370 ? -13.447 -13.816 4.636 1.00 49.41 370 SER A C 1
ATOM 2761 O O . SER A 1 370 ? -14.509 -13.455 4.132 1.00 49.41 370 SER A O 1
ATOM 2763 N N . SER A 1 371 ? -12.534 -14.456 3.902 1.00 57.41 371 SER A N 1
ATOM 2764 C CA . SER A 1 371 ? -12.934 -15.056 2.629 1.00 57.41 371 SER A CA 1
ATOM 2765 C C . SER A 1 371 ? -13.747 -16.302 2.944 1.00 57.41 371 SER A C 1
ATOM 2767 O O . SER A 1 371 ? -13.228 -17.276 3.488 1.00 57.41 371 SER A O 1
ATOM 2769 N N . THR A 1 372 ? -15.036 -16.250 2.628 1.00 74.44 372 THR A N 1
ATOM 2770 C CA . THR A 1 372 ? -15.839 -17.463 2.522 1.00 74.44 372 THR A CA 1
ATOM 2771 C C . THR A 1 372 ? -15.346 -18.225 1.297 1.00 74.44 372 THR A C 1
ATOM 2773 O O . THR A 1 372 ? -15.319 -17.660 0.204 1.00 74.44 372 THR A O 1
ATOM 2776 N N . ILE A 1 373 ? -14.944 -19.484 1.469 1.00 81.75 373 ILE A N 1
ATOM 2777 C CA . ILE A 1 373 ? -14.730 -20.385 0.333 1.00 81.75 373 ILE A CA 1
ATOM 2778 C C . ILE A 1 373 ? -16.037 -21.133 0.103 1.00 81.75 373 ILE A C 1
ATOM 2780 O O . ILE A 1 373 ? -16.510 -21.844 0.990 1.00 81.75 373 ILE A O 1
ATOM 2784 N N . GLU A 1 374 ? -16.608 -20.967 -1.084 1.00 87.75 374 GLU A N 1
ATOM 2785 C CA . GLU A 1 374 ? -17.726 -21.775 -1.560 1.00 87.75 374 GLU A CA 1
ATOM 2786 C C . GLU A 1 374 ? -17.179 -22.844 -2.501 1.00 87.75 374 GLU A C 1
ATOM 2788 O O . GLU A 1 374 ? -16.651 -22.550 -3.573 1.00 87.75 374 GLU A O 1
ATOM 2793 N N . LEU A 1 375 ? -17.274 -24.097 -2.071 1.00 89.31 375 LEU A N 1
ATOM 2794 C CA . LEU A 1 375 ? -17.001 -25.249 -2.912 1.00 89.31 375 LEU A CA 1
ATOM 2795 C C . LEU A 1 375 ? -18.283 -25.626 -3.648 1.00 89.31 375 LEU A C 1
ATOM 2797 O O . LEU A 1 375 ? -19.359 -25.648 -3.052 1.00 89.31 375 LEU A O 1
ATOM 2801 N N . SER A 1 376 ? -18.154 -25.945 -4.933 1.00 89.62 376 SER A N 1
ATOM 2802 C CA . SER A 1 376 ? -19.227 -26.498 -5.757 1.00 89.62 376 SER A CA 1
ATOM 2803 C C . SER A 1 376 ? -18.639 -27.605 -6.616 1.00 89.62 376 SER A C 1
ATOM 2805 O O . SER A 1 376 ? -17.735 -27.348 -7.414 1.00 89.62 376 SER A O 1
ATOM 2807 N N . TYR A 1 377 ? -19.145 -28.826 -6.454 1.00 89.50 377 TYR A N 1
ATOM 2808 C CA . TYR A 1 377 ? -18.684 -29.997 -7.187 1.00 89.50 377 TYR A CA 1
ATOM 2809 C C . TYR A 1 377 ? -19.860 -30.701 -7.867 1.00 89.50 377 TYR A C 1
ATOM 2811 O O . TYR A 1 377 ? -20.795 -31.178 -7.220 1.00 89.50 377 TYR A O 1
ATOM 2819 N N . THR A 1 378 ? -19.823 -30.728 -9.197 1.00 85.44 378 THR A N 1
ATOM 2820 C CA . THR A 1 378 ? -20.902 -31.232 -10.053 1.00 85.44 378 THR A CA 1
ATOM 2821 C C . THR A 1 378 ? -20.348 -32.121 -11.161 1.00 85.44 378 THR A C 1
ATOM 2823 O O . THR A 1 378 ? -19.210 -31.945 -11.604 1.00 85.44 378 THR A O 1
ATOM 2826 N N . TYR A 1 379 ? -21.181 -33.029 -11.661 1.00 78.25 379 TYR A N 1
ATOM 2827 C CA . TYR A 1 379 ? -20.945 -33.757 -12.906 1.00 78.25 379 TYR A CA 1
ATOM 2828 C C . TYR A 1 379 ? -21.026 -32.825 -14.131 1.00 78.25 379 TYR A C 1
ATOM 2830 O O . TYR A 1 379 ? -21.432 -31.665 -14.029 1.00 78.25 379 TYR A O 1
ATOM 2838 N N . GLN A 1 380 ? -20.636 -33.327 -15.310 1.00 69.56 380 GLN A N 1
ATOM 2839 C CA . GLN A 1 380 ? -20.623 -32.549 -16.563 1.00 69.56 380 GLN A CA 1
ATOM 2840 C C . GLN A 1 380 ? -22.009 -32.047 -16.989 1.00 69.56 380 GLN A C 1
ATOM 2842 O O . GLN A 1 380 ? -22.112 -31.024 -17.659 1.00 69.56 380 GLN A O 1
ATOM 2847 N N . ASP A 1 381 ? -23.065 -32.747 -16.583 1.00 73.56 381 ASP A N 1
ATOM 2848 C CA . ASP A 1 381 ? -24.457 -32.375 -16.835 1.00 73.56 381 ASP A CA 1
ATOM 2849 C C . ASP A 1 381 ? -25.018 -31.371 -15.805 1.00 73.56 381 ASP A C 1
ATOM 2851 O O . ASP A 1 381 ? -26.191 -31.011 -15.863 1.00 73.56 381 ASP A O 1
ATOM 2855 N N . GLY A 1 382 ? -24.191 -30.920 -14.854 1.00 75.69 382 GLY A N 1
ATOM 2856 C CA . GLY A 1 382 ? -24.567 -29.985 -13.794 1.00 75.69 382 GLY A CA 1
ATOM 2857 C C . GLY A 1 382 ? -25.224 -30.630 -12.571 1.00 75.69 382 GLY A C 1
ATOM 2858 O O . GLY A 1 382 ? -25.521 -29.920 -11.610 1.00 75.69 382 GLY A O 1
ATOM 2859 N N . SER A 1 383 ? -25.436 -31.950 -12.559 1.00 82.62 383 SER A N 1
ATOM 2860 C CA . SER A 1 383 ? -25.971 -32.637 -11.379 1.00 82.62 383 SER A CA 1
ATOM 2861 C C . SER A 1 383 ? -24.952 -32.656 -10.223 1.00 82.62 383 SER A C 1
ATOM 2863 O O . SER A 1 383 ? -23.742 -32.727 -10.463 1.00 82.62 383 SER A O 1
ATOM 2865 N N . PRO A 1 384 ? -25.399 -32.559 -8.956 1.00 87.56 384 PRO A N 1
ATOM 2866 C CA . PRO A 1 384 ? -24.495 -32.408 -7.817 1.00 87.56 384 PRO A CA 1
ATOM 2867 C C . PRO A 1 384 ? -23.790 -33.716 -7.465 1.00 87.56 384 PRO A C 1
ATOM 2869 O O . PRO A 1 384 ? -24.402 -34.782 -7.553 1.00 87.56 384 PRO A O 1
ATOM 2872 N N . ILE A 1 385 ? -22.536 -33.624 -7.014 1.00 84.81 385 ILE A N 1
ATOM 2873 C CA . ILE A 1 385 ? -21.798 -34.742 -6.415 1.00 84.81 385 ILE A CA 1
ATOM 2874 C C . ILE A 1 385 ? -22.058 -34.729 -4.905 1.00 84.81 385 ILE A C 1
ATOM 2876 O O . ILE A 1 385 ? -21.560 -33.864 -4.186 1.00 84.81 385 ILE A O 1
ATOM 2880 N N . MET A 1 386 ? -22.886 -35.656 -4.424 1.00 88.25 386 MET A N 1
ATOM 2881 C CA . MET A 1 386 ? -23.499 -35.569 -3.094 1.00 88.25 386 MET A CA 1
ATOM 2882 C C . MET A 1 386 ? -22.582 -36.108 -1.999 1.00 88.25 386 MET A C 1
ATOM 2884 O O . MET A 1 386 ? -22.064 -37.218 -2.113 1.00 88.25 386 MET A O 1
ATOM 2888 N N . GLY A 1 387 ? -22.427 -35.374 -0.894 1.00 85.75 387 GLY A N 1
ATOM 2889 C CA . GLY A 1 387 ? -21.783 -35.912 0.310 1.00 85.75 387 GLY A CA 1
ATOM 2890 C C . GLY A 1 387 ? -20.274 -36.161 0.208 1.00 85.75 387 GLY A C 1
ATOM 2891 O O . GLY A 1 387 ? -19.699 -36.721 1.149 1.00 85.75 387 GLY A O 1
ATOM 2892 N N . ALA A 1 388 ? -19.634 -35.779 -0.904 1.00 86.94 388 ALA A N 1
ATOM 2893 C CA . ALA A 1 388 ? -18.238 -36.113 -1.157 1.00 86.94 388 ALA A CA 1
ATOM 2894 C C . ALA A 1 388 ? -17.307 -35.466 -0.122 1.00 86.94 388 ALA A C 1
ATOM 2896 O O . ALA A 1 388 ? -17.439 -34.268 0.158 1.00 86.94 388 ALA A O 1
ATOM 2897 N N . PRO A 1 389 ? -16.359 -36.222 0.461 1.00 90.94 389 PRO A N 1
ATOM 2898 C CA . PRO A 1 389 ? -15.377 -35.643 1.359 1.00 90.94 389 PRO A CA 1
ATOM 2899 C C . PRO A 1 389 ? -14.443 -34.722 0.569 1.0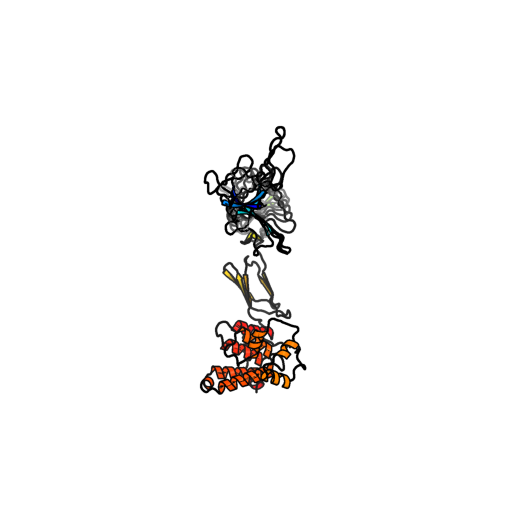0 90.94 389 PRO A C 1
ATOM 2901 O O . PRO A 1 389 ? -14.111 -34.998 -0.580 1.00 90.94 389 PRO A O 1
ATOM 2904 N N . TYR A 1 390 ? -13.987 -33.634 1.173 1.00 91.00 390 TYR A N 1
ATOM 2905 C CA . TYR A 1 390 ? -13.004 -32.738 0.581 1.00 91.00 390 TYR A CA 1
ATOM 2906 C C . TYR A 1 390 ? -11.880 -32.434 1.567 1.00 91.00 390 TYR A C 1
ATOM 2908 O O . TYR A 1 390 ? -12.064 -32.439 2.785 1.00 91.00 390 TYR A O 1
ATOM 2916 N N . THR A 1 391 ? -10.699 -32.148 1.026 1.00 90.69 391 THR A N 1
ATOM 2917 C CA . THR A 1 391 ? -9.543 -31.637 1.764 1.00 90.69 391 THR A CA 1
ATOM 2918 C C . THR A 1 391 ? -9.040 -30.369 1.089 1.00 90.69 391 THR A C 1
ATOM 2920 O O . THR A 1 391 ? -8.681 -30.393 -0.086 1.00 90.69 391 THR A O 1
ATOM 2923 N N . ILE A 1 392 ? -8.989 -29.265 1.830 1.00 87.12 392 ILE A N 1
ATOM 2924 C CA . ILE A 1 392 ? -8.393 -28.002 1.396 1.00 87.12 392 ILE A CA 1
ATOM 2925 C C . ILE A 1 392 ? -7.002 -27.899 2.012 1.00 87.12 392 ILE A C 1
ATOM 2927 O O . ILE A 1 392 ? -6.873 -27.915 3.235 1.00 87.12 392 ILE A O 1
ATOM 2931 N N . ARG A 1 393 ? -5.963 -27.774 1.186 1.00 86.38 393 ARG A N 1
ATOM 2932 C CA . ARG A 1 393 ? -4.594 -27.490 1.636 1.00 86.38 393 ARG A CA 1
ATOM 2933 C C . ARG A 1 393 ? -4.255 -26.043 1.322 1.00 86.38 393 ARG A C 1
ATOM 2935 O O . ARG A 1 393 ? -4.221 -25.655 0.154 1.00 86.38 393 ARG A O 1
ATOM 2942 N N . PHE A 1 394 ? -4.012 -25.263 2.367 1.00 81.88 394 PHE A N 1
ATOM 2943 C CA . PHE A 1 394 ? -3.669 -23.848 2.275 1.00 81.88 394 PHE A CA 1
ATOM 2944 C C . PHE A 1 394 ? -2.152 -23.665 2.143 1.00 81.88 394 PHE A C 1
ATOM 2946 O O . PHE A 1 394 ? -1.372 -24.453 2.677 1.00 81.88 394 PHE A O 1
ATOM 2953 N N . ALA A 1 395 ? -1.719 -22.593 1.474 1.00 71.38 395 ALA A N 1
ATOM 2954 C CA . ALA A 1 395 ? -0.299 -22.280 1.279 1.00 71.38 395 ALA A CA 1
ATOM 2955 C C . ALA A 1 395 ? 0.501 -22.112 2.589 1.00 71.38 395 ALA A C 1
ATOM 2957 O O . ALA A 1 395 ? 1.717 -22.272 2.594 1.00 71.38 395 ALA A O 1
ATOM 2958 N N . ASN A 1 396 ? -0.168 -21.824 3.709 1.00 68.56 396 ASN A N 1
ATOM 2959 C CA . ASN A 1 396 ? 0.443 -21.742 5.040 1.00 68.56 396 ASN A CA 1
ATOM 2960 C C . ASN A 1 396 ? 0.668 -23.118 5.709 1.00 68.56 396 ASN A C 1
ATOM 2962 O O . ASN A 1 396 ? 1.057 -23.170 6.873 1.00 68.56 396 ASN A O 1
ATOM 2966 N N . GLY A 1 397 ? 0.395 -24.221 5.004 1.00 74.44 397 GLY A N 1
ATOM 2967 C CA . GLY A 1 397 ? 0.582 -25.592 5.483 1.00 74.44 397 GLY A CA 1
ATOM 2968 C C . GLY A 1 397 ? -0.609 -26.180 6.246 1.00 74.44 397 GLY A C 1
ATOM 2969 O O . GLY A 1 397 ? -0.609 -27.378 6.525 1.00 74.44 397 GLY A O 1
ATOM 2970 N N . THR A 1 398 ? -1.640 -25.387 6.557 1.00 79.06 398 THR A N 1
ATOM 2971 C CA . THR A 1 398 ? -2.849 -25.891 7.228 1.00 79.06 398 THR A CA 1
ATOM 2972 C C . THR A 1 398 ? -3.700 -26.715 6.261 1.00 79.06 398 THR A C 1
ATOM 2974 O O . THR A 1 398 ? -3.830 -26.368 5.084 1.00 79.06 398 THR A O 1
ATOM 2977 N N . ALA A 1 399 ? -4.320 -27.784 6.759 1.00 84.81 399 ALA A N 1
ATOM 2978 C CA . ALA A 1 399 ? -5.288 -28.578 6.014 1.00 84.81 399 ALA A CA 1
ATOM 2979 C C . ALA A 1 399 ? -6.645 -28.549 6.726 1.00 84.81 399 ALA A C 1
ATOM 2981 O O . ALA A 1 399 ? -6.704 -28.675 7.947 1.00 84.81 399 ALA A O 1
ATOM 2982 N N . LEU A 1 400 ? -7.721 -28.390 5.959 1.00 84.62 400 LEU A N 1
ATOM 2983 C CA . LEU A 1 400 ? -9.098 -28.477 6.440 1.00 84.62 400 LEU A CA 1
ATOM 2984 C C . LEU A 1 400 ? -9.807 -29.603 5.701 1.00 84.62 400 LEU A C 1
ATOM 2986 O O . LEU A 1 400 ? -9.724 -29.681 4.477 1.00 84.62 400 LEU A O 1
ATOM 2990 N N . THR A 1 401 ? -10.515 -30.454 6.433 1.00 90.81 401 THR A N 1
ATOM 2991 C CA . THR A 1 401 ? -11.320 -31.539 5.869 1.00 90.81 401 THR A CA 1
ATOM 2992 C C . THR A 1 401 ? -12.800 -31.325 6.168 1.00 90.81 401 THR A C 1
ATOM 2994 O O . THR A 1 401 ? -13.158 -30.715 7.176 1.00 90.81 401 THR A O 1
ATOM 2997 N N . GLY A 1 402 ? -13.669 -31.801 5.281 1.00 90.31 402 GLY A N 1
ATOM 2998 C CA . GLY A 1 402 ? -15.118 -31.729 5.449 1.00 90.31 402 GLY A CA 1
ATOM 2999 C C . GLY A 1 402 ? -15.851 -32.576 4.417 1.00 90.31 402 GLY A C 1
ATOM 3000 O O . GLY A 1 402 ? -15.219 -33.287 3.640 1.00 90.31 402 GLY A O 1
ATOM 3001 N N . ASN A 1 403 ? -17.177 -32.481 4.395 1.00 92.12 403 ASN A N 1
ATOM 3002 C CA . ASN A 1 403 ? -18.028 -33.136 3.406 1.00 92.12 403 ASN A CA 1
ATOM 3003 C C . ASN A 1 403 ? -18.895 -32.091 2.708 1.00 92.12 403 ASN A C 1
ATOM 3005 O O . ASN A 1 403 ? -19.351 -31.140 3.344 1.00 92.12 403 ASN A O 1
ATOM 3009 N N . LEU A 1 404 ? -19.120 -32.276 1.408 1.00 90.50 404 LEU A N 1
ATOM 3010 C CA . LEU A 1 404 ? -20.139 -31.531 0.679 1.00 90.50 404 LEU A CA 1
ATOM 3011 C C . LEU A 1 404 ? -21.534 -31.899 1.195 1.00 90.50 404 LEU A C 1
ATOM 3013 O O . LEU A 1 404 ? -21.752 -32.996 1.711 1.00 90.50 404 LEU A O 1
ATOM 3017 N N . ASP A 1 405 ? -22.481 -30.986 1.038 1.00 90.19 405 ASP A N 1
ATOM 3018 C CA . ASP A 1 405 ? -23.893 -31.242 1.276 1.00 90.19 405 ASP A CA 1
ATOM 3019 C C . ASP A 1 405 ? -24.531 -32.063 0.135 1.00 90.19 405 ASP A C 1
ATOM 3021 O O . ASP A 1 405 ? -23.892 -32.444 -0.854 1.00 90.19 405 ASP A O 1
ATOM 3025 N N . ASP A 1 406 ? -25.826 -32.339 0.271 1.00 87.50 406 ASP A N 1
ATOM 3026 C CA . ASP A 1 406 ? -26.626 -33.065 -0.722 1.00 87.50 406 ASP A CA 1
ATOM 3027 C C . ASP A 1 406 ? -26.814 -32.284 -2.042 1.00 87.50 406 ASP A C 1
ATOM 3029 O O . ASP A 1 406 ? -27.289 -32.837 -3.032 1.00 87.50 406 ASP A O 1
ATOM 3033 N N . SER A 1 407 ? -26.415 -31.008 -2.091 1.00 86.56 407 SER A N 1
ATOM 3034 C CA . SER A 1 407 ? -26.371 -30.181 -3.303 1.00 86.56 407 SER A CA 1
ATOM 3035 C C . SER A 1 407 ? -24.970 -30.084 -3.919 1.00 86.56 407 SER A C 1
ATOM 3037 O O . SER A 1 407 ? -24.772 -29.335 -4.878 1.00 86.56 407 SER A O 1
ATOM 3039 N N . GLY A 1 408 ? -24.000 -30.847 -3.402 1.00 85.31 408 GLY A N 1
ATOM 3040 C CA . GLY A 1 408 ? -22.614 -30.842 -3.871 1.00 85.31 408 GLY A CA 1
ATOM 3041 C C . GLY A 1 408 ? -21.865 -29.559 -3.521 1.00 85.31 408 GLY A C 1
ATOM 3042 O O . GLY A 1 408 ? -20.930 -29.176 -4.229 1.00 85.31 408 GLY A O 1
ATOM 3043 N N . LYS A 1 409 ? -22.280 -28.871 -2.451 1.00 90.12 409 LYS A N 1
ATOM 3044 C CA . LYS A 1 409 ? -21.697 -27.601 -2.020 1.00 90.12 409 LYS A CA 1
ATOM 3045 C C . LYS A 1 409 ? -21.150 -27.678 -0.605 1.00 90.12 409 LYS A C 1
ATOM 3047 O O . LYS A 1 409 ? -21.593 -28.472 0.214 1.00 90.12 409 LYS A O 1
ATOM 3052 N N . ALA A 1 410 ? -20.176 -26.832 -0.307 1.00 89.19 410 ALA A N 1
ATOM 3053 C CA . ALA A 1 410 ? -19.754 -26.579 1.064 1.00 89.19 410 ALA A CA 1
ATOM 3054 C C . ALA A 1 410 ? -19.341 -25.123 1.218 1.00 89.19 410 ALA A C 1
ATOM 3056 O O . ALA A 1 410 ? -18.730 -24.539 0.322 1.00 89.19 410 ALA A O 1
ATOM 3057 N N . LYS A 1 411 ? -19.661 -24.550 2.376 1.00 88.44 411 LYS A N 1
ATOM 3058 C CA . LYS A 1 411 ? -19.292 -23.184 2.732 1.00 88.44 411 LYS A CA 1
ATOM 3059 C C . LYS A 1 411 ? -18.305 -23.227 3.890 1.00 88.44 411 LYS A C 1
ATOM 3061 O O . LYS A 1 411 ? -18.637 -23.701 4.972 1.00 88.44 411 LYS A O 1
ATOM 3066 N N . ILE A 1 412 ? -17.096 -22.733 3.655 1.00 86.38 412 ILE A N 1
ATOM 3067 C CA . ILE A 1 412 ? -16.049 -22.650 4.668 1.00 86.38 412 ILE A CA 1
ATOM 3068 C C . ILE A 1 412 ? -15.940 -21.194 5.087 1.00 86.38 412 ILE A C 1
ATOM 3070 O O . ILE A 1 412 ? -15.486 -20.336 4.326 1.00 86.38 412 ILE A O 1
ATOM 3074 N N . GLU A 1 413 ? -16.375 -20.927 6.311 1.00 76.31 413 GLU A N 1
ATOM 3075 C CA . GLU A 1 413 ? -16.237 -19.622 6.941 1.00 76.31 413 GLU A CA 1
ATOM 3076 C C . GLU A 1 413 ? -14.849 -19.506 7.584 1.00 76.31 413 GLU A C 1
ATOM 3078 O O . GLU A 1 413 ? -14.291 -20.488 8.072 1.00 76.31 413 GLU A O 1
ATOM 3083 N N . ASN A 1 414 ? -14.280 -18.299 7.577 1.00 70.25 414 ASN A N 1
ATOM 3084 C CA . ASN A 1 414 ? -12.964 -18.000 8.159 1.00 70.25 414 ASN A CA 1
ATOM 3085 C C . ASN A 1 414 ? -11.779 -18.743 7.507 1.00 70.25 414 ASN A C 1
ATOM 3087 O O . ASN A 1 414 ? -10.812 -19.091 8.188 1.00 70.25 414 ASN A O 1
ATOM 3091 N N . ALA A 1 415 ? -11.819 -18.976 6.190 1.00 71.19 415 ALA A N 1
ATOM 3092 C CA . ALA A 1 415 ? -10.698 -19.603 5.497 1.00 71.19 415 ALA A CA 1
ATOM 3093 C C . ALA A 1 415 ? -9.432 -18.711 5.530 1.00 71.19 415 ALA A C 1
ATOM 3095 O O . ALA A 1 415 ? -9.540 -17.500 5.300 1.00 71.19 415 ALA A O 1
ATOM 3096 N N . PRO A 1 416 ? -8.234 -19.281 5.782 1.00 63.34 416 PRO A N 1
ATOM 3097 C CA . PRO A 1 416 ? -6.975 -18.546 5.719 1.00 63.34 416 PRO A CA 1
ATOM 3098 C C . PRO A 1 416 ? -6.746 -17.890 4.346 1.00 63.34 416 PRO A C 1
ATOM 3100 O O . PRO A 1 416 ? -7.023 -18.516 3.320 1.00 63.34 416 PRO A O 1
ATOM 3103 N N . PRO A 1 417 ? -6.201 -16.662 4.297 1.00 56.75 417 PRO A N 1
ATOM 3104 C CA . PRO A 1 417 ? -5.885 -15.997 3.039 1.00 56.75 417 PRO A CA 1
ATOM 3105 C C . PRO A 1 417 ? -4.703 -16.677 2.330 1.00 56.75 417 PRO A C 1
ATOM 3107 O O . PRO A 1 417 ? -3.750 -17.124 2.969 1.00 56.75 417 PRO A O 1
ATOM 3110 N N . GLY A 1 418 ? -4.744 -16.710 0.996 1.00 62.12 418 GLY A N 1
ATOM 3111 C CA . GLY A 1 418 ? -3.678 -17.256 0.149 1.00 62.12 418 GLY A CA 1
ATOM 3112 C C . GLY A 1 418 ? -4.184 -18.261 -0.886 1.00 62.12 418 GLY A C 1
ATOM 3113 O O . GLY A 1 418 ? -5.380 -18.532 -0.979 1.00 62.12 418 GLY A O 1
ATOM 3114 N N . GLN A 1 419 ? -3.264 -18.813 -1.685 1.00 69.44 419 GLN A N 1
ATOM 3115 C CA . GLN A 1 419 ? -3.602 -19.919 -2.582 1.00 69.44 419 GLN A CA 1
ATOM 3116 C C . GLN A 1 419 ? -3.923 -21.179 -1.778 1.00 69.44 419 GLN A C 1
ATOM 3118 O O . GLN A 1 419 ? -3.331 -21.450 -0.730 1.00 69.44 419 GLN A O 1
ATOM 3123 N N . TYR A 1 420 ? -4.857 -21.959 -2.299 1.00 83.25 420 TYR A N 1
ATOM 3124 C CA . TYR A 1 420 ? -5.241 -23.241 -1.743 1.00 83.25 420 TYR A CA 1
ATOM 3125 C C . TYR A 1 420 ? -5.465 -24.242 -2.871 1.00 83.25 420 TYR A C 1
ATOM 3127 O O . TYR A 1 420 ? -5.752 -23.874 -4.010 1.00 83.25 420 TYR A O 1
ATOM 3135 N N . THR A 1 421 ? -5.337 -25.519 -2.541 1.00 85.81 421 THR A N 1
ATOM 3136 C CA . THR A 1 421 ? -5.713 -26.630 -3.418 1.00 85.81 421 THR A CA 1
ATOM 3137 C C . THR A 1 421 ? -6.844 -27.399 -2.758 1.00 85.81 421 THR A C 1
ATOM 3139 O O . THR A 1 421 ? -6.838 -27.581 -1.540 1.00 85.81 421 THR A O 1
ATOM 3142 N N . VAL A 1 422 ? -7.834 -27.812 -3.547 1.00 85.44 422 VAL A N 1
ATOM 3143 C CA . VAL A 1 422 ? -8.964 -28.612 -3.067 1.00 85.44 422 VAL A CA 1
ATOM 3144 C C . VAL A 1 422 ? -8.874 -29.987 -3.702 1.00 85.44 422 VAL A C 1
ATOM 3146 O O . VAL A 1 422 ? -8.792 -30.108 -4.922 1.00 85.44 422 VAL A O 1
ATOM 3149 N N . GLN A 1 423 ? -8.895 -31.015 -2.866 1.00 85.88 423 GLN A N 1
ATOM 3150 C CA . GLN A 1 423 ? -8.988 -32.403 -3.281 1.00 85.88 423 GLN A CA 1
ATOM 3151 C C . GLN A 1 423 ? -10.359 -32.935 -2.871 1.00 85.88 423 GLN A C 1
ATOM 3153 O O . GLN A 1 423 ? -10.684 -32.924 -1.686 1.00 85.88 423 GLN A O 1
ATOM 3158 N N . TYR A 1 424 ? -11.148 -33.390 -3.841 1.00 84.88 424 TYR A N 1
ATOM 3159 C CA . TYR A 1 424 ? -12.452 -34.015 -3.612 1.00 84.88 424 TYR A CA 1
ATOM 3160 C C . TYR A 1 424 ? -12.329 -35.544 -3.618 1.00 84.88 424 TYR A C 1
ATOM 3162 O O . TYR A 1 424 ? -11.492 -36.100 -4.329 1.00 84.88 424 TYR A O 1
ATOM 3170 N N . GLY A 1 425 ? -13.157 -36.206 -2.816 1.00 83.00 425 GLY A N 1
ATOM 3171 C CA . GLY A 1 425 ? -13.422 -37.641 -2.866 1.00 83.00 425 GLY A CA 1
ATOM 3172 C C . GLY A 1 425 ? -14.684 -37.959 -3.667 1.00 83.00 425 GLY A C 1
ATOM 3173 O O . GLY A 1 425 ? -15.162 -37.133 -4.443 1.00 83.00 425 GLY A O 1
ATOM 3174 N N . GLU A 1 426 ? -15.215 -39.166 -3.482 1.00 84.56 426 GLU A N 1
ATOM 3175 C CA . GLU A 1 426 ? -16.316 -39.691 -4.299 1.00 84.56 426 GLU A CA 1
ATOM 3176 C C . GLU A 1 426 ? -17.707 -39.304 -3.787 1.00 84.56 426 GLU A C 1
ATOM 3178 O O . GLU A 1 426 ? -17.899 -38.989 -2.612 1.00 84.56 426 GLU A O 1
ATOM 3183 N N . ASP A 1 427 ? -18.685 -39.371 -4.692 1.00 84.50 427 ASP A N 1
ATOM 3184 C CA . ASP A 1 427 ? -20.108 -39.228 -4.385 1.00 84.50 427 ASP A CA 1
ATOM 3185 C C . ASP A 1 427 ? -20.568 -40.307 -3.396 1.00 84.50 427 ASP A C 1
ATOM 3187 O O . ASP A 1 427 ? -20.210 -41.470 -3.527 1.00 84.50 427 ASP A O 1
ATOM 3191 N N . LYS A 1 428 ? -21.416 -39.956 -2.431 1.00 84.25 428 LYS A N 1
ATOM 3192 C CA . LYS A 1 428 ? -21.956 -40.895 -1.439 1.00 84.25 428 LYS A CA 1
ATOM 3193 C C . LYS A 1 428 ? -22.905 -41.945 -2.042 1.00 84.25 428 LYS A C 1
ATOM 3195 O O . LYS A 1 428 ? -23.144 -42.984 -1.420 1.00 84.25 428 LYS A O 1
ATOM 3200 N N . ARG A 1 429 ? -23.517 -41.673 -3.198 1.00 84.12 429 ARG A N 1
ATOM 3201 C CA . ARG A 1 429 ? -24.495 -42.563 -3.845 1.00 84.12 429 ARG A CA 1
ATOM 3202 C C . ARG A 1 429 ? -23.827 -43.813 -4.408 1.00 84.12 429 ARG A C 1
ATOM 3204 O O . ARG A 1 429 ? -22.652 -43.812 -4.759 1.00 84.12 429 ARG A O 1
ATOM 3211 N N . ASN A 1 430 ? -24.607 -44.882 -4.552 1.00 77.75 430 ASN A N 1
ATOM 3212 C CA . ASN A 1 430 ? -24.156 -46.050 -5.305 1.00 77.75 430 ASN A CA 1
ATOM 3213 C C . ASN A 1 430 ? -23.957 -45.664 -6.773 1.00 77.75 430 ASN A C 1
ATOM 3215 O O . ASN A 1 430 ? -24.766 -44.918 -7.327 1.00 77.75 430 ASN A O 1
ATOM 3219 N N . TYR A 1 431 ? -22.894 -46.182 -7.381 1.00 76.12 431 TYR A N 1
ATOM 3220 C CA . TYR A 1 431 ? -22.603 -45.933 -8.783 1.00 76.12 431 TYR A CA 1
ATOM 3221 C C . TYR A 1 431 ? -23.703 -46.490 -9.694 1.00 76.12 431 TYR A C 1
ATOM 3223 O O . TYR A 1 431 ? -24.078 -47.659 -9.592 1.00 76.12 431 TYR A O 1
ATOM 3231 N N . LEU A 1 432 ? -24.196 -45.647 -10.593 1.00 70.12 432 LEU A N 1
ATOM 3232 C CA . LEU A 1 432 ? -25.174 -45.948 -11.626 1.00 70.12 432 LEU A CA 1
ATOM 3233 C C . LEU A 1 432 ? -24.562 -45.554 -12.976 1.00 70.12 432 LEU A C 1
ATOM 3235 O O . LEU A 1 432 ? -24.338 -44.360 -13.202 1.00 70.12 432 LEU A O 1
ATOM 3239 N N . PRO A 1 433 ? -24.274 -46.523 -13.863 1.00 63.06 433 PRO A N 1
ATOM 3240 C CA . PRO A 1 433 ? -23.847 -46.232 -15.225 1.00 63.06 433 PRO A CA 1
ATOM 3241 C C . PRO A 1 433 ? -24.932 -45.438 -15.963 1.00 63.06 433 PRO A C 1
ATOM 3243 O O . PRO A 1 433 ? -26.102 -45.825 -15.952 1.00 63.06 433 PRO A O 1
ATOM 3246 N N . GLU A 1 434 ? -24.551 -44.345 -16.615 1.00 59.56 434 GLU A N 1
ATOM 3247 C CA . GLU A 1 434 ? -25.431 -43.558 -17.477 1.00 59.56 434 GLU A CA 1
ATOM 3248 C C . GLU A 1 434 ? -25.069 -43.807 -18.942 1.00 59.56 434 GLU A C 1
ATOM 3250 O O . GLU A 1 434 ? -23.943 -43.571 -19.382 1.00 59.56 434 GLU A O 1
ATOM 3255 N N . ASP A 1 435 ? -26.043 -44.273 -19.721 1.00 50.88 435 ASP A N 1
ATOM 3256 C CA . ASP A 1 435 ? -25.889 -44.504 -21.154 1.00 50.88 435 ASP A CA 1
ATOM 3257 C C . ASP A 1 435 ? -25.991 -43.181 -21.936 1.00 50.88 435 ASP A C 1
ATOM 3259 O O . ASP A 1 435 ? -27.022 -42.840 -22.516 1.00 50.88 435 ASP A O 1
ATOM 3263 N N . ASN A 1 436 ? -24.897 -42.421 -21.941 1.00 47.91 436 ASN A N 1
ATOM 3264 C CA . ASN A 1 436 ? -24.768 -41.164 -22.681 1.00 47.91 436 ASN A CA 1
ATOM 3265 C C . ASN A 1 436 ? -24.120 -41.375 -24.064 1.00 47.91 436 ASN A C 1
ATOM 3267 O O . ASN A 1 436 ? -23.197 -40.651 -24.439 1.00 47.91 436 ASN A O 1
ATOM 3271 N N . ARG A 1 437 ? -24.582 -42.377 -24.831 1.00 46.88 437 ARG A N 1
ATOM 3272 C CA . ARG A 1 437 ? -24.115 -42.667 -26.204 1.00 46.88 437 ARG A CA 1
ATOM 3273 C C . ARG A 1 437 ? -24.158 -41.420 -27.112 1.00 46.88 437 ARG A C 1
ATOM 3275 O O . ARG A 1 437 ? -25.251 -40.963 -27.459 1.00 46.88 437 ARG A O 1
ATOM 3282 N N . PRO A 1 438 ? -23.020 -40.905 -27.616 1.00 38.00 438 PRO A N 1
ATOM 3283 C CA . PRO A 1 438 ? -23.039 -40.043 -28.792 1.00 38.00 438 PRO A CA 1
ATOM 3284 C C . PRO A 1 438 ? -23.444 -40.867 -30.029 1.00 38.00 438 PRO A C 1
ATOM 3286 O O . PRO A 1 438 ? -23.023 -42.014 -30.193 1.00 38.00 438 PRO A O 1
ATOM 3289 N N . LYS A 1 439 ? -24.268 -40.301 -30.923 1.00 36.69 439 LYS A N 1
ATOM 3290 C CA . LYS A 1 439 ? -24.597 -40.950 -32.207 1.00 36.69 439 LYS A CA 1
ATOM 3291 C C . LYS A 1 439 ? -23.320 -41.111 -33.037 1.00 36.69 439 LYS A C 1
ATOM 3293 O O . LYS A 1 439 ? -22.628 -40.127 -33.282 1.00 36.69 439 LYS A O 1
ATOM 3298 N N . ASN A 1 440 ? -23.038 -42.338 -33.479 1.00 38.91 440 ASN A N 1
ATOM 3299 C CA . ASN A 1 440 ? -21.884 -42.664 -34.317 1.00 38.91 440 ASN A CA 1
ATOM 3300 C C . ASN A 1 440 ? -21.956 -41.883 -35.657 1.00 38.91 440 ASN A C 1
ATOM 3302 O O . ASN A 1 440 ? -22.871 -42.146 -36.442 1.00 38.91 440 ASN A O 1
ATOM 3306 N N . PRO A 1 441 ? -21.016 -40.958 -35.945 1.00 36.69 441 PRO A N 1
ATOM 3307 C CA . PRO A 1 441 ? -21.005 -40.169 -37.184 1.00 36.69 441 PRO A CA 1
ATOM 3308 C C . PRO A 1 441 ? -20.746 -41.006 -38.446 1.00 36.69 441 PRO A C 1
ATOM 3310 O O . PRO A 1 441 ? -21.068 -40.571 -39.546 1.00 36.69 441 PRO A O 1
ATOM 3313 N N . LEU A 1 442 ? -20.177 -42.203 -38.281 1.00 37.56 442 LEU A N 1
ATOM 3314 C CA . LEU A 1 442 ? -19.794 -43.132 -39.347 1.00 37.56 442 LEU A CA 1
ATOM 3315 C C . LEU A 1 442 ? -20.799 -44.283 -39.514 1.00 37.56 442 LEU A C 1
ATOM 3317 O O . LEU A 1 442 ? -20.569 -45.194 -40.313 1.00 37.56 442 LEU A O 1
ATOM 3321 N N . TYR A 1 443 ? -21.913 -44.273 -38.770 1.00 37.88 443 TYR A N 1
ATOM 3322 C CA . TYR A 1 443 ? -22.940 -45.309 -38.871 1.00 37.88 443 TYR A CA 1
ATOM 3323 C C . TYR A 1 443 ? -23.518 -45.348 -40.295 1.00 37.88 443 TYR A C 1
ATOM 3325 O O . TYR A 1 443 ? -24.167 -44.403 -40.738 1.00 37.88 443 TYR A O 1
ATOM 3333 N N . GLY A 1 444 ? -23.248 -46.443 -41.014 1.00 42.03 444 GLY A N 1
ATOM 3334 C CA . GLY A 1 444 ? -23.639 -46.642 -42.414 1.00 42.03 444 GLY A CA 1
ATOM 3335 C C . GLY A 1 444 ? -22.646 -46.127 -43.467 1.00 42.03 444 GLY A C 1
ATOM 3336 O O . GLY A 1 444 ? -22.903 -46.323 -44.650 1.00 42.03 444 GLY A O 1
ATOM 3337 N N . GLN A 1 445 ? -21.527 -45.503 -43.075 1.00 41.16 445 GLN A N 1
ATOM 3338 C CA . GLN A 1 445 ? -20.538 -44.939 -44.013 1.00 41.16 445 GLN A CA 1
ATOM 3339 C C . GLN A 1 445 ? -19.352 -45.870 -44.308 1.00 41.16 445 GLN A C 1
ATOM 3341 O O . GLN A 1 445 ? -18.747 -45.763 -45.370 1.00 41.16 445 GLN A O 1
ATOM 3346 N N . ILE A 1 446 ? -19.034 -46.802 -43.402 1.00 43.28 446 ILE A N 1
ATOM 3347 C CA . ILE A 1 446 ? -17.978 -47.806 -43.597 1.00 43.28 446 ILE A CA 1
ATOM 3348 C C . ILE A 1 446 ? -18.583 -49.191 -43.382 1.00 43.28 446 ILE A C 1
ATOM 3350 O O . ILE A 1 446 ? -19.102 -49.501 -42.309 1.00 43.28 446 ILE A O 1
ATOM 3354 N N . THR A 1 447 ? -18.538 -50.029 -44.416 1.00 47.41 447 THR A N 1
ATOM 3355 C CA . THR A 1 447 ? -18.993 -51.424 -44.334 1.00 47.41 447 THR A CA 1
ATOM 3356 C C . THR A 1 447 ? -17.914 -52.324 -43.709 1.00 47.41 447 THR A C 1
ATOM 3358 O O . THR A 1 447 ? -16.724 -52.029 -43.843 1.00 47.41 447 THR A O 1
ATOM 3361 N N . PRO A 1 448 ? -18.278 -53.464 -43.085 1.00 43.22 448 PRO A N 1
ATOM 3362 C CA . PRO A 1 448 ? -17.303 -54.421 -42.547 1.00 43.22 448 PRO A CA 1
ATOM 3363 C C . PRO A 1 448 ? -16.263 -54.892 -43.580 1.00 43.22 448 PRO A C 1
ATOM 3365 O O . PRO A 1 448 ? -15.102 -55.106 -43.243 1.00 43.22 448 PRO A O 1
ATOM 3368 N N . ALA A 1 449 ? -16.658 -54.990 -44.855 1.00 47.94 449 ALA A N 1
ATOM 3369 C CA . ALA A 1 449 ? -15.765 -55.346 -45.956 1.00 47.94 449 ALA A CA 1
ATOM 3370 C C . ALA A 1 449 ? -14.725 -54.249 -46.255 1.00 47.94 449 ALA A C 1
ATOM 3372 O O . ALA A 1 449 ? -13.554 -54.554 -46.457 1.00 47.94 449 ALA A O 1
ATOM 3373 N N . GLN A 1 450 ? -15.124 -52.972 -46.226 1.00 48.03 450 GLN A N 1
ATOM 3374 C CA . GLN A 1 450 ? -14.198 -51.845 -46.401 1.00 48.03 450 GLN A CA 1
ATOM 3375 C C . GLN A 1 450 ? -13.223 -51.716 -45.227 1.00 48.03 450 GLN A C 1
ATOM 3377 O O . GLN A 1 450 ? -12.046 -51.446 -45.444 1.00 48.03 450 GLN A O 1
ATOM 3382 N N . ALA A 1 451 ? -13.677 -51.971 -43.997 1.00 42.84 451 ALA A N 1
ATOM 3383 C CA . ALA A 1 451 ? -12.807 -51.971 -42.823 1.00 42.84 451 ALA A CA 1
ATOM 3384 C C . ALA A 1 451 ? -11.732 -53.075 -42.896 1.00 42.84 451 ALA A C 1
ATOM 3386 O O . ALA A 1 451 ? -10.568 -52.820 -42.593 1.00 42.84 451 ALA A O 1
ATOM 3387 N N . ALA A 1 452 ? -12.090 -54.278 -43.364 1.00 44.28 452 ALA A N 1
ATOM 3388 C CA . ALA A 1 452 ? -11.138 -55.375 -43.563 1.00 44.28 452 ALA A CA 1
ATOM 3389 C C . ALA A 1 452 ? -10.102 -55.073 -44.667 1.00 44.28 452 ALA A C 1
ATOM 3391 O O . ALA A 1 452 ? -8.923 -55.401 -44.520 1.00 44.28 452 ALA A O 1
ATOM 3392 N N . GLU A 1 453 ? -10.518 -54.407 -45.747 1.00 47.25 453 GLU A N 1
ATOM 3393 C CA . GLU A 1 453 ? -9.637 -54.011 -46.855 1.00 47.25 453 GLU A CA 1
ATOM 3394 C C . GLU A 1 453 ? -8.652 -52.899 -46.449 1.00 47.25 453 GLU A C 1
ATOM 3396 O O . GLU A 1 453 ? -7.479 -52.926 -46.826 1.00 47.25 453 GLU A O 1
ATOM 3401 N N . MET A 1 454 ? -9.088 -51.946 -45.618 1.00 48.38 454 MET A N 1
ATOM 3402 C CA . MET A 1 454 ? -8.225 -50.896 -45.057 1.00 48.38 454 MET A CA 1
ATOM 3403 C C . MET A 1 454 ? -7.121 -51.475 -44.159 1.00 48.38 454 MET A C 1
ATOM 3405 O O . MET A 1 454 ? -5.982 -51.013 -44.208 1.00 48.38 454 MET A O 1
ATOM 3409 N N . VAL A 1 455 ? -7.431 -52.528 -43.394 1.00 43.53 455 VAL A N 1
ATOM 3410 C CA . VAL A 1 455 ? -6.455 -53.251 -42.559 1.00 43.53 455 VAL A CA 1
ATOM 3411 C C . VAL A 1 455 ? -5.458 -54.033 -43.416 1.00 43.53 455 VAL A C 1
ATOM 3413 O O . VAL A 1 455 ? -4.266 -54.036 -43.123 1.00 43.53 455 VAL A O 1
ATOM 3416 N N . ARG A 1 456 ? -5.916 -54.659 -44.506 1.00 46.66 456 ARG A N 1
ATOM 3417 C CA . ARG A 1 456 ? -5.043 -55.410 -45.423 1.00 46.66 456 ARG A CA 1
ATOM 3418 C C . ARG A 1 456 ? -4.105 -54.526 -46.241 1.00 46.66 456 ARG A C 1
ATOM 3420 O O . ARG A 1 456 ? -2.990 -54.941 -46.540 1.00 46.66 456 ARG A O 1
ATOM 3427 N N . SER A 1 457 ? -4.570 -53.343 -46.632 1.00 50.06 457 SER A N 1
ATOM 3428 C CA . SER A 1 457 ? -3.859 -52.440 -47.545 1.00 50.06 457 SER A CA 1
ATOM 3429 C C . SER A 1 457 ? -3.026 -51.366 -46.840 1.00 50.06 457 SER A C 1
ATOM 3431 O O . SER A 1 457 ? -2.226 -50.701 -47.494 1.00 50.06 457 SER A O 1
ATOM 3433 N N . GLY A 1 458 ? -3.215 -51.161 -45.530 1.00 43.81 458 GLY A N 1
ATOM 3434 C CA . GLY A 1 458 ? -2.557 -50.091 -44.770 1.00 43.81 458 GLY A CA 1
ATOM 3435 C C . GLY A 1 458 ? -2.993 -48.675 -45.176 1.00 43.81 458 GLY A C 1
ATOM 3436 O O . GLY A 1 458 ? -2.384 -47.698 -44.744 1.00 43.81 458 GLY A O 1
ATOM 3437 N N . ASN A 1 459 ? -4.029 -48.543 -46.011 1.00 50.25 459 ASN A N 1
ATOM 3438 C CA . ASN A 1 459 ? -4.479 -47.266 -46.552 1.00 50.25 459 ASN A CA 1
ATOM 3439 C C . ASN A 1 459 ? -5.523 -46.610 -45.631 1.00 50.25 459 ASN A C 1
ATOM 3441 O O . ASN A 1 459 ? -6.677 -47.035 -45.563 1.00 50.25 459 ASN A O 1
ATOM 3445 N N . THR A 1 460 ? -5.119 -45.547 -44.934 1.00 48.53 460 THR A N 1
ATOM 3446 C CA . THR A 1 460 ? -5.950 -44.792 -43.981 1.00 48.53 460 THR A CA 1
ATOM 3447 C C . THR A 1 460 ? -6.664 -43.588 -44.602 1.00 48.53 460 THR A C 1
ATOM 3449 O O . THR A 1 460 ? -7.364 -42.867 -43.891 1.00 48.53 460 THR A O 1
ATOM 3452 N N . ALA A 1 461 ? -6.554 -43.375 -45.921 1.00 45.44 461 ALA A N 1
ATOM 3453 C CA . ALA A 1 461 ? -7.187 -42.253 -46.623 1.00 45.44 461 ALA A CA 1
ATOM 3454 C C . ALA A 1 461 ? -8.701 -42.067 -46.337 1.00 45.44 461 ALA A C 1
ATOM 3456 O O . ALA A 1 461 ? -9.113 -40.921 -46.147 1.00 45.44 461 ALA A O 1
ATOM 3457 N N . PRO A 1 462 ? -9.526 -43.127 -46.175 1.00 47.25 462 PRO A N 1
ATOM 3458 C CA . PRO A 1 462 ? -10.948 -42.969 -45.836 1.00 47.25 462 PRO A CA 1
ATOM 3459 C C . PRO A 1 462 ? -11.210 -42.353 -44.448 1.00 47.25 462 PRO A C 1
ATOM 3461 O O . PRO A 1 462 ? -12.267 -41.770 -44.223 1.00 47.25 462 PRO A O 1
ATOM 3464 N N . LEU A 1 463 ? -10.255 -42.448 -43.510 1.00 41.97 463 LEU A N 1
ATOM 3465 C CA . LEU A 1 463 ? -10.342 -41.816 -42.182 1.00 41.97 463 LEU A CA 1
ATOM 3466 C C . LEU A 1 463 ? -10.046 -40.311 -42.239 1.00 41.97 463 LEU A C 1
ATOM 3468 O O . LEU A 1 463 ? -10.520 -39.555 -41.394 1.00 41.97 463 LEU A O 1
ATOM 3472 N N . ILE A 1 464 ? -9.264 -39.881 -43.233 1.00 43.31 464 ILE A N 1
ATOM 3473 C CA . ILE A 1 464 ? -8.915 -38.475 -43.468 1.00 43.31 464 ILE A CA 1
ATOM 3474 C C . ILE A 1 464 ? -10.078 -37.761 -44.169 1.00 43.31 464 ILE A C 1
ATOM 3476 O O . ILE A 1 464 ? -10.398 -36.623 -43.833 1.00 43.31 464 ILE A O 1
ATOM 3480 N N . GLU A 1 465 ? -10.751 -38.445 -45.096 1.00 42.66 465 GLU A N 1
ATOM 3481 C CA . GLU A 1 465 ? -11.861 -37.885 -45.879 1.00 42.66 465 GLU A CA 1
ATOM 3482 C C . GLU A 1 465 ? -13.162 -37.725 -45.067 1.00 42.66 465 GLU A C 1
ATOM 3484 O O . GLU A 1 465 ? -13.991 -36.874 -45.380 1.00 42.66 465 GLU A O 1
ATOM 3489 N N . ALA A 1 466 ? -13.312 -38.468 -43.966 1.00 43.94 466 ALA A N 1
ATOM 3490 C CA . ALA A 1 466 ? -14.448 -38.349 -43.052 1.00 43.94 466 ALA A CA 1
ATOM 3491 C C . ALA A 1 466 ? -14.296 -37.242 -41.985 1.00 43.94 466 ALA A C 1
ATOM 3493 O O . ALA A 1 466 ? -15.162 -37.125 -41.113 1.00 43.94 466 ALA A O 1
ATOM 3494 N N . ASN A 1 467 ? -13.224 -36.433 -42.005 1.00 36.44 467 ASN A N 1
ATOM 3495 C CA . ASN A 1 467 ? -12.877 -35.608 -40.850 1.00 36.44 467 ASN A CA 1
ATOM 3496 C C . ASN A 1 467 ? -12.966 -34.089 -41.059 1.00 36.44 467 ASN A C 1
ATOM 3498 O O . ASN A 1 467 ? -12.046 -33.427 -41.535 1.00 36.44 467 ASN A O 1
ATOM 3502 N N . GLY A 1 468 ? -14.062 -33.526 -40.557 1.00 39.44 468 GLY A N 1
ATOM 3503 C CA . GLY A 1 468 ? -14.175 -32.124 -40.184 1.00 39.44 468 GLY A CA 1
ATOM 3504 C C . GLY A 1 468 ? -14.150 -31.917 -38.669 1.00 39.44 468 GLY A C 1
ATOM 3505 O O . GLY A 1 468 ? -14.988 -31.161 -38.210 1.00 39.44 468 GLY A O 1
ATOM 3506 N N . ILE A 1 469 ? -13.269 -32.572 -37.893 1.00 35.62 469 ILE A N 1
ATOM 3507 C CA . ILE A 1 469 ? -12.854 -32.185 -36.522 1.00 35.62 469 ILE A CA 1
ATOM 3508 C C . ILE A 1 469 ? -11.443 -32.762 -36.219 1.00 35.62 469 ILE A C 1
ATOM 3510 O O . ILE A 1 469 ? -11.235 -33.966 -36.191 1.00 35.62 469 ILE A O 1
ATOM 3514 N N . ALA A 1 470 ? -10.486 -31.896 -35.866 1.00 33.03 470 ALA A N 1
ATOM 3515 C CA . ALA A 1 470 ? -9.179 -32.208 -35.249 1.00 33.03 470 ALA A CA 1
ATOM 3516 C C . ALA A 1 470 ? -7.999 -32.617 -36.167 1.00 33.03 470 ALA A C 1
ATOM 3518 O O . ALA A 1 470 ? -7.653 -33.782 -36.338 1.00 33.03 470 ALA A O 1
ATOM 3519 N N . THR A 1 471 ? -7.255 -31.606 -36.619 1.00 37.19 471 THR A N 1
ATOM 3520 C CA . THR A 1 471 ? -5.985 -31.688 -37.366 1.00 37.19 471 THR A CA 1
ATOM 3521 C C . THR A 1 471 ? -4.738 -31.967 -36.497 1.00 37.19 471 THR A C 1
ATOM 3523 O O . THR A 1 471 ? -3.628 -31.639 -36.899 1.00 37.19 471 THR A O 1
ATOM 3526 N N . GLN A 1 472 ? -4.877 -32.550 -35.297 1.00 40.00 472 GLN A N 1
ATOM 3527 C CA . GLN A 1 472 ? -3.745 -32.798 -34.373 1.00 40.00 472 GLN A CA 1
ATOM 3528 C C . GLN A 1 472 ? -3.599 -34.255 -33.887 1.00 40.00 472 GLN A C 1
ATOM 3530 O O . GLN A 1 472 ? -2.774 -34.524 -33.021 1.00 40.00 472 GLN A O 1
ATOM 3535 N N . ALA A 1 473 ? -4.359 -35.212 -34.430 1.00 36.59 473 ALA A N 1
ATOM 3536 C CA . ALA A 1 473 ? -4.480 -36.551 -33.838 1.00 36.59 473 ALA A CA 1
ATOM 3537 C C . ALA A 1 473 ? -3.747 -37.702 -34.567 1.00 36.59 473 ALA A C 1
ATOM 3539 O O . ALA A 1 473 ? -3.877 -38.832 -34.123 1.00 36.59 473 ALA A O 1
ATOM 3540 N N . GLY A 1 474 ? -2.989 -37.476 -35.647 1.00 40.56 474 GLY A N 1
ATOM 3541 C CA . GLY A 1 474 ? -2.485 -38.553 -36.530 1.00 40.56 474 GLY A CA 1
ATOM 3542 C C . GLY A 1 474 ? -1.683 -39.676 -35.844 1.00 40.56 474 GLY A C 1
ATOM 3543 O O . GLY A 1 474 ? -2.123 -40.824 -35.828 1.00 40.56 474 GLY A O 1
ATOM 3544 N N . ASP A 1 475 ? -0.544 -39.353 -35.226 1.00 37.81 475 ASP A N 1
ATOM 3545 C CA . ASP A 1 475 ? 0.352 -40.365 -34.628 1.00 37.81 475 ASP A CA 1
ATOM 3546 C C . ASP A 1 475 ? -0.183 -40.937 -33.301 1.00 37.81 475 ASP A C 1
ATOM 3548 O O . ASP A 1 475 ? 0.036 -42.098 -32.952 1.00 37.81 475 ASP A O 1
ATOM 3552 N N . TRP A 1 476 ? -0.948 -40.130 -32.564 1.00 41.19 476 TRP A N 1
ATOM 3553 C CA . TRP A 1 476 ? -1.575 -40.507 -31.295 1.00 41.19 476 TRP A CA 1
ATOM 3554 C C . TRP A 1 476 ? -2.792 -41.431 -31.485 1.00 41.19 476 TRP A C 1
ATOM 3556 O O . TRP A 1 476 ? -2.985 -42.381 -30.719 1.00 41.19 476 TRP A O 1
ATOM 3566 N N . LEU A 1 477 ? -3.584 -41.206 -32.538 1.00 39.75 477 LEU A N 1
ATOM 3567 C CA . LEU A 1 477 ? -4.711 -42.059 -32.916 1.00 39.75 477 LEU A CA 1
ATOM 3568 C C . LEU A 1 477 ? -4.218 -43.427 -33.411 1.00 39.75 477 LEU A C 1
ATOM 3570 O O . LEU A 1 477 ? -4.810 -44.447 -33.064 1.00 39.75 477 LEU A O 1
ATOM 3574 N N . TRP A 1 478 ? -3.089 -43.468 -34.132 1.00 43.50 478 TRP A N 1
ATOM 3575 C CA . TRP A 1 478 ? -2.480 -44.714 -34.614 1.00 43.50 478 TRP A CA 1
ATOM 3576 C C . TRP A 1 478 ? -2.021 -45.635 -33.473 1.00 43.50 478 TRP A C 1
ATOM 3578 O O . TRP A 1 478 ? -2.333 -46.825 -33.477 1.00 43.50 478 TRP A O 1
ATOM 3588 N N . GLY A 1 479 ? -1.389 -45.085 -32.429 1.00 41.91 479 GLY A N 1
ATOM 3589 C CA . GLY A 1 479 ? -1.014 -45.855 -31.232 1.00 41.91 479 GLY A CA 1
ATOM 3590 C C . GLY A 1 479 ? -2.207 -46.388 -30.423 1.00 41.91 479 GLY A C 1
ATOM 3591 O O . GLY A 1 479 ? -2.074 -47.373 -29.702 1.00 41.91 479 GLY A O 1
ATOM 3592 N N . THR A 1 480 ? -3.384 -45.774 -30.570 1.00 43.94 480 THR A N 1
ATOM 3593 C CA . THR A 1 480 ? -4.632 -46.204 -29.914 1.00 43.94 480 THR A CA 1
ATOM 3594 C C . THR A 1 480 ? -5.373 -47.277 -30.735 1.00 43.94 480 THR A C 1
ATOM 3596 O O . THR A 1 480 ? -6.073 -48.127 -30.182 1.00 43.94 480 THR A O 1
ATOM 3599 N N . LEU A 1 481 ? -5.169 -47.292 -32.058 1.00 47.47 481 LEU A N 1
ATOM 3600 C CA . LEU A 1 481 ? -5.706 -48.299 -32.981 1.00 47.47 481 LEU A CA 1
ATOM 3601 C C . LEU A 1 481 ? -4.958 -49.647 -32.914 1.00 47.47 481 LEU A C 1
ATOM 3603 O O . LEU A 1 481 ? -5.567 -50.679 -33.200 1.00 47.47 481 LEU A O 1
ATOM 3607 N N . GLN A 1 482 ? -3.694 -49.666 -32.467 1.00 47.53 482 GLN A N 1
ATOM 3608 C CA . GLN A 1 482 ? -2.890 -50.893 -32.312 1.00 47.53 482 GLN A CA 1
ATOM 3609 C C . GLN A 1 482 ? -3.396 -51.852 -31.213 1.00 47.53 482 GLN A C 1
ATOM 3611 O O . GLN A 1 482 ? -3.233 -53.060 -31.353 1.00 47.53 482 GLN A O 1
ATOM 3616 N N . GLY A 1 483 ? -4.066 -51.364 -30.161 1.00 55.94 483 GLY A N 1
ATOM 3617 C CA . GLY A 1 483 ? -4.635 -52.234 -29.117 1.00 55.94 483 GLY A CA 1
ATOM 3618 C C . GLY A 1 483 ? -3.608 -53.083 -28.369 1.00 55.94 483 GLY A C 1
ATOM 3619 O O . GLY A 1 483 ? -2.502 -52.616 -28.115 1.00 55.94 483 GLY A O 1
ATOM 3620 N N . ASP A 1 484 ? -3.966 -54.336 -28.067 1.00 51.59 484 ASP A N 1
ATOM 3621 C CA . ASP A 1 484 ? -3.094 -55.305 -27.375 1.00 51.59 484 ASP A CA 1
ATOM 3622 C C . ASP A 1 484 ? -1.888 -55.785 -28.213 1.00 51.59 484 ASP A C 1
ATOM 3624 O O . ASP A 1 484 ? -1.007 -56.455 -27.688 1.00 51.59 484 ASP A O 1
ATOM 3628 N N . PHE A 1 485 ? -1.773 -55.386 -29.488 1.00 47.50 485 PHE A N 1
ATOM 3629 C CA . PHE A 1 485 ? -0.536 -55.563 -30.269 1.00 47.50 485 PHE A CA 1
ATOM 3630 C C . PHE A 1 485 ? 0.556 -54.544 -29.901 1.00 47.50 485 PHE A C 1
ATOM 3632 O O . PHE A 1 485 ? 1.714 -54.705 -30.288 1.00 47.50 485 PHE A O 1
ATOM 3639 N N . ASN A 1 486 ? 0.213 -53.484 -29.162 1.00 53.97 486 ASN A N 1
ATOM 3640 C CA . ASN A 1 486 ? 1.192 -52.605 -28.537 1.00 53.97 486 ASN A CA 1
ATOM 3641 C C . ASN A 1 486 ? 1.538 -53.172 -27.155 1.00 53.97 486 ASN A C 1
ATOM 3643 O O . ASN A 1 486 ? 0.750 -53.058 -26.221 1.00 53.97 486 ASN A O 1
ATOM 3647 N N . GLN A 1 487 ? 2.732 -53.748 -27.012 1.00 50.44 487 GLN A N 1
ATOM 3648 C CA . GLN A 1 487 ? 3.183 -54.342 -25.749 1.00 50.44 487 GLN A CA 1
ATOM 3649 C C . GLN A 1 487 ? 3.475 -53.292 -24.661 1.00 50.44 487 GLN A C 1
ATOM 3651 O O . GLN A 1 487 ? 3.576 -53.636 -23.485 1.00 50.44 487 GLN A O 1
ATOM 3656 N N . ASN A 1 488 ? 3.589 -51.993 -25.004 1.00 51.31 488 ASN A N 1
ATOM 3657 C CA . ASN A 1 488 ? 3.921 -50.961 -24.021 1.00 51.31 488 ASN A CA 1
ATOM 3658 C C . ASN A 1 488 ? 3.151 -49.617 -24.139 1.00 51.31 488 ASN A C 1
ATOM 3660 O O . ASN A 1 488 ? 3.765 -48.553 -24.211 1.00 51.31 488 ASN A O 1
ATOM 3664 N N . PRO A 1 489 ? 1.803 -49.611 -24.060 1.00 55.34 489 PRO A N 1
ATOM 3665 C CA . PRO A 1 489 ? 0.997 -48.390 -24.142 1.00 55.34 489 PRO A CA 1
ATOM 3666 C C . PRO A 1 489 ? 1.154 -47.495 -22.904 1.00 55.34 489 PRO A C 1
ATOM 3668 O O . PRO A 1 489 ? 1.265 -47.986 -21.776 1.00 55.34 489 PRO A O 1
ATOM 3671 N N . SER A 1 490 ? 1.120 -46.176 -23.090 1.00 54.84 490 SER A N 1
ATOM 3672 C CA . SER A 1 490 ? 1.069 -45.219 -21.980 1.00 54.84 490 SER A CA 1
ATOM 3673 C C . SER A 1 490 ? -0.293 -45.260 -21.267 1.00 54.84 490 SER A C 1
ATOM 3675 O O . SER A 1 490 ? -1.314 -45.608 -21.862 1.00 54.84 490 SER A O 1
ATOM 3677 N N . THR A 1 491 ? -0.355 -44.848 -19.994 1.00 50.25 491 THR A N 1
ATOM 3678 C CA . THR A 1 491 ? -1.618 -44.789 -19.224 1.00 50.25 491 THR A CA 1
ATOM 3679 C C . THR A 1 491 ? -2.691 -43.950 -19.931 1.00 50.25 491 THR A C 1
ATOM 3681 O O . THR A 1 491 ? -3.870 -44.295 -19.901 1.00 50.25 491 THR A O 1
ATOM 3684 N N . SER A 1 492 ? -2.294 -42.874 -20.620 1.00 45.78 492 SER A N 1
ATOM 3685 C CA . SER A 1 492 ? -3.214 -42.047 -21.406 1.00 45.78 492 SER A CA 1
ATOM 3686 C C . SER A 1 492 ? -3.729 -42.757 -22.662 1.00 45.78 492 SER A C 1
ATOM 3688 O O . SER A 1 492 ? -4.895 -42.582 -23.002 1.00 45.78 492 SER A O 1
ATOM 3690 N N . GLN A 1 493 ? -2.921 -43.600 -23.315 1.00 50.84 493 GLN A N 1
ATOM 3691 C CA . GLN A 1 493 ? -3.354 -44.416 -24.458 1.00 50.84 493 GLN A CA 1
ATOM 3692 C C . GLN A 1 493 ? -4.358 -45.503 -24.045 1.00 50.84 493 GLN A C 1
ATOM 3694 O O . GLN A 1 493 ? -5.347 -45.704 -24.745 1.00 50.84 493 GLN A O 1
ATOM 3699 N N . ILE A 1 494 ? -4.168 -46.145 -22.886 1.00 56.16 494 ILE A N 1
ATOM 3700 C CA . ILE A 1 494 ? -5.107 -47.157 -22.361 1.00 56.16 494 ILE A CA 1
ATOM 3701 C C . ILE A 1 494 ? -6.467 -46.518 -22.033 1.00 56.16 494 ILE A C 1
ATOM 3703 O O . ILE A 1 494 ? -7.516 -47.036 -22.422 1.00 56.16 494 ILE A O 1
ATOM 3707 N N . VAL A 1 495 ? -6.458 -45.357 -21.367 1.00 51.38 495 VAL A N 1
ATOM 3708 C CA . VAL A 1 495 ? -7.673 -44.600 -21.014 1.00 51.38 495 VAL A CA 1
ATOM 3709 C C . VAL A 1 495 ? -8.450 -44.164 -22.259 1.00 51.38 495 VAL A C 1
ATOM 3711 O O . VAL A 1 495 ? -9.671 -44.293 -22.306 1.00 51.38 495 VAL A O 1
ATOM 3714 N N . VAL A 1 496 ? -7.759 -43.675 -23.288 1.00 50.78 496 VAL A N 1
ATOM 3715 C CA . VAL A 1 496 ? -8.395 -43.235 -24.539 1.00 50.78 496 VAL A CA 1
ATOM 3716 C C . VAL A 1 496 ? -8.899 -44.429 -25.350 1.00 50.78 496 VAL A C 1
ATOM 3718 O O . VAL A 1 496 ? -10.019 -44.379 -25.850 1.00 50.78 496 VAL A O 1
ATOM 3721 N N . GLY A 1 497 ? -8.132 -45.520 -25.429 1.00 54.53 497 GLY A N 1
ATOM 3722 C CA . GLY A 1 497 ? -8.560 -46.757 -26.090 1.00 54.53 497 GLY A CA 1
ATOM 3723 C C . GLY A 1 497 ? -9.829 -47.340 -25.467 1.00 54.53 497 GLY A C 1
ATOM 3724 O O . GLY A 1 497 ? -10.742 -47.724 -26.191 1.00 54.53 497 GLY A O 1
ATOM 3725 N N . THR A 1 498 ? -9.932 -47.287 -24.137 1.00 56.62 498 THR A N 1
ATOM 3726 C CA . THR A 1 498 ? -11.132 -47.684 -23.381 1.00 56.62 498 THR A CA 1
ATOM 3727 C C . THR A 1 498 ? -12.350 -46.819 -23.732 1.00 56.62 498 THR A C 1
ATOM 3729 O O . THR A 1 498 ? -13.462 -47.320 -23.826 1.00 56.62 498 THR A O 1
ATOM 3732 N N . LEU A 1 499 ? -12.164 -45.514 -23.961 1.00 52.38 499 LEU A N 1
ATOM 3733 C CA . LEU A 1 499 ? -13.257 -44.621 -24.370 1.00 52.38 499 LEU A CA 1
ATOM 3734 C C . LEU A 1 499 ? -13.705 -44.856 -25.822 1.00 52.38 499 LEU A C 1
ATOM 3736 O O . LEU A 1 499 ? -14.874 -44.644 -26.135 1.00 52.38 499 LEU A O 1
ATOM 3740 N N . ILE A 1 500 ? -12.789 -45.266 -26.706 1.00 53.06 500 ILE A N 1
ATOM 3741 C CA . ILE A 1 500 ? -13.084 -45.548 -28.121 1.00 53.06 500 ILE A CA 1
ATOM 3742 C C . ILE A 1 500 ? -13.795 -46.894 -28.280 1.00 53.06 500 ILE A C 1
ATOM 3744 O O . ILE A 1 500 ? -14.730 -46.981 -29.078 1.00 53.06 500 ILE A O 1
ATOM 3748 N N . SER A 1 501 ? -13.411 -47.914 -27.503 1.00 54.50 501 SER A N 1
ATOM 3749 C CA . SER A 1 501 ? -14.081 -49.220 -27.543 1.00 54.50 501 SER A CA 1
ATOM 3750 C C . SER A 1 501 ? -15.558 -49.111 -27.168 1.00 54.50 501 SER A C 1
ATOM 3752 O O . SER A 1 501 ? -16.371 -49.837 -27.698 1.00 54.50 501 SER A O 1
ATOM 3754 N N . MET A 1 502 ? -15.964 -48.114 -26.382 1.00 51.91 502 MET A N 1
ATOM 3755 C CA . MET A 1 502 ? -17.367 -47.913 -25.986 1.00 51.91 502 MET A CA 1
ATOM 3756 C C . MET A 1 502 ? -18.314 -47.460 -27.118 1.00 51.91 502 MET A C 1
ATOM 3758 O O . MET A 1 502 ? -19.508 -47.264 -26.877 1.00 51.91 502 MET A O 1
ATOM 3762 N N . ILE A 1 503 ? -17.824 -47.269 -28.350 1.00 49.78 503 ILE A N 1
ATOM 3763 C CA . ILE A 1 503 ? -18.653 -46.932 -29.517 1.00 49.78 503 ILE A CA 1
ATOM 3764 C C . ILE A 1 503 ? -19.215 -48.228 -30.146 1.00 49.78 503 ILE A C 1
ATOM 3766 O O . ILE A 1 503 ? -18.435 -49.102 -30.529 1.00 49.78 503 ILE A O 1
ATOM 3770 N N . PRO A 1 504 ? -20.546 -48.362 -30.350 1.00 43.62 504 PRO A N 1
ATOM 3771 C CA . PRO A 1 504 ? -21.136 -49.565 -30.947 1.00 43.62 504 PRO A CA 1
ATOM 3772 C C . PRO A 1 504 ? -20.538 -49.892 -32.328 1.00 43.62 504 PRO A C 1
ATOM 3774 O O . PRO A 1 504 ? -20.334 -48.982 -33.134 1.00 43.62 504 PRO A O 1
ATOM 3777 N N . ILE A 1 505 ? -20.306 -51.182 -32.615 1.00 48.78 505 ILE A N 1
ATOM 3778 C CA . ILE A 1 505 ? -19.558 -51.743 -33.771 1.00 48.78 505 ILE A CA 1
ATOM 3779 C C . ILE A 1 505 ? -18.030 -51.616 -33.637 1.00 48.78 505 ILE A C 1
ATOM 3781 O O . ILE A 1 505 ? -17.328 -52.582 -33.927 1.00 48.78 505 ILE A O 1
ATOM 3785 N N . ILE A 1 506 ? -17.506 -50.485 -33.152 1.00 52.22 506 ILE A N 1
ATOM 3786 C CA . ILE A 1 506 ? -16.066 -50.336 -32.865 1.00 52.22 506 ILE A CA 1
ATOM 3787 C C . ILE A 1 506 ? -15.656 -51.254 -31.701 1.00 52.22 506 ILE A C 1
ATOM 3789 O O . ILE A 1 506 ? -14.628 -51.916 -31.808 1.00 52.22 506 ILE A O 1
ATOM 3793 N N . ASP A 1 507 ? -16.499 -51.370 -30.668 1.00 51.75 507 ASP A N 1
ATOM 3794 C CA . ASP A 1 507 ? -16.364 -52.310 -29.535 1.00 51.75 507 ASP A CA 1
ATOM 3795 C C . ASP A 1 507 ? -16.100 -53.745 -30.019 1.00 51.75 507 ASP A C 1
ATOM 3797 O O . ASP A 1 507 ? -15.074 -54.343 -29.717 1.00 51.75 507 ASP A O 1
ATOM 3801 N N . GLN A 1 508 ? -16.959 -54.246 -30.915 1.00 52.81 508 GLN A N 1
ATOM 3802 C CA . GLN A 1 508 ? -16.881 -55.611 -31.444 1.00 52.81 508 GLN A CA 1
ATOM 3803 C C . GLN A 1 508 ? -15.610 -55.854 -32.265 1.00 52.81 508 GLN A C 1
ATOM 3805 O O . GLN A 1 508 ? -15.036 -56.937 -32.207 1.00 52.81 508 GLN A O 1
ATOM 3810 N N . VAL A 1 509 ? -15.152 -54.856 -33.028 1.00 55.12 509 VAL A N 1
ATOM 3811 C CA . VAL A 1 509 ? -13.910 -54.952 -33.813 1.00 55.12 509 VAL A CA 1
ATOM 3812 C C . VAL A 1 509 ? -12.681 -54.908 -32.901 1.00 55.12 509 VAL A C 1
ATOM 3814 O O . VAL A 1 509 ? -11.722 -55.646 -33.129 1.00 55.12 509 VAL A O 1
ATOM 3817 N N . MET A 1 510 ? -12.703 -54.070 -31.860 1.00 58.50 510 MET A N 1
ATOM 3818 C CA . MET A 1 510 ? -11.619 -53.961 -30.883 1.00 58.50 510 MET A CA 1
ATOM 3819 C C . MET A 1 510 ? -11.508 -55.207 -30.003 1.00 58.50 510 MET A C 1
ATOM 3821 O O . MET A 1 510 ? -10.393 -55.651 -29.741 1.00 58.50 510 MET A O 1
ATOM 3825 N N . ASP A 1 511 ? -12.627 -55.815 -29.614 1.00 58.84 511 ASP A N 1
ATOM 3826 C CA . ASP A 1 511 ? -12.620 -57.071 -28.867 1.00 58.84 511 ASP A CA 1
ATOM 3827 C C . ASP A 1 511 ? -12.155 -58.245 -29.728 1.00 58.84 511 ASP A C 1
ATOM 3829 O O . ASP A 1 511 ? -11.341 -59.041 -29.270 1.00 58.84 511 ASP A O 1
ATOM 3833 N N . LEU A 1 512 ? -12.564 -58.322 -31.000 1.00 58.25 512 LEU A N 1
ATOM 3834 C CA . LEU A 1 512 ? -12.080 -59.358 -31.920 1.00 58.25 512 LEU A CA 1
ATOM 3835 C C . LEU A 1 512 ? -10.565 -59.234 -32.168 1.00 58.25 512 LEU A C 1
ATOM 3837 O O . LEU A 1 512 ? -9.852 -60.239 -32.214 1.00 58.25 512 LEU A O 1
ATOM 3841 N N . ARG A 1 513 ? -10.061 -57.997 -32.274 1.00 61.31 513 ARG A N 1
ATOM 3842 C CA . ARG A 1 513 ? -8.626 -57.681 -32.355 1.00 61.31 513 ARG A CA 1
ATOM 3843 C C . ARG A 1 513 ? -7.883 -58.101 -31.084 1.00 61.31 513 ARG A C 1
ATOM 3845 O O . ARG A 1 513 ? -6.860 -58.767 -31.196 1.00 61.31 513 ARG A O 1
ATOM 3852 N N . ASP A 1 514 ? -8.379 -57.731 -29.903 1.00 61.59 514 ASP A N 1
ATOM 3853 C CA . ASP A 1 514 ? -7.730 -58.035 -28.620 1.00 61.59 514 ASP A CA 1
ATOM 3854 C C . ASP A 1 514 ? -7.778 -59.543 -28.300 1.00 61.59 514 ASP A C 1
ATOM 3856 O O . ASP A 1 514 ? -6.812 -60.090 -27.773 1.00 61.59 514 ASP A O 1
ATOM 3860 N N . ILE A 1 515 ? -8.850 -60.252 -28.674 1.00 64.62 515 ILE A N 1
ATOM 3861 C CA . ILE A 1 515 ? -8.918 -61.722 -28.596 1.00 64.62 515 ILE A CA 1
ATOM 3862 C C . ILE A 1 515 ? -7.864 -62.341 -29.517 1.00 64.62 515 ILE A C 1
ATOM 3864 O O . ILE A 1 515 ? -7.135 -63.228 -29.092 1.00 64.62 515 ILE A O 1
ATOM 3868 N N . THR A 1 516 ? -7.732 -61.849 -30.753 1.00 56.09 516 THR A N 1
ATOM 3869 C CA . THR A 1 516 ? -6.722 -62.348 -31.704 1.00 56.09 516 THR A CA 1
ATOM 3870 C C . THR A 1 516 ? -5.297 -62.113 -31.192 1.00 56.09 516 THR A C 1
ATOM 3872 O O . THR A 1 516 ? -4.464 -63.011 -31.290 1.00 56.09 516 THR A O 1
ATOM 3875 N N . ALA A 1 517 ? -5.027 -60.940 -30.610 1.00 58.06 517 ALA A N 1
ATOM 3876 C CA . ALA A 1 517 ? -3.730 -60.600 -30.028 1.00 58.06 517 ALA A CA 1
ATOM 3877 C C . ALA A 1 517 ? -3.375 -61.512 -28.845 1.00 58.06 517 ALA A C 1
ATOM 3879 O O . ALA A 1 517 ? -2.305 -62.109 -28.841 1.00 58.06 517 ALA A O 1
ATOM 3880 N N . ASN A 1 518 ? -4.286 -61.684 -27.881 1.00 59.69 518 ASN A N 1
ATOM 3881 C CA . ASN A 1 518 ? -4.031 -62.521 -26.706 1.00 59.69 518 ASN A CA 1
ATOM 3882 C C . ASN A 1 518 ? -3.996 -64.023 -27.046 1.00 59.69 518 ASN A C 1
ATOM 3884 O O . ASN A 1 518 ? -3.247 -64.763 -26.422 1.00 59.69 518 ASN A O 1
ATOM 3888 N N . VAL A 1 519 ? -4.750 -64.487 -28.051 1.00 60.50 519 VAL A N 1
ATOM 3889 C CA . VAL A 1 519 ? -4.648 -65.873 -28.547 1.00 60.50 519 VAL A CA 1
ATOM 3890 C C . VAL A 1 519 ? -3.298 -66.116 -29.223 1.00 60.50 519 VAL A C 1
ATOM 3892 O O . VAL A 1 519 ? -2.712 -67.166 -28.996 1.00 60.50 519 VAL A O 1
ATOM 3895 N N . MET A 1 520 ? -2.788 -65.157 -30.009 1.00 55.69 520 MET A N 1
ATOM 3896 C CA . MET A 1 520 ? -1.434 -65.232 -30.578 1.00 55.69 520 MET A CA 1
ATOM 3897 C C . MET A 1 520 ? -0.350 -65.221 -29.496 1.00 55.69 520 MET A C 1
ATOM 3899 O O . MET A 1 520 ? 0.628 -65.956 -29.605 1.00 55.69 520 MET A O 1
ATOM 3903 N N . LEU A 1 521 ? -0.537 -64.411 -28.456 1.00 58.03 521 LEU A N 1
ATOM 3904 C CA . LEU A 1 521 ? 0.381 -64.295 -27.329 1.00 58.03 521 LEU A CA 1
ATOM 3905 C C . LEU A 1 521 ? 0.438 -65.594 -26.502 1.00 58.03 521 LEU A C 1
ATOM 3907 O O . LEU A 1 521 ? 1.509 -66.110 -26.219 1.00 58.03 521 LEU A O 1
ATOM 3911 N N . LEU A 1 522 ? -0.722 -66.191 -26.209 1.00 58.56 522 LEU A N 1
ATOM 3912 C CA . LEU A 1 522 ? -0.844 -67.453 -25.466 1.00 58.56 522 LEU A CA 1
ATOM 3913 C C . LEU A 1 522 ? -0.472 -68.705 -26.283 1.00 58.56 522 LEU A C 1
ATOM 3915 O O . LEU A 1 522 ? -0.459 -69.805 -25.734 1.00 58.56 522 LEU A O 1
ATOM 3919 N N . THR A 1 523 ? -0.198 -68.565 -27.584 1.00 57.66 523 THR A N 1
ATOM 3920 C CA . THR A 1 523 ? 0.428 -69.627 -28.393 1.00 57.66 523 THR A CA 1
ATOM 3921 C C . THR A 1 523 ? 1.955 -69.654 -28.292 1.00 57.66 523 THR A C 1
ATOM 3923 O O . THR A 1 523 ? 2.556 -70.576 -28.841 1.00 57.66 523 THR A O 1
ATOM 3926 N N . ASP A 1 524 ? 2.576 -68.682 -27.618 1.00 60.66 524 ASP A N 1
ATOM 3927 C CA . ASP A 1 524 ? 4.000 -68.715 -27.271 1.00 60.66 524 ASP A CA 1
ATOM 3928 C C . ASP A 1 524 ? 4.206 -69.516 -25.966 1.00 60.66 524 ASP A C 1
ATOM 3930 O O . ASP A 1 524 ? 3.527 -69.272 -24.964 1.00 60.66 524 ASP A O 1
ATOM 3934 N N . ASP A 1 525 ? 5.113 -70.499 -25.976 1.00 52.06 525 ASP A N 1
ATOM 3935 C CA . ASP A 1 525 ? 5.280 -71.492 -24.898 1.00 52.06 525 ASP A CA 1
ATOM 3936 C C . ASP A 1 525 ? 5.746 -70.859 -23.568 1.00 52.06 525 ASP A C 1
ATOM 3938 O O . ASP A 1 525 ? 5.429 -71.369 -22.485 1.00 52.06 525 ASP A O 1
ATOM 3942 N N . ASP A 1 526 ? 6.471 -69.736 -23.638 1.00 54.41 526 ASP A N 1
ATOM 3943 C CA . ASP A 1 526 ? 6.975 -69.009 -22.467 1.00 54.41 526 ASP A CA 1
ATOM 3944 C C . ASP A 1 526 ? 5.880 -68.147 -21.807 1.00 54.41 526 ASP A C 1
ATOM 3946 O O . ASP A 1 526 ? 5.799 -68.074 -20.578 1.00 54.41 526 ASP A O 1
ATOM 3950 N N . GLU A 1 527 ? 4.989 -67.546 -22.602 1.00 54.88 527 GLU A N 1
ATOM 3951 C CA . GLU A 1 527 ? 3.898 -66.689 -22.112 1.00 54.88 527 GLU A CA 1
ATOM 3952 C C . GLU A 1 527 ? 2.649 -67.489 -21.703 1.00 54.88 527 GLU A C 1
ATOM 3954 O O . GLU A 1 527 ? 1.885 -67.058 -20.838 1.00 54.88 527 GLU A O 1
ATOM 3959 N N . ALA A 1 528 ? 2.468 -68.707 -22.226 1.00 55.09 528 ALA A N 1
ATOM 3960 C CA . ALA A 1 528 ? 1.382 -69.608 -21.831 1.00 55.09 528 ALA A CA 1
ATOM 3961 C C . ALA A 1 528 ? 1.430 -70.031 -20.345 1.00 55.09 528 ALA A C 1
ATOM 3963 O O . ALA A 1 528 ? 0.411 -70.460 -19.795 1.00 55.09 528 ALA A O 1
ATOM 3964 N N . ASN A 1 529 ? 2.586 -69.903 -19.683 1.00 56.38 529 ASN A N 1
ATOM 3965 C CA . ASN A 1 529 ? 2.756 -70.164 -18.248 1.00 56.38 529 ASN A CA 1
ATOM 3966 C C . ASN A 1 529 ? 2.697 -68.892 -17.379 1.00 56.38 529 ASN A C 1
ATOM 3968 O O . ASN A 1 529 ? 2.787 -68.995 -16.152 1.00 56.38 529 ASN A O 1
ATOM 3972 N N . ASP A 1 530 ? 2.534 -67.709 -17.980 1.00 67.12 530 ASP A N 1
ATOM 3973 C CA . ASP A 1 530 ? 2.447 -66.447 -17.251 1.00 67.12 530 ASP A CA 1
ATOM 3974 C C . ASP A 1 530 ? 1.016 -66.182 -16.761 1.00 67.12 530 ASP A C 1
ATOM 3976 O O . ASP A 1 530 ? 0.041 -66.157 -17.516 1.00 67.12 530 ASP A O 1
ATOM 3980 N N . THR A 1 531 ? 0.886 -65.953 -15.455 1.00 61.97 531 THR A N 1
ATOM 3981 C CA . THR A 1 531 ? -0.396 -65.619 -14.827 1.00 61.97 531 THR A CA 1
ATOM 3982 C C . THR A 1 531 ? -0.928 -64.273 -15.330 1.00 61.97 531 THR A C 1
ATOM 3984 O O . THR A 1 531 ? -2.145 -64.114 -15.449 1.00 61.97 531 THR A O 1
ATOM 3987 N N . ASP A 1 532 ? -0.046 -63.334 -15.687 1.00 60.47 532 ASP A N 1
ATOM 3988 C CA . ASP A 1 532 ? -0.433 -62.014 -16.191 1.00 60.47 532 ASP A CA 1
ATOM 3989 C C . ASP A 1 532 ? -1.006 -62.090 -17.618 1.00 60.47 532 ASP A C 1
ATOM 3991 O O . ASP A 1 532 ? -1.989 -61.404 -17.917 1.00 60.47 532 ASP A O 1
ATOM 3995 N N . ALA A 1 533 ? -0.493 -62.989 -18.468 1.00 60.28 533 ALA A N 1
ATOM 3996 C CA . ALA A 1 533 ? -1.023 -63.247 -19.811 1.00 60.28 533 ALA A CA 1
ATOM 3997 C C . ALA A 1 533 ? -2.442 -63.848 -19.762 1.00 60.28 533 ALA A C 1
ATOM 3999 O O . ALA A 1 533 ? -3.358 -63.393 -20.458 1.00 60.28 533 ALA A O 1
ATOM 4000 N N . TRP A 1 534 ? -2.678 -64.808 -18.861 1.00 62.56 534 TRP A N 1
ATOM 4001 C CA . TRP A 1 534 ? -4.014 -65.372 -18.627 1.00 62.56 534 TRP A CA 1
ATOM 4002 C C . TRP A 1 534 ? -4.990 -64.365 -18.005 1.00 62.56 534 TRP A C 1
ATOM 4004 O O . TRP A 1 534 ? -6.183 -64.360 -18.335 1.00 62.56 534 TRP A O 1
ATOM 4014 N N . LEU A 1 535 ? -4.507 -63.479 -17.133 1.00 62.19 535 LEU A N 1
ATOM 4015 C CA . LEU A 1 535 ? -5.314 -62.415 -16.541 1.00 62.19 535 LEU A CA 1
ATOM 4016 C C . LEU A 1 535 ? -5.698 -61.349 -17.583 1.00 62.19 535 LEU A C 1
ATOM 4018 O O . LEU A 1 535 ? -6.851 -60.909 -17.611 1.00 62.19 535 LEU A O 1
ATOM 4022 N N . ALA A 1 536 ? -4.780 -60.989 -18.486 1.00 63.94 536 ALA A N 1
ATOM 4023 C CA . ALA A 1 536 ? -5.034 -60.100 -19.621 1.00 63.94 536 ALA A CA 1
ATOM 4024 C C . ALA A 1 536 ? -6.051 -60.694 -20.614 1.00 63.94 536 ALA A C 1
ATOM 4026 O O . ALA A 1 536 ? -6.962 -59.991 -21.069 1.00 63.94 536 ALA A O 1
ATOM 4027 N N . PHE A 1 537 ? -5.967 -62.000 -20.885 1.00 65.50 537 PHE A N 1
ATOM 4028 C CA . PHE A 1 537 ? -6.952 -62.721 -21.696 1.00 65.50 537 PHE A CA 1
ATOM 4029 C C . PHE A 1 537 ? -8.338 -62.752 -21.032 1.00 65.50 537 PHE A C 1
ATOM 4031 O O . PHE A 1 537 ? -9.349 -62.451 -21.669 1.00 65.50 537 PHE A O 1
ATOM 4038 N N . THR A 1 538 ? -8.393 -63.012 -19.723 1.00 65.00 538 THR A N 1
ATOM 4039 C CA . THR A 1 538 ? -9.649 -63.025 -18.953 1.00 65.00 538 THR A CA 1
ATOM 4040 C C . THR A 1 538 ? -10.315 -61.644 -18.931 1.00 65.00 538 THR A C 1
ATOM 4042 O O . THR A 1 538 ? -11.517 -61.526 -19.168 1.00 65.00 538 THR A O 1
ATOM 4045 N N . LEU A 1 539 ? -9.537 -60.575 -18.725 1.00 65.56 539 LEU A N 1
ATOM 4046 C CA . LEU A 1 539 ? -10.017 -59.189 -18.819 1.00 65.56 539 LEU A CA 1
ATOM 4047 C C . LEU A 1 539 ? -10.546 -58.849 -20.215 1.00 65.56 539 LEU A C 1
ATOM 4049 O O . LEU A 1 539 ? -11.506 -58.090 -20.343 1.00 65.56 539 LEU A O 1
ATOM 4053 N N . THR A 1 540 ? -9.949 -59.424 -21.258 1.00 67.38 540 THR A N 1
ATOM 4054 C CA . THR A 1 540 ? -10.407 -59.262 -22.641 1.00 67.38 540 THR A CA 1
ATOM 4055 C C . THR A 1 540 ? -11.770 -59.910 -22.875 1.00 67.38 540 THR A C 1
ATOM 4057 O O . THR A 1 540 ? -12.607 -59.293 -23.529 1.00 67.38 540 THR A O 1
ATOM 4060 N N . GLY A 1 541 ? -12.039 -61.068 -22.263 1.00 63.28 541 GLY A N 1
ATOM 4061 C CA . GLY A 1 541 ? -13.359 -61.710 -22.282 1.00 63.28 541 GLY A CA 1
ATOM 4062 C C . GLY A 1 541 ? -14.445 -60.914 -21.548 1.00 63.28 541 GLY A C 1
ATOM 4063 O O . GLY A 1 541 ? -15.571 -60.828 -22.026 1.00 63.28 541 GLY A O 1
ATOM 4064 N N . ILE A 1 542 ? -14.105 -60.250 -20.437 1.00 65.06 542 ILE A N 1
ATOM 4065 C CA . ILE A 1 542 ? -15.030 -59.353 -19.717 1.00 65.06 542 ILE A CA 1
ATOM 4066 C C . ILE A 1 542 ? -15.430 -58.155 -20.593 1.00 65.06 542 ILE A C 1
ATOM 4068 O O . ILE A 1 542 ? -16.564 -57.693 -20.502 1.00 65.06 542 ILE A O 1
ATOM 4072 N N . GLY A 1 543 ? -14.529 -57.701 -21.475 1.00 58.97 543 GLY A N 1
ATOM 4073 C CA . GLY A 1 543 ? -14.760 -56.642 -22.467 1.00 58.97 543 GLY A CA 1
ATOM 4074 C C . GLY A 1 543 ? -15.965 -56.860 -23.381 1.00 58.97 543 GLY A C 1
ATOM 4075 O O . GLY A 1 543 ? -16.594 -55.883 -23.762 1.00 58.97 543 GLY A O 1
ATOM 4076 N N . LEU A 1 544 ? -16.342 -58.121 -23.632 1.00 62.81 544 LEU A N 1
ATOM 4077 C CA . LEU A 1 544 ? -17.437 -58.500 -24.534 1.00 62.81 544 LEU A CA 1
ATOM 4078 C C . LEU A 1 544 ? -18.829 -58.077 -24.044 1.00 62.81 544 LEU A C 1
ATOM 4080 O O . LEU A 1 544 ? -19.788 -58.117 -24.817 1.00 62.81 544 LEU A O 1
ATOM 4084 N N . VAL A 1 545 ? -18.963 -57.686 -22.771 1.00 60.19 545 VAL A N 1
ATOM 4085 C CA . VAL A 1 545 ? -20.190 -57.075 -22.250 1.00 60.19 545 VAL A CA 1
ATOM 4086 C C . VAL A 1 545 ? -20.189 -55.592 -22.635 1.00 60.19 545 VAL A C 1
ATOM 4088 O O . VAL A 1 545 ? -19.378 -54.836 -22.090 1.00 60.19 545 VAL A O 1
ATOM 4091 N N . PRO A 1 546 ? -21.108 -55.127 -23.506 1.00 56.41 546 PRO A N 1
ATOM 4092 C CA . PRO A 1 546 ? -21.066 -53.760 -24.010 1.00 56.41 546 PRO A CA 1
ATOM 4093 C C . PRO A 1 546 ? -21.064 -52.732 -22.878 1.00 56.41 546 PRO A C 1
ATOM 4095 O O . PRO A 1 546 ? -21.841 -52.839 -21.923 1.00 56.41 546 PRO A O 1
ATOM 4098 N N . VAL A 1 547 ? -20.228 -51.700 -23.015 1.00 55.25 547 VAL A N 1
ATOM 4099 C CA . VAL A 1 547 ? -20.106 -50.548 -22.099 1.00 55.25 547 VAL A CA 1
ATOM 4100 C C . VAL A 1 547 ? -19.508 -50.895 -20.729 1.00 55.25 547 VAL A C 1
ATOM 4102 O O . VAL A 1 547 ? -18.470 -50.343 -20.367 1.00 55.25 547 VAL A O 1
ATOM 4105 N N . VAL A 1 548 ? -20.135 -51.786 -19.954 1.00 58.38 548 VAL A N 1
ATOM 4106 C CA . VAL A 1 548 ? -19.691 -52.135 -18.590 1.00 58.38 548 VAL A CA 1
ATOM 4107 C C . VAL A 1 548 ? -18.458 -53.032 -18.634 1.00 58.38 548 VAL A C 1
ATOM 4109 O O . VAL A 1 548 ? -17.503 -52.793 -17.896 1.00 58.38 548 VAL A O 1
ATOM 4112 N N . GLY A 1 549 ? -18.445 -54.015 -19.530 1.00 63.47 549 GLY A N 1
ATOM 4113 C CA . GLY A 1 549 ? -17.317 -54.910 -19.747 1.00 63.47 549 GLY A CA 1
ATOM 4114 C C . GLY A 1 549 ? -16.087 -54.174 -20.256 1.00 63.47 549 GLY A C 1
ATOM 4115 O O . GLY A 1 549 ? -15.017 -54.278 -19.656 1.00 63.47 549 GLY A O 1
ATOM 4116 N N . SER A 1 550 ? -16.246 -53.346 -21.292 1.00 63.84 550 SER A N 1
ATOM 4117 C CA . SER A 1 550 ? -15.158 -52.539 -21.863 1.00 63.84 550 SER A CA 1
ATOM 4118 C C . SER A 1 550 ? -14.601 -51.522 -20.849 1.00 63.84 550 SER A C 1
ATOM 4120 O O . SER A 1 550 ? -13.386 -51.331 -20.770 1.00 63.84 550 SER A O 1
ATOM 4122 N N . ALA A 1 551 ? -15.456 -50.920 -20.006 1.00 61.84 551 ALA A N 1
ATOM 4123 C CA . ALA A 1 551 ? -15.027 -50.041 -18.910 1.00 61.84 551 ALA A CA 1
ATOM 4124 C C . ALA A 1 551 ? -14.213 -50.788 -17.843 1.00 61.84 551 ALA A C 1
ATOM 4126 O O . ALA A 1 551 ? -13.152 -50.317 -17.430 1.00 61.84 551 ALA A O 1
ATOM 4127 N N . VAL A 1 552 ? -14.693 -51.958 -17.407 1.00 65.56 552 VAL A N 1
ATOM 4128 C CA . VAL A 1 552 ? -14.027 -52.793 -16.395 1.00 65.56 552 VAL A CA 1
ATOM 4129 C C . VAL A 1 552 ? -12.701 -53.348 -16.927 1.00 65.56 552 VAL A C 1
ATOM 4131 O O . VAL A 1 552 ? -11.696 -53.288 -16.218 1.00 65.56 552 VAL A O 1
ATOM 4134 N N . LYS A 1 553 ? -12.658 -53.787 -18.192 1.00 69.31 553 LYS A N 1
ATOM 4135 C CA . LYS A 1 553 ? -11.442 -54.208 -18.911 1.00 69.31 553 LYS A CA 1
ATOM 4136 C C . LYS A 1 553 ? -10.396 -53.092 -18.938 1.00 69.31 553 LYS A C 1
ATOM 4138 O O . LYS A 1 553 ? -9.241 -53.324 -18.586 1.00 69.31 553 LYS A O 1
ATOM 4143 N N . GLY A 1 554 ? -10.800 -51.870 -19.290 1.00 64.31 554 GLY A N 1
ATOM 4144 C CA . GLY A 1 554 ? -9.914 -50.704 -19.296 1.00 64.31 554 GLY A CA 1
ATOM 4145 C C . GLY A 1 554 ? -9.349 -50.358 -17.917 1.00 64.31 554 GLY A C 1
ATOM 4146 O O . GLY A 1 554 ? -8.147 -50.135 -17.775 1.00 64.31 554 GLY A O 1
ATOM 4147 N N . VAL A 1 555 ? -10.191 -50.379 -16.878 1.00 62.50 555 VAL A N 1
ATOM 4148 C CA . VAL A 1 555 ? -9.778 -50.153 -15.480 1.00 62.50 555 VAL A CA 1
ATOM 4149 C C . VAL A 1 555 ? -8.810 -51.239 -14.997 1.00 62.50 555 VAL A C 1
ATOM 4151 O O . VAL A 1 555 ? -7.779 -50.912 -14.406 1.00 62.50 555 VAL A O 1
ATOM 4154 N N . GLY A 1 556 ? -9.091 -52.513 -15.288 1.00 65.25 556 GLY A N 1
ATOM 4155 C CA . GLY A 1 556 ? -8.232 -53.642 -14.918 1.00 65.25 556 GLY A CA 1
ATOM 4156 C C . GLY A 1 556 ? -6.844 -53.566 -15.558 1.00 65.25 556 GLY A C 1
ATOM 4157 O O . GLY A 1 556 ? -5.841 -53.725 -14.862 1.00 65.25 556 GLY A O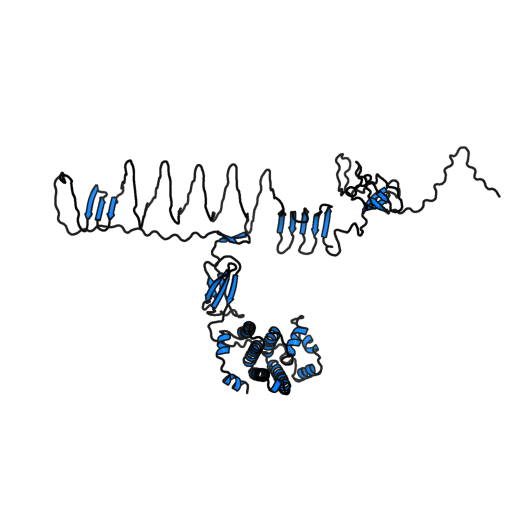 1
ATOM 4158 N N . LYS A 1 557 ? -6.770 -53.213 -16.850 1.00 64.94 557 LYS A N 1
ATOM 4159 C CA . LYS A 1 557 ? -5.498 -53.033 -17.574 1.00 64.94 557 LYS A CA 1
ATOM 4160 C C . LYS A 1 557 ? -4.643 -51.890 -17.009 1.00 64.94 557 LYS A C 1
ATOM 4162 O O . LYS A 1 557 ? -3.421 -52.004 -16.958 1.00 64.94 557 LYS A O 1
ATOM 4167 N N . VAL A 1 558 ? -5.261 -50.799 -16.547 1.00 61.09 558 VAL A N 1
ATOM 4168 C CA . VAL A 1 558 ? -4.537 -49.680 -15.912 1.00 61.09 558 VAL A CA 1
ATOM 4169 C C . VAL A 1 558 ? -3.944 -50.088 -14.556 1.00 61.09 558 VAL A C 1
ATOM 4171 O O . VAL A 1 558 ? -2.796 -49.746 -14.268 1.00 61.09 558 VAL A O 1
ATOM 4174 N N . ILE A 1 559 ? -4.696 -50.848 -13.751 1.00 62.47 559 ILE A N 1
ATOM 4175 C CA . ILE A 1 559 ? -4.265 -51.311 -12.422 1.00 62.47 559 ILE A CA 1
ATOM 4176 C C . ILE A 1 559 ? -3.117 -52.325 -12.526 1.00 62.47 559 ILE A C 1
ATOM 4178 O O . ILE A 1 559 ? -2.147 -52.210 -11.779 1.00 62.47 559 ILE A O 1
ATOM 4182 N N . LEU A 1 560 ? -3.194 -53.264 -13.477 1.00 62.34 560 LEU A N 1
ATOM 4183 C CA . LEU A 1 560 ? -2.147 -54.265 -13.724 1.00 62.34 560 LEU A CA 1
ATOM 4184 C C . LEU A 1 560 ? -0.804 -53.642 -14.107 1.00 62.34 560 LEU A C 1
ATOM 4186 O O . LEU A 1 560 ? 0.244 -54.109 -13.675 1.00 62.34 560 LEU A O 1
ATOM 4190 N N . LYS A 1 561 ? -0.827 -52.554 -14.883 1.00 60.91 561 LYS A N 1
ATOM 4191 C CA . LYS A 1 561 ? 0.392 -51.961 -15.436 1.00 60.91 561 LYS A CA 1
ATOM 4192 C C . LYS A 1 561 ? 1.104 -50.975 -14.502 1.00 60.91 561 LYS A C 1
ATOM 4194 O O . LYS A 1 561 ? 2.281 -50.694 -14.699 1.00 60.91 561 LYS A O 1
ATOM 4199 N N . ASN A 1 562 ? 0.411 -50.404 -13.515 1.00 56.69 562 ASN A N 1
ATOM 4200 C CA . ASN A 1 562 ? 0.964 -49.362 -12.643 1.00 56.69 562 ASN A CA 1
ATOM 4201 C C . ASN A 1 562 ? 0.350 -49.429 -11.236 1.00 56.69 562 ASN A C 1
ATOM 4203 O O . ASN A 1 562 ? -0.641 -48.752 -10.953 1.00 56.69 562 ASN A O 1
ATOM 4207 N N . THR A 1 563 ? 0.969 -50.183 -10.329 1.00 53.00 563 THR A N 1
ATOM 4208 C CA . THR A 1 563 ? 0.460 -50.486 -8.975 1.00 53.00 563 THR A CA 1
ATOM 4209 C C . THR A 1 563 ? 0.556 -49.344 -7.946 1.00 53.00 563 THR A C 1
ATOM 4211 O O . THR A 1 563 ? 0.175 -49.540 -6.795 1.00 53.00 563 THR A O 1
ATOM 4214 N N . GLY A 1 564 ? 1.007 -48.138 -8.325 1.00 51.22 564 GLY A N 1
ATOM 4215 C CA . GLY A 1 564 ? 1.219 -47.020 -7.384 1.00 51.22 564 GLY A CA 1
ATOM 4216 C C . GLY A 1 564 ? 0.388 -45.750 -7.618 1.00 51.22 564 GLY A C 1
ATOM 4217 O O . GLY A 1 564 ? -0.175 -45.211 -6.669 1.00 51.22 564 GLY A O 1
ATOM 4218 N N . GLU A 1 565 ? 0.282 -45.260 -8.863 1.00 50.84 565 GLU A N 1
ATOM 4219 C CA . GLU A 1 565 ? -0.261 -43.909 -9.152 1.00 50.84 565 GLU A CA 1
ATOM 4220 C C . GLU A 1 565 ? -1.452 -43.872 -10.136 1.00 50.84 565 GLU A C 1
ATOM 4222 O O . GLU A 1 565 ? -2.050 -42.819 -10.363 1.00 50.84 565 GLU A O 1
ATOM 4227 N N . SER A 1 566 ? -1.857 -45.010 -10.711 1.00 54.56 566 SER A N 1
ATOM 4228 C CA . SER A 1 566 ? -2.761 -45.055 -11.877 1.00 54.56 566 SER A CA 1
ATOM 4229 C C . SER A 1 566 ? -4.261 -45.195 -11.565 1.00 54.56 566 SER A C 1
ATOM 4231 O O . SER A 1 566 ? -5.104 -44.986 -12.443 1.00 54.56 566 SER A O 1
ATOM 4233 N N . LEU A 1 567 ? -4.620 -45.482 -10.308 1.00 59.53 567 LEU A N 1
ATOM 4234 C CA . LEU A 1 567 ? -6.012 -45.689 -9.889 1.00 59.53 567 LEU A CA 1
ATOM 4235 C C . LEU A 1 567 ? -6.874 -44.435 -10.115 1.00 59.53 567 LEU A C 1
ATOM 4237 O O . LEU A 1 567 ? -8.041 -44.535 -10.480 1.00 59.53 567 LEU A O 1
ATOM 4241 N N . SER A 1 568 ? -6.294 -43.242 -9.966 1.00 59.25 568 SER A N 1
ATOM 4242 C CA . SER A 1 568 ? -6.991 -41.965 -10.177 1.00 59.25 568 SER A CA 1
ATOM 4243 C C . SER A 1 568 ? -7.474 -41.780 -11.623 1.00 59.25 568 SER A C 1
ATOM 4245 O O . SER A 1 568 ? -8.594 -41.307 -11.836 1.00 59.25 568 SER A O 1
ATOM 4247 N N . ALA A 1 569 ? -6.662 -42.199 -12.601 1.00 56.56 569 ALA A N 1
ATOM 4248 C CA . ALA A 1 569 ? -6.975 -42.151 -14.026 1.00 56.56 569 ALA A CA 1
ATOM 4249 C C . ALA A 1 569 ? -8.029 -43.200 -14.409 1.00 56.56 569 ALA A C 1
ATOM 4251 O O . ALA A 1 569 ? -8.958 -42.891 -15.152 1.00 56.56 569 ALA A O 1
ATOM 4252 N N . ALA A 1 570 ? -7.935 -44.406 -13.842 1.00 57.25 570 ALA A N 1
ATOM 4253 C CA . ALA A 1 570 ? -8.931 -45.458 -14.036 1.00 57.25 570 ALA A CA 1
ATOM 4254 C C . ALA A 1 570 ? -10.308 -45.058 -13.469 1.00 57.25 570 ALA A C 1
ATOM 4256 O O . ALA A 1 570 ? -11.330 -45.181 -14.142 1.00 57.25 570 ALA A O 1
ATOM 4257 N N . LEU A 1 571 ? -10.337 -44.477 -12.266 1.00 66.12 571 LEU A N 1
ATOM 4258 C CA . LEU A 1 571 ? -11.566 -43.956 -11.662 1.00 66.12 571 LEU A CA 1
ATOM 4259 C C . LEU A 1 571 ? -12.138 -42.768 -12.446 1.00 66.12 571 LEU A C 1
ATOM 4261 O O . LEU A 1 571 ? -13.353 -42.608 -12.500 1.00 66.12 571 LEU A O 1
ATOM 4265 N N . ALA A 1 572 ? -11.302 -41.952 -13.098 1.00 64.38 572 ALA A N 1
ATOM 4266 C CA . ALA A 1 572 ? -11.774 -40.849 -13.939 1.00 64.38 572 ALA A CA 1
ATOM 4267 C C . ALA A 1 572 ? -12.597 -41.328 -15.148 1.00 64.38 572 ALA A C 1
ATOM 4269 O O . ALA A 1 572 ? -13.530 -40.633 -15.550 1.00 64.38 572 ALA A O 1
ATOM 4270 N N . VAL A 1 573 ? -12.297 -42.515 -15.688 1.00 60.38 573 VAL A N 1
ATOM 4271 C CA . VAL A 1 573 ? -13.098 -43.140 -16.754 1.00 60.38 573 VAL A CA 1
ATOM 4272 C C . VAL A 1 573 ? -14.483 -43.499 -16.229 1.00 60.38 573 VAL A C 1
ATOM 4274 O O . VAL A 1 573 ? -15.477 -43.092 -16.821 1.00 60.38 573 VAL A O 1
ATOM 4277 N N . LEU A 1 574 ? -14.563 -44.166 -15.075 1.00 65.88 574 LEU A N 1
ATOM 4278 C CA . LEU A 1 574 ? -15.847 -44.501 -14.451 1.00 65.88 574 LEU A CA 1
ATOM 4279 C C . LEU A 1 574 ? -16.650 -43.244 -14.080 1.00 65.88 574 LEU A C 1
ATOM 4281 O O . LEU A 1 574 ? -17.828 -43.159 -14.396 1.00 65.88 574 LEU A O 1
ATOM 4285 N N . ARG A 1 575 ? -16.021 -42.192 -13.541 1.00 69.69 575 ARG A N 1
ATOM 4286 C CA . ARG A 1 575 ? -16.713 -40.916 -13.248 1.00 69.69 575 ARG A CA 1
ATOM 4287 C C . ARG A 1 575 ? -17.317 -40.234 -14.483 1.00 69.69 575 ARG A C 1
ATOM 4289 O O . ARG A 1 575 ? -18.183 -39.376 -14.336 1.00 69.69 575 ARG A O 1
ATOM 4296 N N . LYS A 1 576 ? -16.850 -40.569 -15.690 1.00 65.06 576 LYS A N 1
ATOM 4297 C CA . LYS A 1 576 ? -17.404 -40.061 -16.954 1.00 65.06 576 LYS A CA 1
ATOM 4298 C C . LYS A 1 576 ? -18.577 -40.906 -17.469 1.00 65.06 576 LYS A C 1
ATOM 4300 O O . LYS A 1 576 ? -19.345 -40.425 -18.295 1.00 65.06 576 LYS A O 1
ATOM 4305 N N . LEU A 1 577 ? -18.700 -42.145 -16.999 1.00 62.72 577 LEU A N 1
ATOM 4306 C CA . LEU A 1 577 ? -19.648 -43.149 -17.491 1.00 62.72 577 LEU A CA 1
ATOM 4307 C C . LEU A 1 577 ? -20.850 -43.351 -16.570 1.00 62.72 577 LEU A C 1
ATOM 4309 O O . LEU A 1 577 ? -21.750 -44.117 -16.900 1.00 62.72 577 LEU A O 1
ATOM 4313 N N . GLY A 1 578 ? -20.874 -42.700 -15.414 1.00 69.62 578 GLY A N 1
ATOM 4314 C CA . GLY A 1 578 ? -21.947 -42.848 -14.448 1.00 69.62 578 GLY A CA 1
ATOM 4315 C C . GLY A 1 578 ? -21.775 -41.938 -13.243 1.00 69.62 578 GLY A C 1
ATOM 4316 O O . GLY A 1 578 ? -20.755 -41.265 -13.080 1.00 69.62 578 GLY A O 1
ATOM 4317 N N . LYS A 1 579 ? -22.796 -41.927 -12.389 1.00 82.06 579 LYS A N 1
ATOM 4318 C CA . LYS A 1 579 ? -22.855 -41.109 -11.169 1.00 82.06 579 LYS A CA 1
ATOM 4319 C C . LYS A 1 579 ? -22.865 -41.993 -9.933 1.00 82.06 579 LYS A C 1
ATOM 4321 O O . LYS A 1 579 ? -23.445 -43.065 -9.979 1.00 82.06 579 LYS A O 1
ATOM 4326 N N . GLY A 1 580 ? -22.292 -41.537 -8.823 1.00 81.62 580 GLY A N 1
ATOM 4327 C CA . GLY A 1 580 ? -22.088 -42.323 -7.597 1.00 81.62 580 GLY A CA 1
ATOM 4328 C C . GLY A 1 580 ? -20.620 -42.708 -7.374 1.00 81.62 580 GLY A C 1
ATOM 4329 O O . GLY A 1 580 ? -19.750 -42.204 -8.080 1.00 81.62 580 GLY A O 1
ATOM 4330 N N . ASP A 1 581 ? -20.350 -43.570 -6.390 1.00 81.44 581 ASP A N 1
ATOM 4331 C CA . ASP A 1 581 ? -19.006 -43.983 -5.956 1.00 81.44 581 ASP A CA 1
ATOM 4332 C C . ASP A 1 581 ? -18.418 -45.116 -6.830 1.00 81.44 581 ASP A C 1
ATOM 4334 O O . ASP A 1 581 ? -18.774 -46.289 -6.643 1.00 81.44 581 ASP A O 1
ATOM 4338 N N . PRO A 1 582 ? -17.488 -44.818 -7.757 1.00 71.75 582 PRO A N 1
ATOM 4339 C CA . PRO A 1 582 ? -16.868 -45.835 -8.602 1.00 71.75 582 PRO A CA 1
ATOM 4340 C C . PRO A 1 582 ? -15.929 -46.768 -7.824 1.00 71.75 582 PRO A C 1
ATOM 4342 O O . PRO A 1 582 ? -15.729 -47.912 -8.231 1.00 71.75 582 PRO A O 1
ATOM 4345 N N . VAL A 1 583 ? -15.355 -46.315 -6.702 1.00 73.31 583 VAL A N 1
ATOM 4346 C CA . VAL A 1 583 ? -14.456 -47.126 -5.867 1.00 73.31 583 VAL A CA 1
ATOM 4347 C C . VAL A 1 583 ? -15.257 -48.204 -5.155 1.00 73.31 583 VAL A C 1
ATOM 4349 O O . VAL A 1 583 ? -14.861 -49.370 -5.148 1.00 73.31 583 VAL A O 1
ATOM 4352 N N . LYS A 1 584 ? -16.396 -47.819 -4.577 1.00 75.19 584 LYS A N 1
ATOM 4353 C CA . LYS A 1 584 ? -17.330 -48.760 -3.959 1.00 75.19 584 LYS A CA 1
ATOM 4354 C C . LYS A 1 584 ? -17.887 -49.738 -4.989 1.00 75.19 584 LYS A C 1
ATOM 4356 O O . LYS A 1 584 ? -17.883 -50.936 -4.736 1.00 75.19 584 LYS A O 1
ATOM 4361 N N . TYR A 1 585 ? -18.274 -49.249 -6.167 1.00 72.38 585 TYR A N 1
ATOM 4362 C CA . TYR A 1 585 ? -18.757 -50.098 -7.255 1.00 72.38 585 TYR A CA 1
ATOM 4363 C C . TYR A 1 585 ? -17.762 -51.195 -7.616 1.00 72.38 585 TYR A C 1
ATOM 4365 O O . TYR A 1 585 ? -18.124 -52.361 -7.572 1.00 72.38 585 TYR A O 1
ATOM 4373 N N . LEU A 1 586 ? -16.501 -50.841 -7.886 1.00 65.62 586 LEU A N 1
ATOM 4374 C CA . LEU A 1 586 ? -15.462 -51.813 -8.238 1.00 65.62 586 LEU A CA 1
ATOM 4375 C C . LEU A 1 586 ? -15.232 -52.876 -7.154 1.00 65.62 586 LEU A C 1
ATOM 4377 O O . LEU A 1 586 ? -14.932 -54.021 -7.483 1.00 65.62 586 LEU A O 1
ATOM 4381 N N . ARG A 1 587 ? -15.364 -52.511 -5.872 1.00 66.88 587 ARG A N 1
ATOM 4382 C CA . ARG A 1 587 ? -15.235 -53.457 -4.749 1.00 66.88 587 ARG A CA 1
ATOM 4383 C C . ARG A 1 587 ? -16.418 -54.413 -4.644 1.00 66.88 587 ARG A C 1
ATOM 4385 O O . ARG A 1 587 ? -16.221 -55.561 -4.259 1.00 66.88 587 ARG A O 1
ATOM 4392 N N . ASP A 1 588 ? -17.607 -53.941 -5.000 1.00 67.50 588 ASP A N 1
ATOM 4393 C CA . ASP A 1 588 ? -18.865 -54.673 -4.855 1.00 67.50 588 ASP A CA 1
ATOM 4394 C C . ASP A 1 588 ? -19.261 -55.434 -6.143 1.00 67.50 588 ASP A C 1
ATOM 4396 O O . ASP A 1 588 ? -20.339 -56.030 -6.202 1.00 67.50 588 ASP A O 1
ATOM 4400 N N . ILE A 1 589 ? -18.412 -55.438 -7.185 1.00 65.25 589 ILE A N 1
ATOM 4401 C CA . ILE A 1 589 ? -18.671 -56.163 -8.438 1.00 65.25 589 ILE A CA 1
ATOM 4402 C C . ILE A 1 589 ? -18.797 -57.671 -8.176 1.00 65.25 589 ILE A C 1
ATOM 4404 O O . ILE A 1 589 ? -17.872 -58.332 -7.699 1.00 65.25 589 ILE A O 1
ATOM 4408 N N . ASN A 1 590 ? -19.932 -58.241 -8.591 1.00 65.31 590 ASN A N 1
ATOM 4409 C CA . ASN A 1 590 ? -20.125 -59.684 -8.659 1.00 65.31 590 ASN A CA 1
ATOM 4410 C C . ASN A 1 590 ? -19.527 -60.245 -9.960 1.00 65.31 590 ASN A C 1
ATOM 4412 O O . ASN A 1 590 ? -20.192 -60.329 -10.996 1.00 65.31 590 ASN A O 1
ATOM 4416 N N . TRP A 1 591 ? -18.263 -60.655 -9.894 1.00 57.62 591 TRP A N 1
ATOM 4417 C CA . TRP A 1 591 ? -17.513 -61.195 -11.032 1.00 57.62 591 TRP A CA 1
ATOM 4418 C C . TRP A 1 591 ? -18.146 -62.446 -11.666 1.00 57.62 591 TRP A C 1
ATOM 4420 O O . TRP A 1 591 ? -17.959 -62.686 -12.857 1.00 57.62 591 TRP A O 1
ATOM 4430 N N . GLN A 1 592 ? -18.937 -63.220 -10.911 1.00 52.66 592 GLN A N 1
ATOM 4431 C CA . GLN A 1 592 ? -19.604 -64.418 -11.435 1.00 52.66 592 GLN A CA 1
ATOM 4432 C C . GLN A 1 592 ? -20.778 -64.098 -12.370 1.00 52.66 592 GLN A C 1
ATOM 4434 O O . GLN A 1 592 ? -21.040 -64.870 -13.290 1.00 52.66 592 GLN A O 1
ATOM 4439 N N . ASP A 1 593 ? -21.483 -62.982 -12.159 1.00 56.88 593 ASP A N 1
ATOM 4440 C CA . ASP A 1 593 ? -22.598 -62.577 -13.026 1.00 56.88 593 ASP A CA 1
ATOM 4441 C C . ASP A 1 593 ? -22.109 -61.914 -14.316 1.00 56.88 593 ASP A C 1
ATOM 4443 O O . ASP A 1 593 ? -22.657 -62.183 -15.382 1.00 56.88 593 ASP A O 1
ATOM 4447 N N . LEU A 1 594 ? -21.038 -61.116 -14.244 1.00 51.66 594 LEU A N 1
ATOM 4448 C CA . LEU A 1 594 ? -20.373 -60.565 -15.432 1.00 51.66 594 LEU A CA 1
ATOM 4449 C C . LEU A 1 594 ? -19.835 -61.679 -16.339 1.00 51.66 594 LEU A C 1
ATOM 4451 O O . LEU A 1 594 ? -20.057 -61.631 -17.544 1.00 51.66 594 LEU A O 1
ATOM 4455 N N . GLY A 1 595 ? -19.236 -62.723 -15.753 1.00 48.66 595 GLY A N 1
ATOM 4456 C CA . GLY A 1 595 ? -18.766 -63.899 -16.493 1.00 48.66 595 GLY A CA 1
ATOM 4457 C C . GLY A 1 595 ? -19.875 -64.669 -17.225 1.00 48.66 595 GLY A C 1
ATOM 4458 O O . GLY A 1 595 ? -19.632 -65.233 -18.288 1.00 48.66 595 GLY A O 1
ATOM 4459 N N . LYS A 1 596 ? -21.106 -64.669 -16.695 1.00 51.53 596 LYS A N 1
ATOM 4460 C CA . LYS A 1 596 ? -22.280 -65.282 -17.347 1.00 51.53 596 LYS A CA 1
ATOM 4461 C C . LYS A 1 596 ? -22.891 -64.416 -18.449 1.00 51.53 596 LYS A C 1
ATOM 4463 O O . LYS A 1 596 ? -23.629 -64.946 -19.265 1.00 51.53 596 LYS A O 1
ATOM 4468 N N . GLN A 1 597 ? -22.648 -63.105 -18.432 1.00 47.25 597 GLN A N 1
ATOM 4469 C CA . GLN A 1 597 ? -23.106 -62.176 -19.472 1.00 47.25 597 GLN A CA 1
ATOM 4470 C C . GLN A 1 597 ? -22.120 -62.088 -20.646 1.00 47.25 597 GLN A C 1
ATOM 4472 O O . GLN A 1 597 ? -22.523 -61.702 -21.739 1.00 47.25 597 GLN A O 1
ATOM 4477 N N . SER A 1 598 ? -20.846 -62.423 -20.413 1.00 40.44 598 SER A N 1
ATOM 4478 C CA . SER A 1 598 ? -19.788 -62.488 -21.431 1.00 40.44 598 SER A CA 1
ATOM 4479 C C . SER A 1 598 ? -19.701 -63.826 -22.179 1.00 40.44 598 SER A C 1
ATOM 4481 O O . SER A 1 598 ? -19.041 -63.883 -23.214 1.00 40.44 598 SER A O 1
ATOM 4483 N N . ALA A 1 599 ? -20.298 -64.893 -21.634 1.00 36.97 599 ALA A N 1
ATOM 4484 C CA . ALA A 1 599 ? -20.394 -66.222 -22.251 1.00 36.97 599 ALA A CA 1
ATOM 4485 C C . ALA A 1 599 ? -21.690 -66.347 -23.057 1.00 36.97 599 ALA A C 1
ATOM 4487 O O . ALA A 1 599 ? -21.645 -66.983 -24.136 1.00 36.97 599 ALA A O 1
#